Protein AF-0000000072589147 (afdb_homodimer)

Secondary structure (DSSP, 8-state):
-B-S---EEEEEEEEEESSSSTT--EEEEEE-TT---TTPPTT-EEEETTEEEEEEEE-SSEEEEEE-HHHHHH-SSSSSSEEEEEEE---GGG--SS--B-S---EEEEEEEEEEETTEEEEEEEE-HHHHTT--TT-EEEETTEEEEEEEEEEETTEEEEEEEEPHHHHHHSGGGG--TT-EEEEEE-HHHHHHHHHHHS--/-B-S---EEEEEEEEEESSSSTT--EEEEEE-TT---TTPPTT-EEEETTEEEEEEEE-SSEEEEEE-HHHHHH-SSSSSSEEEEEEE---GGGS-SS--B-S---EEEEEEEEEEETTEEEEEEEE-HHHHTT--TT-EEEETTEEEEEEEEEEETTEEEEEEEEPHHHHHHSGGGG--TT-EEEEEE-HHHHHHHHHHHS--

Organism: Burkholderia pseudomallei (strain K96243) (NCBI:txid272560)

Foldseek 3Di:
DFDPDFPDKKKFDDWAFPDPDPQTWIKTKIFQGRDFCVPPDQQWWKQWQNRTFGWHDDDRGMTMTTDGSVNPVVDPDRPDIDIIGIDGPDDVVPVCPAADDDPDFPFKWFWADWDDDVQWIKTKIFDAAVCLQLDDQQFWKAKQNDIFGWHDWDQDPRGIMTMGIGHPVPCVVDPVVVDDGGDMITIDGHPVSVVVVCVVPVDD/DFDPDFPDKKKFDDWAFPDPDPQTWIKTKIFQGRDFCPPPDQQWWKQWQNRIFGWHDDDRGMTMTTDGSVNPVVDPDRPDIDIIGIDGPDDVVPVCPAADDDPDFPFKWFWADWDDDVQWIKTKIFDAAVCLQLDDQQFWKAKQNRIFGWHDWDQDPRGIMTMGIGHPVPCVVDPVVVDDGGDMITIDGHPVSVVVVCVVPVDD

Solvent-accessible surface area (backbone atoms only — not comparable to full-atom values): 20943 Å² total; per-residue (Å²): 83,40,26,26,55,61,63,17,49,22,28,39,73,45,78,40,70,71,49,97,45,90,73,34,27,32,33,39,35,27,38,34,63,71,41,80,41,86,84,60,52,77,68,37,48,34,25,52,31,24,34,59,34,42,29,74,42,69,57,82,58,34,38,25,32,65,41,47,41,68,55,55,72,53,46,60,77,80,88,55,70,43,73,31,24,27,28,67,38,51,55,56,101,51,48,63,86,32,43,72,30,72,28,63,57,72,37,60,26,33,26,69,36,61,45,76,49,89,81,28,32,39,39,28,31,38,28,48,55,87,56,37,81,48,60,45,67,71,28,54,37,25,53,36,25,34,43,41,53,26,66,39,70,45,86,51,97,87,15,19,34,35,29,31,75,39,50,52,67,59,35,70,60,34,57,64,62,72,60,42,62,69,38,72,38,23,27,28,71,27,56,53,40,53,51,34,51,49,64,69,65,49,81,129,82,38,28,26,55,60,63,15,49,21,30,38,72,42,78,40,71,70,49,98,45,92,76,34,27,32,33,39,36,27,38,33,64,71,42,79,41,85,84,58,53,79,69,37,47,34,25,51,31,24,34,58,35,43,28,74,42,69,55,81,56,34,38,25,32,65,42,48,41,68,55,56,71,54,45,61,77,79,88,55,70,43,72,32,23,28,29,68,37,53,54,59,101,52,50,62,84,32,44,73,30,74,30,62,58,71,37,58,26,32,26,71,36,60,44,77,48,89,81,29,31,38,38,28,33,39,27,47,56,88,56,35,85,48,59,44,68,72,30,55,36,26,52,35,26,34,43,40,54,27,64,39,68,44,84,49,97,87,14,19,35,35,29,31,76,39,51,52,67,59,34,71,59,34,59,64,62,72,62,42,63,70,39,71,40,25,28,27,69,29,56,54,40,54,49,34,50,49,63,69,65,47,81,129

Nearest PDB structures (foldseek):
  4g6i-assembly1_B  TM=5.304E-01  e=8.090E-16  Brucella abortus
  4fxu-assembly1_C  TM=5.079E-01  e=4.765E-15  Brucella abortus
  4fxu-assembly1_A  TM=5.269E-01  e=4.056E-15  Brucella abortus
  1i8d-assembly1_A  TM=5.242E-01  e=2.408E-13  Escherichia coli
  3a3g-assembly1_A  TM=4.646E-01  e=3.855E-08  Photobacterium kishitanii

pLDDT: mean 89.77, std 12.98, range [31.27, 98.75]

Structure (mmCIF, N/CA/C/O backbone):
data_AF-0000000072589147-model_v1
#
loop_
_entity.id
_entity.type
_entity.pdbx_description
1 polymer 'Riboflavin synthase'
#
loop_
_atom_site.group_PDB
_atom_site.id
_atom_site.type_symbol
_atom_site.label_atom_id
_atom_site.label_alt_id
_atom_site.label_comp_id
_atom_site.label_asym_id
_atom_site.label_entity_id
_atom_site.label_seq_id
_atom_site.pdbx_PDB_ins_code
_atom_site.Cartn_x
_atom_site.Cartn_y
_atom_site.Cartn_z
_atom_site.occupancy
_atom_site.B_iso_or_equiv
_atom_site.auth_seq_id
_atom_site.auth_comp_id
_atom_site.auth_asym_id
_atom_site.auth_atom_id
_atom_site.pdbx_PDB_model_num
ATOM 1 N N . MET A 1 1 ? -6.543 4.465 0.257 1 80.44 1 MET A N 1
ATOM 2 C CA . MET A 1 1 ? -5.148 4.355 0.679 1 80.44 1 MET A CA 1
ATOM 3 C C . MET A 1 1 ? -4.312 5.484 0.082 1 80.44 1 MET A C 1
ATOM 5 O O . MET A 1 1 ? -4.633 6 -0.99 1 80.44 1 MET A O 1
ATOM 9 N N . PHE A 1 2 ? -3.324 5.895 0.884 1 84.38 2 PHE A N 1
ATOM 10 C CA . PHE A 1 2 ? -2.426 6.98 0.519 1 84.38 2 PHE A CA 1
ATOM 11 C C . PHE A 1 2 ? -0.975 6.602 0.793 1 84.38 2 PHE A C 1
ATOM 13 O O . PHE A 1 2 ? -0.691 5.473 1.205 1 84.38 2 PHE A O 1
ATOM 20 N N . THR A 1 3 ? -0.079 7.527 0.521 1 82.38 3 THR A N 1
ATOM 21 C CA . THR A 1 3 ? 1.343 7.273 0.724 1 82.38 3 THR A CA 1
ATOM 22 C C . THR A 1 3 ? 1.935 8.273 1.716 1 82.38 3 THR A C 1
ATOM 24 O O . THR A 1 3 ? 3.045 8.07 2.213 1 82.38 3 THR A O 1
ATOM 27 N N . GLY A 1 4 ? 1.181 9.305 1.909 1 89.75 4 GLY A N 1
ATOM 28 C CA . GLY A 1 4 ? 1.709 10.383 2.729 1 89.75 4 GLY A CA 1
ATOM 29 C C . GLY A 1 4 ? 2.625 11.32 1.966 1 89.75 4 GLY A C 1
ATOM 30 O O . GLY A 1 4 ? 3.336 12.133 2.566 1 89.75 4 GLY A O 1
ATOM 31 N N . ILE A 1 5 ? 2.672 11.141 0.718 1 88.56 5 ILE A N 1
ATOM 32 C CA . ILE A 1 5 ? 3.387 12.094 -0.118 1 88.56 5 ILE A CA 1
ATOM 33 C C . ILE A 1 5 ? 2.422 13.18 -0.602 1 88.56 5 ILE A C 1
ATOM 35 O O . ILE A 1 5 ? 1.607 12.938 -1.495 1 88.56 5 ILE A O 1
ATOM 39 N N . VAL A 1 6 ? 2.635 14.32 -0.077 1 92.62 6 VAL A N 1
ATOM 40 C CA . VAL A 1 6 ? 1.759 15.438 -0.391 1 92.62 6 VAL A CA 1
ATOM 41 C C . VAL A 1 6 ? 1.918 15.828 -1.86 1 92.62 6 VAL A C 1
ATOM 43 O O . VAL A 1 6 ? 3.035 16.047 -2.332 1 92.62 6 VAL A O 1
ATOM 46 N N . ALA A 1 7 ? 0.848 15.883 -2.584 1 92.06 7 ALA A N 1
ATOM 47 C CA . ALA A 1 7 ? 0.868 16.172 -4.016 1 92.06 7 ALA A CA 1
ATOM 48 C C . ALA A 1 7 ? 0.755 17.672 -4.281 1 92.06 7 ALA A C 1
ATOM 50 O O . ALA A 1 7 ? 1.243 18.172 -5.297 1 92.06 7 ALA A O 1
ATOM 51 N N . ALA A 1 8 ? 0.086 18.391 -3.398 1 96.44 8 ALA A N 1
ATOM 52 C CA . ALA A 1 8 ? -0.089 19.828 -3.525 1 96.44 8 ALA A CA 1
ATOM 53 C C . ALA A 1 8 ? -0.521 20.453 -2.197 1 96.44 8 ALA A C 1
ATOM 55 O O . ALA A 1 8 ? -1.071 19.766 -1.335 1 96.44 8 ALA A O 1
ATOM 56 N N . VAL A 1 9 ? -0.169 21.703 -2.086 1 97.81 9 VAL A N 1
ATOM 57 C CA . VAL A 1 9 ? -0.812 22.516 -1.064 1 97.81 9 VAL A CA 1
ATOM 58 C C . VAL A 1 9 ? -2.012 23.25 -1.666 1 97.81 9 VAL A C 1
ATOM 60 O O . VAL A 1 9 ? -1.864 24 -2.625 1 97.81 9 VAL A O 1
ATOM 63 N N . GLY A 1 10 ? -3.189 22.859 -1.179 1 98.38 10 GLY A N 1
ATOM 64 C CA . GLY A 1 10 ? -4.406 23.578 -1.527 1 98.38 10 GLY A CA 1
ATOM 65 C C . GLY A 1 10 ? -4.852 24.562 -0.457 1 98.38 10 GLY A C 1
ATOM 66 O O . GLY A 1 10 ? -4.062 24.938 0.417 1 98.38 10 GLY A O 1
ATOM 67 N N . ARG A 1 11 ? -6.148 25 -0.641 1 98.56 11 ARG A N 1
ATOM 68 C CA . ARG A 1 11 ? -6.656 25.969 0.325 1 98.56 11 ARG A CA 1
ATOM 69 C C . ARG A 1 11 ? -8.156 25.797 0.536 1 98.56 11 ARG A C 1
ATOM 71 O O . ARG A 1 11 ? -8.914 25.688 -0.429 1 98.56 11 ARG A O 1
ATOM 78 N N . ILE A 1 12 ? -8.508 25.703 1.809 1 98.38 12 ILE A N 1
ATOM 79 C CA . ILE A 1 12 ? -9.93 25.812 2.117 1 98.38 12 ILE A CA 1
ATOM 80 C C . ILE A 1 12 ? -10.406 27.25 1.898 1 98.38 12 ILE A C 1
ATOM 82 O O . ILE A 1 12 ? -9.922 28.172 2.551 1 98.38 12 ILE A O 1
ATOM 86 N N . GLU A 1 13 ? -11.367 27.391 1.021 1 98.19 13 GLU A N 1
ATOM 87 C CA . GLU A 1 13 ? -11.836 28.734 0.685 1 98.19 13 GLU A CA 1
ATOM 88 C C . GLU A 1 13 ? -13.148 29.062 1.4 1 98.19 13 GLU A C 1
ATOM 90 O O . GLU A 1 13 ? -13.422 30.219 1.716 1 98.19 13 GLU A O 1
ATOM 95 N N . ALA A 1 14 ? -13.914 28.047 1.611 1 97.38 14 ALA A N 1
ATOM 96 C CA . ALA A 1 14 ? -15.211 28.281 2.256 1 97.38 14 ALA A CA 1
ATOM 97 C C . ALA A 1 14 ? -15.609 27.078 3.105 1 97.38 14 ALA A C 1
ATOM 99 O O . ALA A 1 14 ? -15.273 25.938 2.783 1 97.38 14 ALA A O 1
ATOM 100 N N . ILE A 1 15 ? -16.312 27.359 4.109 1 96.25 15 ILE A N 1
ATOM 101 C CA . ILE A 1 15 ? -16.891 26.375 5.008 1 96.25 15 ILE A CA 1
ATOM 102 C C . ILE A 1 15 ? -18.375 26.672 5.219 1 96.25 15 ILE A C 1
ATOM 104 O O . ILE A 1 15 ? -18.734 27.766 5.688 1 96.25 15 ILE A O 1
ATOM 108 N N . THR A 1 16 ? -19.156 25.734 4.859 1 94.56 16 THR A N 1
ATOM 109 C CA . THR A 1 16 ? -20.609 25.953 4.965 1 94.56 16 THR A CA 1
ATOM 110 C C . THR A 1 16 ? -21.266 24.828 5.75 1 94.56 16 THR A C 1
ATOM 112 O O . THR A 1 16 ? -21.016 23.641 5.473 1 94.56 16 THR A O 1
ATOM 115 N N . PRO A 1 17 ? -22.141 25.109 6.621 1 91.69 17 PRO A N 1
ATOM 116 C CA . PRO A 1 17 ? -22.859 24.047 7.316 1 91.69 17 PRO A CA 1
ATOM 117 C C . PRO A 1 17 ? -23.766 23.234 6.387 1 91.69 17 PRO A C 1
ATOM 119 O O . PRO A 1 17 ? -24.359 23.781 5.465 1 91.69 17 PRO A O 1
ATOM 122 N N . ILE A 1 18 ? -23.703 21.891 6.578 1 88.12 18 ILE A N 1
ATOM 123 C CA . ILE A 1 18 ? -24.516 21.031 5.727 1 88.12 18 ILE A CA 1
ATOM 124 C C . ILE A 1 18 ? -25.969 21.094 6.18 1 88.12 18 ILE A C 1
ATOM 126 O O . ILE A 1 18 ? -26.891 20.906 5.375 1 88.12 18 ILE A O 1
ATOM 130 N N . ALA A 1 19 ? -26.25 21.234 7.441 1 84 19 ALA A N 1
ATOM 131 C CA . ALA A 1 19 ? -27.594 21.344 8 1 84 19 ALA A CA 1
ATOM 132 C C . ALA A 1 19 ? -27.625 22.344 9.148 1 84 19 ALA A C 1
ATOM 134 O O . ALA A 1 19 ? -26.578 22.844 9.578 1 84 19 ALA A O 1
ATOM 135 N N . ALA A 1 20 ? -28.844 22.703 9.539 1 79.88 20 ALA A N 1
ATOM 136 C CA . ALA A 1 20 ? -29.047 23.734 10.547 1 79.88 20 ALA A CA 1
ATOM 137 C C . ALA A 1 20 ? -28.812 23.188 11.953 1 79.88 20 ALA A C 1
ATOM 139 O O . ALA A 1 20 ? -28.906 23.922 12.938 1 79.88 20 ALA A O 1
ATOM 140 N N . SER A 1 21 ? -28.234 22.062 12.023 1 81.06 21 SER A N 1
ATOM 141 C CA . SER A 1 21 ? -28 21.469 13.336 1 81.06 21 SER A CA 1
ATOM 142 C C . SER A 1 21 ? -26.547 21.641 13.758 1 81.06 21 SER A C 1
ATOM 144 O O . SER A 1 21 ? -25.641 21.562 12.93 1 81.06 21 SER A O 1
ATOM 146 N N . PRO A 1 22 ? -26.344 22.062 15.047 1 76.62 22 PRO A N 1
ATOM 147 C CA . PRO A 1 22 ? -24.969 22.234 15.547 1 76.62 22 PRO A CA 1
ATOM 148 C C . PRO A 1 22 ? -24.125 20.969 15.398 1 76.62 22 PRO A C 1
ATOM 150 O O . PRO A 1 22 ? -22.906 21.047 15.359 1 76.62 22 PRO A O 1
ATOM 153 N N . ASP A 1 23 ? -24.75 19.891 15.32 1 80.94 23 ASP A N 1
ATOM 154 C CA . ASP A 1 23 ? -24.031 18.625 15.227 1 80.94 23 ASP A CA 1
ATOM 155 C C . ASP A 1 23 ? -23.812 18.219 13.773 1 80.94 23 ASP A C 1
ATOM 157 O O . ASP A 1 23 ? -23.234 17.156 13.492 1 80.94 23 ASP A O 1
ATOM 161 N N . ALA A 1 24 ? -24.219 19.297 13.062 1 84.5 24 ALA A N 1
ATOM 162 C CA . ALA A 1 24 ? -24.141 18.969 11.648 1 84.5 24 ALA A CA 1
ATOM 163 C C . ALA A 1 24 ? -22.703 19.109 11.133 1 84.5 24 ALA A C 1
ATOM 165 O O . ALA A 1 24 ? -21.938 19.938 11.633 1 84.5 24 ALA A O 1
ATOM 166 N N . GLY A 1 25 ? -22.297 18.281 10.195 1 91.69 25 GLY A N 1
ATOM 167 C CA . GLY A 1 25 ? -21.031 18.438 9.492 1 91.69 25 GLY A CA 1
ATOM 168 C C . GLY A 1 25 ? -20.984 19.672 8.617 1 91.69 25 GLY A C 1
ATOM 169 O O . GLY A 1 25 ? -21.844 20.547 8.711 1 91.69 25 GLY A O 1
ATOM 170 N N . VAL A 1 26 ? -19.922 19.906 7.969 1 95.69 26 VAL A N 1
ATOM 171 C CA . VAL A 1 26 ? -19.734 21.062 7.102 1 95.69 26 VAL A CA 1
ATOM 172 C C . VAL A 1 26 ? -19.312 20.609 5.703 1 95.69 26 VAL A C 1
ATOM 174 O O . VAL A 1 26 ? -18.844 19.484 5.527 1 95.69 26 VAL A O 1
ATOM 177 N N . ARG A 1 27 ? -19.609 21.453 4.797 1 96.5 27 ARG A N 1
ATOM 178 C CA . ARG A 1 27 ? -19.062 21.328 3.453 1 96.5 27 ARG A CA 1
ATOM 179 C C . ARG A 1 27 ? -17.875 22.266 3.258 1 96.5 27 ARG A C 1
ATOM 181 O O . ARG A 1 27 ? -17.969 23.469 3.557 1 96.5 27 ARG A O 1
ATOM 188 N N . LEU A 1 28 ? -16.797 21.734 2.867 1 98 28 LEU A N 1
ATOM 189 C CA . LEU A 1 28 ? -15.602 22.516 2.545 1 98 28 LEU A CA 1
ATOM 190 C C . LEU A 1 28 ? -15.461 22.703 1.038 1 98 28 LEU A C 1
ATOM 192 O O . LEU A 1 28 ? -15.609 21.734 0.277 1 98 28 LEU A O 1
ATOM 196 N N . THR A 1 29 ? -15.211 23.859 0.609 1 98.5 29 THR A N 1
ATOM 197 C CA . THR A 1 29 ? -14.773 24.156 -0.752 1 98.5 29 THR A CA 1
ATOM 198 C C . THR A 1 29 ? -13.281 24.453 -0.792 1 98.5 29 THR A C 1
ATOM 200 O O . THR A 1 29 ? -12.805 25.359 -0.109 1 98.5 29 THR A O 1
ATOM 203 N N . LEU A 1 30 ? -12.609 23.656 -1.548 1 98.69 30 LEU A N 1
ATOM 204 C CA . LEU A 1 30 ? -11.156 23.766 -1.561 1 98.69 30 LEU A CA 1
ATOM 205 C C . LEU A 1 30 ? -10.656 24.156 -2.945 1 98.69 30 LEU A C 1
ATOM 207 O O . LEU A 1 30 ? -11.156 23.656 -3.957 1 98.69 30 LEU A O 1
ATOM 211 N N . ARG A 1 31 ? -9.727 25.094 -2.99 1 98.56 31 ARG A N 1
ATOM 212 C CA . ARG A 1 31 ? -8.875 25.266 -4.16 1 98.56 31 ARG A CA 1
ATOM 213 C C . ARG A 1 31 ? -7.789 24.188 -4.211 1 98.56 31 ARG A C 1
ATOM 215 O O . ARG A 1 31 ? -7.055 24 -3.238 1 98.56 31 ARG A O 1
ATOM 222 N N . ALA A 1 32 ? -7.684 23.547 -5.281 1 97.5 32 ALA A N 1
ATOM 223 C CA . ALA A 1 32 ? -6.836 22.375 -5.387 1 97.5 32 ALA A CA 1
ATOM 224 C C . ALA A 1 32 ? -5.363 22.75 -5.469 1 97.5 32 ALA A C 1
ATOM 226 O O . ALA A 1 32 ? -4.484 21.906 -5.258 1 97.5 32 ALA A O 1
ATOM 227 N N . GLY A 1 33 ? -5.141 24.016 -5.82 1 94.88 33 GLY A N 1
ATOM 228 C CA . GLY A 1 33 ? -3.75 24.375 -6.027 1 94.88 33 GLY A CA 1
ATOM 229 C C . GLY A 1 33 ? -3.104 23.641 -7.18 1 94.88 33 GLY A C 1
ATOM 230 O O . GLY A 1 33 ? -3.629 23.641 -8.297 1 94.88 33 GLY A O 1
ATOM 231 N N . GLY A 1 34 ? -2 22.953 -6.941 1 93.81 34 GLY A N 1
ATOM 232 C CA . GLY A 1 34 ? -1.284 22.203 -7.973 1 93.81 34 GLY A CA 1
ATOM 233 C C . GLY A 1 34 ? -1.809 20.797 -8.172 1 93.81 34 GLY A C 1
ATOM 234 O O . GLY A 1 34 ? -1.293 20.047 -9 1 93.81 34 GLY A O 1
ATOM 235 N N . LEU A 1 35 ? -2.766 20.438 -7.461 1 94.69 35 LEU A N 1
ATOM 236 C CA . LEU A 1 35 ? -3.324 19.094 -7.594 1 94.69 35 LEU A CA 1
ATOM 237 C C . LEU A 1 35 ? -4.172 18.969 -8.859 1 94.69 35 LEU A C 1
ATOM 239 O O . LEU A 1 35 ? -5.18 19.672 -9 1 94.69 35 LEU A O 1
ATOM 243 N N . ASP A 1 36 ? -3.854 18.141 -9.734 1 93.19 36 ASP A N 1
ATOM 244 C CA . ASP A 1 36 ? -4.625 17.922 -10.953 1 93.19 36 ASP A CA 1
ATOM 245 C C . ASP A 1 36 ? -5.934 17.188 -10.656 1 93.19 36 ASP A C 1
ATOM 247 O O . ASP A 1 36 ? -5.926 16.078 -10.133 1 93.19 36 ASP A O 1
ATOM 251 N N . LEU A 1 37 ? -6.992 17.828 -11.047 1 94.88 37 LEU A N 1
ATOM 252 C CA . LEU A 1 37 ? -8.297 17.25 -10.734 1 94.88 37 LEU A CA 1
ATOM 253 C C . LEU A 1 37 ? -8.891 16.547 -11.953 1 94.88 37 LEU A C 1
ATOM 255 O O . LEU A 1 37 ? -10 16.016 -11.891 1 94.88 37 LEU A O 1
ATOM 259 N N . ALA A 1 38 ? -8.188 16.469 -13.055 1 91.12 38 ALA A N 1
ATOM 260 C CA . ALA A 1 38 ? -8.719 15.945 -14.312 1 91.12 38 ALA A CA 1
ATOM 261 C C . ALA A 1 38 ? -9.086 14.469 -14.172 1 91.12 38 ALA A C 1
ATOM 263 O O . ALA A 1 38 ? -10.047 14.008 -14.797 1 91.12 38 ALA A O 1
ATOM 264 N N . ASP A 1 39 ? -8.414 13.82 -13.375 1 83.38 39 ASP A N 1
ATOM 265 C CA . ASP A 1 39 ? -8.656 12.391 -13.25 1 83.38 39 ASP A CA 1
ATOM 266 C C . ASP A 1 39 ? -9.398 12.062 -11.961 1 83.38 39 ASP A C 1
ATOM 268 O O . ASP A 1 39 ? -9.461 10.898 -11.547 1 83.38 39 ASP A O 1
ATOM 272 N N . VAL A 1 40 ? -9.891 13.062 -11.336 1 88.31 40 VAL A N 1
ATOM 273 C CA . VAL A 1 40 ? -10.656 12.875 -10.109 1 88.31 40 VAL A CA 1
ATOM 274 C C . VAL A 1 40 ? -12.148 12.844 -10.438 1 88.31 40 VAL A C 1
ATOM 276 O O . VAL A 1 40 ? -12.656 13.719 -11.141 1 88.31 40 VAL A O 1
ATOM 279 N N . ALA A 1 41 ? -12.828 11.766 -10.008 1 87.44 41 ALA A N 1
ATOM 280 C CA . ALA A 1 41 ? -14.273 11.656 -10.18 1 87.44 41 ALA A CA 1
ATOM 281 C C . ALA A 1 41 ? -15.008 11.938 -8.875 1 87.44 41 ALA A C 1
ATOM 283 O O . ALA A 1 41 ? -14.414 11.867 -7.793 1 87.44 41 ALA A O 1
ATOM 284 N N . LEU A 1 42 ? -16.25 12.352 -9.008 1 90.81 42 LEU A N 1
ATOM 285 C CA . LEU A 1 42 ? -17.078 12.422 -7.809 1 90.81 42 LEU A CA 1
ATOM 286 C C . LEU A 1 42 ? -17.109 11.07 -7.098 1 90.81 42 LEU A C 1
ATOM 288 O O . LEU A 1 42 ? -17.219 10.023 -7.742 1 90.81 42 LEU A O 1
ATOM 292 N N . GLY A 1 43 ? -16.969 11.078 -5.77 1 90.38 43 GLY A N 1
ATOM 293 C CA . GLY A 1 43 ? -16.906 9.844 -5.008 1 90.38 43 GLY A CA 1
ATOM 294 C C . GLY A 1 43 ? -15.484 9.398 -4.703 1 90.38 43 GLY A C 1
ATOM 295 O O . GLY A 1 43 ? -15.266 8.547 -3.838 1 90.38 43 GLY A O 1
ATOM 296 N N . ASP A 1 44 ? -14.539 10.031 -5.379 1 85.06 44 ASP A N 1
ATOM 297 C CA . ASP A 1 44 ? -13.141 9.703 -5.109 1 85.06 44 ASP A CA 1
ATOM 298 C C . ASP A 1 44 ? -12.688 10.297 -3.777 1 85.06 44 ASP A C 1
ATOM 300 O O . ASP A 1 44 ? -13.312 11.227 -3.26 1 85.06 44 ASP A O 1
ATOM 304 N N . SER A 1 45 ? -11.617 9.688 -3.287 1 89.81 45 SER A N 1
ATOM 305 C CA . SER A 1 45 ? -11.078 10.148 -2.012 1 89.81 45 SER A CA 1
ATOM 306 C C . SER A 1 45 ? -9.859 11.039 -2.217 1 89.81 45 SER A C 1
ATOM 308 O O . SER A 1 45 ? -9.023 10.766 -3.074 1 89.81 45 SER A O 1
ATOM 310 N N . ILE A 1 46 ? -9.773 12.109 -1.491 1 93.38 46 ILE A N 1
ATOM 311 C CA . ILE A 1 46 ? -8.602 12.969 -1.367 1 93.38 46 ILE A CA 1
ATOM 312 C C . ILE A 1 46 ? -8.25 13.156 0.108 1 93.38 46 ILE A C 1
ATOM 314 O O . ILE A 1 46 ? -9.133 13.414 0.931 1 93.38 46 ILE A O 1
ATOM 318 N N . ALA A 1 47 ? -7.004 12.875 0.402 1 95.56 47 ALA A N 1
ATOM 319 C CA . ALA A 1 47 ? -6.551 13.195 1.753 1 95.56 47 ALA A CA 1
ATOM 320 C C . ALA A 1 47 ? -6.348 14.695 1.921 1 95.56 47 ALA A C 1
ATOM 322 O O . ALA A 1 47 ? -5.68 15.336 1.104 1 95.56 47 ALA A O 1
ATOM 323 N N . ILE A 1 48 ? -6.922 15.297 2.951 1 98.12 48 ILE A N 1
ATOM 324 C CA . ILE A 1 48 ? -6.766 16.703 3.338 1 98.12 48 ILE A CA 1
ATOM 325 C C . ILE A 1 48 ? -6.145 16.781 4.73 1 98.12 48 ILE A C 1
ATOM 327 O O . ILE A 1 48 ? -6.793 16.438 5.727 1 98.12 48 ILE A O 1
ATOM 331 N N . GLN A 1 49 ? -4.93 17.219 4.805 1 97.88 49 GLN A N 1
ATOM 332 C CA . GLN A 1 49 ? -4.18 17.219 6.055 1 97.88 49 GLN A CA 1
ATOM 333 C C . GLN A 1 49 ? -4.109 15.828 6.656 1 97.88 49 GLN A C 1
ATOM 335 O O . GLN A 1 49 ? -4.113 15.664 7.879 1 97.88 49 GLN A O 1
ATOM 340 N N . GLY A 1 50 ? -4.137 14.82 5.789 1 96.69 50 GLY A N 1
ATOM 341 C CA . GLY A 1 50 ? -4.004 13.445 6.227 1 96.69 50 GLY A CA 1
ATOM 342 C C . GLY A 1 50 ? -5.34 12.758 6.457 1 96.69 50 GLY A C 1
ATOM 343 O O . GLY A 1 50 ? -5.395 11.555 6.688 1 96.69 50 GLY A O 1
ATOM 344 N N . ALA A 1 51 ? -6.41 13.516 6.441 1 96.62 51 ALA A N 1
ATOM 345 C CA . ALA A 1 51 ? -7.73 12.93 6.645 1 96.62 51 ALA A CA 1
ATOM 346 C C . ALA A 1 51 ? -8.391 12.594 5.309 1 96.62 51 ALA A C 1
ATOM 348 O O . ALA A 1 51 ? -8.484 13.453 4.422 1 96.62 51 ALA A O 1
ATOM 349 N N . CYS A 1 52 ? -8.82 11.414 5.16 1 94.5 52 CYS A N 1
ATOM 350 C CA . CYS A 1 52 ? -9.453 10.961 3.926 1 94.5 52 CYS A CA 1
ATOM 351 C C . CYS A 1 52 ? -10.852 11.555 3.785 1 94.5 52 CYS A C 1
ATOM 353 O O . CYS A 1 52 ? -11.688 11.406 4.68 1 94.5 52 CYS A O 1
ATOM 355 N N . MET A 1 53 ? -11.133 12.195 2.635 1 95.44 53 MET A N 1
ATOM 356 C CA . MET A 1 53 ? -12.422 12.82 2.357 1 95.44 53 MET A CA 1
ATOM 357 C C . MET A 1 53 ? -12.938 12.406 0.981 1 95.44 53 MET A C 1
ATOM 359 O O . MET A 1 53 ? -12.148 12.156 0.069 1 95.44 53 MET A O 1
ATOM 363 N N . THR A 1 54 ? -14.273 12.422 0.844 1 92.56 54 THR A N 1
ATOM 364 C CA . THR A 1 54 ? -14.906 12.062 -0.421 1 92.56 54 THR A CA 1
ATOM 365 C C . THR A 1 54 ? -15.281 13.312 -1.208 1 92.56 54 THR A C 1
ATOM 367 O O . THR A 1 54 ? -15.922 14.227 -0.671 1 92.56 54 THR A O 1
ATOM 370 N N . VAL A 1 55 ? -14.93 13.305 -2.449 1 95.81 55 VAL A N 1
ATOM 371 C CA . VAL A 1 55 ? -15.258 14.438 -3.312 1 95.81 55 VAL A CA 1
ATOM 372 C C . VAL A 1 55 ? -16.734 14.398 -3.688 1 95.81 55 VAL A C 1
ATOM 374 O O . VAL A 1 55 ? -17.219 13.391 -4.215 1 95.81 55 VAL A O 1
ATOM 377 N N . VAL A 1 56 ? -17.469 15.508 -3.453 1 96.69 56 VAL A N 1
ATOM 378 C CA . VAL A 1 56 ? -18.906 15.5 -3.707 1 96.69 56 VAL A CA 1
ATOM 379 C C . VAL A 1 56 ? -19.234 16.484 -4.832 1 96.69 56 VAL A C 1
ATOM 381 O O . VAL A 1 56 ? -20.328 16.438 -5.402 1 96.69 56 VAL A O 1
ATOM 384 N N . ALA A 1 57 ? -18.312 17.359 -5.191 1 97.31 57 ALA A N 1
ATOM 385 C CA . ALA A 1 57 ? -18.406 18.297 -6.305 1 97.31 57 ALA A CA 1
ATOM 386 C C . ALA A 1 57 ? -17.031 18.766 -6.742 1 97.31 57 ALA A C 1
ATOM 388 O O . ALA A 1 57 ? -16.078 18.734 -5.957 1 97.31 57 ALA A O 1
ATOM 389 N N . LYS A 1 58 ? -16.953 19.078 -7.965 1 97.5 58 LYS A N 1
ATOM 390 C CA . LYS A 1 58 ? -15.656 19.578 -8.398 1 97.5 58 LYS A CA 1
ATOM 391 C C . LYS A 1 58 ? -15.781 20.438 -9.648 1 97.5 58 LYS A C 1
ATOM 393 O O . LYS A 1 58 ? -16.766 20.328 -10.383 1 97.5 58 LYS A O 1
ATOM 398 N N . THR A 1 59 ? -14.914 21.328 -9.82 1 97.44 59 THR A N 1
ATOM 399 C CA . THR A 1 59 ? -14.602 22.031 -11.062 1 97.44 59 THR A CA 1
ATOM 400 C C . THR A 1 59 ? -13.211 21.672 -11.555 1 97.44 59 THR A C 1
ATOM 402 O O . THR A 1 59 ? -12.648 20.641 -11.156 1 97.44 59 THR A O 1
ATOM 405 N N . ALA A 1 60 ? -12.711 22.5 -12.383 1 96.31 60 ALA A N 1
ATOM 406 C CA . ALA A 1 60 ? -11.359 22.25 -12.891 1 96.31 60 ALA A CA 1
ATOM 407 C C . ALA A 1 60 ? -10.312 22.547 -11.82 1 96.31 60 ALA A C 1
ATOM 409 O O . ALA A 1 60 ? -9.25 21.906 -11.789 1 96.31 60 ALA A O 1
ATOM 410 N N . ASP A 1 61 ? -10.711 23.484 -10.906 1 97.62 61 ASP A N 1
ATOM 411 C CA . ASP A 1 61 ? -9.664 23.922 -9.992 1 97.62 61 ASP A CA 1
ATOM 412 C C . ASP A 1 61 ? -10.133 23.844 -8.539 1 97.62 61 ASP A C 1
ATOM 414 O O . ASP A 1 61 ? -9.383 24.188 -7.621 1 97.62 61 ASP A O 1
ATOM 418 N N . THR A 1 62 ? -11.352 23.422 -8.406 1 98.38 62 THR A N 1
ATOM 419 C CA . THR A 1 62 ? -11.867 23.344 -7.043 1 98.38 62 THR A CA 1
ATOM 420 C C . THR A 1 62 ? -12.578 22 -6.82 1 98.38 62 THR A C 1
ATOM 422 O O . THR A 1 62 ? -12.961 21.328 -7.777 1 98.38 62 THR A O 1
ATOM 425 N N . PHE A 1 63 ? -12.656 21.625 -5.57 1 98.19 63 PHE A N 1
ATOM 426 C CA . PHE A 1 63 ? -13.484 20.484 -5.207 1 98.19 63 PHE A CA 1
ATOM 427 C C . PHE A 1 63 ? -14.102 20.688 -3.824 1 98.19 63 PHE A C 1
ATOM 429 O O . PHE A 1 63 ? -13.609 21.484 -3.029 1 98.19 63 PHE A O 1
ATOM 436 N N . ASP A 1 64 ? -15.203 19.953 -3.637 1 98.31 64 ASP A N 1
ATOM 437 C CA . ASP A 1 64 ? -15.906 20.031 -2.357 1 98.31 64 ASP A CA 1
ATOM 438 C C . ASP A 1 64 ? -15.898 18.672 -1.655 1 98.31 64 ASP A C 1
ATOM 440 O O . ASP A 1 64 ? -15.953 17.625 -2.307 1 98.31 64 ASP A O 1
ATOM 444 N N . VAL A 1 65 ? -15.867 18.781 -0.369 1 97.5 65 VAL A N 1
ATOM 445 C CA . VAL A 1 65 ? -16.016 17.594 0.469 1 97.5 65 VAL A CA 1
ATOM 446 C C . VAL A 1 65 ? -16.969 17.891 1.622 1 97.5 65 VAL A C 1
ATOM 448 O O . VAL A 1 65 ? -17.203 19.062 1.951 1 97.5 65 VAL A O 1
ATOM 451 N N . GLU A 1 66 ? -17.5 16.859 2.18 1 93.88 66 GLU A N 1
ATOM 452 C CA . GLU A 1 66 ? -18.312 16.984 3.391 1 93.88 66 GLU A CA 1
ATOM 453 C C . GLU A 1 66 ? -17.625 16.312 4.582 1 93.88 66 GLU A C 1
ATOM 455 O O . GLU A 1 66 ? -17.188 15.164 4.492 1 93.88 66 GLU A O 1
ATOM 460 N N . VAL A 1 67 ? -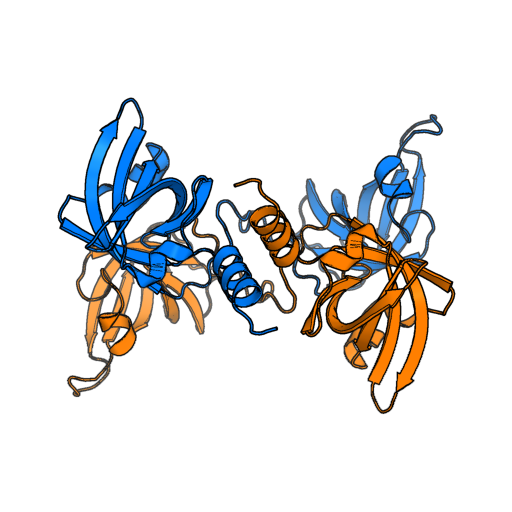17.5 17.109 5.594 1 94.94 67 VAL A N 1
ATOM 461 C CA . VAL A 1 67 ? -16.812 16.656 6.797 1 94.94 67 VAL A CA 1
ATOM 462 C C . VAL A 1 67 ? -17.812 16.516 7.945 1 94.94 67 VAL A C 1
ATOM 464 O O . VAL A 1 67 ? -18.531 17.453 8.273 1 94.94 67 VAL A O 1
ATOM 467 N N . SER A 1 68 ? -17.797 15.375 8.531 1 91.25 68 SER A N 1
ATOM 468 C CA . SER A 1 68 ? -18.672 15.156 9.672 1 91.25 68 SER A CA 1
ATOM 469 C C . SER A 1 68 ? -18.188 15.93 10.898 1 91.25 68 SER A C 1
ATOM 471 O O . SER A 1 68 ? -17.031 16.312 10.977 1 91.25 68 SER A O 1
ATOM 473 N N . ARG A 1 69 ? -19.062 16.125 11.805 1 92.12 69 ARG A N 1
ATOM 474 C CA . ARG A 1 69 ? -18.719 16.766 13.062 1 92.12 69 ARG A CA 1
ATOM 475 C C . ARG A 1 69 ? -17.672 15.945 13.82 1 92.12 69 ARG A C 1
ATOM 477 O O . ARG A 1 69 ? -16.734 16.5 14.398 1 92.12 69 ARG A O 1
ATOM 484 N N . GLU A 1 70 ? -17.812 14.68 13.797 1 89.88 70 GLU A N 1
ATOM 485 C CA . GLU A 1 70 ? -16.844 13.789 14.438 1 89.88 70 GLU A CA 1
ATOM 486 C C . GLU A 1 70 ? -15.438 14 13.883 1 89.88 70 GLU A C 1
ATOM 488 O O . GLU A 1 70 ? -14.477 14.133 14.648 1 89.88 70 GLU A O 1
ATOM 493 N N . SER A 1 71 ? -15.305 14.062 12.555 1 91.56 71 SER A N 1
ATOM 494 C CA . SER A 1 71 ? -14.016 14.273 11.906 1 91.56 71 SER A CA 1
ATOM 495 C C . SER A 1 71 ? -13.438 15.633 12.266 1 91.56 71 SER A C 1
ATOM 497 O O . SER A 1 71 ? -12.227 15.758 12.492 1 91.56 71 SER A O 1
ATOM 499 N N . LEU A 1 72 ? -14.336 16.609 12.359 1 93.94 72 LEU A N 1
ATOM 500 C CA . LEU A 1 72 ? -13.883 17.938 12.727 1 93.94 72 LEU A CA 1
ATOM 501 C C . LEU A 1 72 ? -13.312 17.953 14.141 1 93.94 72 LEU A C 1
ATOM 503 O O . LEU A 1 72 ? -12.32 18.641 14.406 1 93.94 72 LEU A O 1
ATOM 507 N N . ASN A 1 73 ? -13.906 17.156 14.953 1 92.62 73 ASN A N 1
ATOM 508 C CA . ASN A 1 73 ? -13.484 17.109 16.344 1 92.62 73 ASN A CA 1
ATOM 509 C C . ASN A 1 73 ? -12.18 16.344 16.516 1 92.62 73 ASN A C 1
ATOM 511 O O . ASN A 1 73 ? -11.445 16.547 17.484 1 92.62 73 ASN A O 1
ATOM 515 N N . ARG A 1 74 ? -11.883 15.508 15.586 1 94.5 74 ARG A N 1
ATOM 516 C CA . ARG A 1 74 ? -10.75 14.602 15.742 1 94.5 74 ARG A CA 1
ATOM 517 C C . ARG A 1 74 ? -9.57 15.055 14.891 1 94.5 74 ARG A C 1
ATOM 519 O O . ARG A 1 74 ? -8.516 14.406 14.875 1 94.5 74 ARG A O 1
ATOM 526 N N . THR A 1 75 ? -9.75 16.125 14.18 1 96.75 75 THR A N 1
ATOM 527 C CA . THR A 1 75 ? -8.695 16.625 13.297 1 96.75 75 THR A CA 1
ATOM 528 C C . THR A 1 75 ? -8.469 18.125 13.516 1 96.75 75 THR A C 1
ATOM 530 O O . THR A 1 75 ? -9.273 18.781 14.172 1 96.75 75 THR A O 1
ATOM 533 N N . VAL A 1 76 ? -7.391 18.625 13.07 1 97.12 76 VAL A N 1
ATOM 534 C CA . VAL A 1 76 ? -7.129 20.062 13.008 1 97.12 76 VAL A CA 1
ATOM 535 C C . VAL A 1 76 ? -6.871 20.469 11.562 1 97.12 76 VAL A C 1
ATOM 537 O O . VAL A 1 76 ? -6.496 19.641 10.734 1 97.12 76 VAL A O 1
ATOM 540 N N . GLY A 1 77 ? -7.215 21.719 11.266 1 96.06 77 GLY A N 1
ATOM 541 C CA . GLY A 1 77 ? -6.91 22.266 9.953 1 96.06 77 GLY A CA 1
ATOM 542 C C . GLY A 1 77 ? -8.078 22.188 8.984 1 96.06 77 GLY A C 1
ATOM 543 O O . GLY A 1 77 ? -7.938 22.531 7.809 1 96.06 77 GLY A O 1
ATOM 544 N N . LEU A 1 78 ? -9.25 21.719 9.477 1 96.25 78 LEU A N 1
ATOM 545 C CA . LEU A 1 78 ? -10.391 21.547 8.578 1 96.25 78 LEU A CA 1
ATOM 546 C C . LEU A 1 78 ? -11.539 22.484 8.969 1 96.25 78 LEU A C 1
ATOM 548 O O . LEU A 1 78 ? -12.57 22.516 8.289 1 96.25 78 LEU A O 1
ATOM 552 N N . ALA A 1 79 ? -11.367 23.266 10.078 1 94 79 ALA A N 1
ATOM 553 C CA . ALA A 1 79 ? -12.492 24 10.641 1 94 79 ALA A CA 1
ATOM 554 C C . ALA A 1 79 ? -12.406 25.484 10.273 1 94 79 ALA A C 1
ATOM 556 O O . ALA A 1 79 ? -13.297 26.266 10.617 1 94 79 ALA A O 1
ATOM 557 N N . GLU A 1 80 ? -11.328 25.891 9.641 1 95.06 80 GLU A N 1
ATOM 558 C CA . GLU A 1 80 ? -11.133 27.281 9.219 1 95.06 80 GLU A CA 1
ATOM 559 C C . GLU A 1 80 ? -10.438 27.344 7.859 1 95.06 80 GLU A C 1
ATOM 561 O O . GLU A 1 80 ? -9.727 26.406 7.477 1 95.06 80 GLU A O 1
ATOM 566 N N . PRO A 1 81 ? -10.688 28.453 7.156 1 97.12 81 PRO A N 1
ATOM 567 C CA . PRO A 1 81 ? -9.953 28.641 5.902 1 97.12 81 PRO A CA 1
ATOM 568 C C . PRO A 1 81 ? -8.438 28.625 6.098 1 97.12 81 PRO A C 1
ATOM 570 O O . PRO A 1 81 ? -7.941 29.109 7.125 1 97.12 81 PRO A O 1
ATOM 573 N N . GLY A 1 82 ? -7.766 28.125 5.18 1 97.12 82 GLY A N 1
ATOM 574 C CA . GLY A 1 82 ? -6.316 28.062 5.27 1 97.12 82 GLY A CA 1
ATOM 575 C C . GLY A 1 82 ? -5.707 27.016 4.355 1 97.12 82 GLY A C 1
ATOM 576 O O . GLY A 1 82 ? -6.43 26.281 3.674 1 97.12 82 GLY A O 1
ATOM 577 N N . ASP A 1 83 ? -4.371 27 4.289 1 98.38 83 ASP A N 1
ATOM 578 C CA . ASP A 1 83 ? -3.627 26.062 3.461 1 98.38 83 ASP A CA 1
ATOM 579 C C . ASP A 1 83 ? -3.746 24.641 4.008 1 98.38 83 ASP A C 1
ATOM 581 O O . ASP A 1 83 ? -3.721 24.438 5.223 1 98.38 83 ASP A O 1
ATOM 585 N N . VAL A 1 84 ? -3.895 23.688 3.105 1 98.62 84 VAL A N 1
ATOM 586 C CA . VAL A 1 84 ? -3.99 22.297 3.508 1 98.62 84 VAL A CA 1
ATOM 587 C C . VAL A 1 84 ? -3.141 21.422 2.58 1 98.62 84 VAL A C 1
ATOM 589 O O . VAL A 1 84 ? -3.027 21.703 1.386 1 98.62 84 VAL A O 1
ATOM 592 N N . ASN A 1 85 ? -2.496 20.328 3.135 1 98.5 85 ASN A N 1
ATOM 593 C CA . ASN A 1 85 ? -1.845 19.297 2.332 1 98.5 85 ASN A CA 1
ATOM 594 C C . ASN A 1 85 ? -2.863 18.438 1.606 1 98.5 85 ASN A C 1
ATOM 596 O O . ASN A 1 85 ? -3.85 18 2.203 1 98.5 85 ASN A O 1
ATOM 600 N N . LEU A 1 86 ? -2.617 18.203 0.312 1 97.62 86 LEU A N 1
ATOM 601 C CA . LEU A 1 86 ? -3.539 17.406 -0.481 1 97.62 86 LEU A CA 1
ATOM 602 C C . LEU A 1 86 ? -2.822 16.203 -1.11 1 97.62 86 LEU A C 1
ATOM 604 O O . LEU A 1 86 ? -1.686 16.344 -1.573 1 97.62 86 LEU A O 1
ATOM 608 N N . GLU A 1 87 ? -3.453 15.055 -1.067 1 93.5 87 GLU A N 1
ATOM 609 C CA . GLU A 1 87 ? -3.006 13.859 -1.774 1 93.5 87 GLU A CA 1
ATOM 610 C C . GLU A 1 87 ? -4.191 13.062 -2.311 1 93.5 87 GLU A C 1
ATOM 612 O O . GLU A 1 87 ? -5.152 12.805 -1.582 1 93.5 87 GLU A O 1
ATOM 617 N N . LYS A 1 88 ? -4.16 12.727 -3.572 1 90.38 88 LYS A N 1
ATOM 618 C CA . LYS A 1 88 ? -5.191 11.859 -4.133 1 90.38 88 LYS A CA 1
ATOM 619 C C . LYS A 1 88 ? -5.02 10.422 -3.646 1 90.38 88 LYS A C 1
ATOM 621 O O . LYS A 1 88 ? -3.893 9.953 -3.453 1 90.38 88 LYS A O 1
ATOM 626 N N . ALA A 1 89 ? -6.223 9.836 -3.463 1 82.81 89 ALA A N 1
ATOM 627 C CA . ALA A 1 89 ? -6.164 8.414 -3.123 1 82.81 89 ALA A CA 1
ATOM 628 C C . ALA A 1 89 ? -5.535 7.605 -4.254 1 82.81 89 ALA A C 1
ATOM 630 O O . ALA A 1 89 ? -5.676 7.957 -5.43 1 82.81 89 ALA A O 1
ATOM 631 N N . LEU A 1 90 ? -4.902 6.699 -3.734 1 69.94 90 LEU A N 1
ATOM 632 C CA . LEU A 1 90 ? -4.395 5.758 -4.73 1 69.94 90 LEU A CA 1
ATOM 633 C C . LEU A 1 90 ? -5.535 5.156 -5.539 1 69.94 90 LEU A C 1
ATOM 635 O O . LEU A 1 90 ? -6.609 4.887 -5 1 69.94 90 LEU A O 1
ATOM 639 N N . ARG A 1 91 ? -5.867 5.543 -6.773 1 53.03 91 ARG A N 1
ATOM 640 C CA . ARG A 1 91 ? -6.941 5.078 -7.645 1 53.03 91 ARG A CA 1
ATOM 641 C C . ARG A 1 91 ? -7.227 3.598 -7.418 1 53.03 91 ARG A C 1
ATOM 643 O O . ARG A 1 91 ? -6.328 2.836 -7.055 1 53.03 91 ARG A O 1
ATOM 650 N N . ALA A 1 92 ? -8.75 3.508 -6.984 1 45.84 92 ALA A N 1
ATOM 651 C CA . ALA A 1 92 ? -9.391 2.203 -6.836 1 45.84 92 ALA A CA 1
ATOM 652 C C . ALA A 1 92 ? -8.758 1.174 -7.766 1 45.84 92 ALA A C 1
ATOM 654 O O . ALA A 1 92 ? -8.656 -0.006 -7.418 1 45.84 92 ALA A O 1
ATOM 655 N N . HIS A 1 93 ? -8.852 1.621 -9.148 1 42.41 93 HIS A N 1
ATOM 656 C CA . HIS A 1 93 ? -8.25 0.408 -9.695 1 42.41 93 HIS A CA 1
ATOM 657 C C . HIS A 1 93 ? -7.172 -0.134 -8.766 1 42.41 93 HIS A C 1
ATOM 659 O O . HIS A 1 93 ? -6.684 -1.25 -8.961 1 42.41 93 HIS A O 1
ATOM 665 N N . ASP A 1 94 ? -6.773 0.826 -7.848 1 43.91 94 ASP A N 1
ATOM 666 C CA . ASP A 1 94 ? -5.719 0.454 -6.91 1 43.91 94 ASP A CA 1
ATOM 667 C C . ASP A 1 94 ? -6.309 -0.049 -5.594 1 43.91 94 ASP A C 1
ATOM 669 O O . ASP A 1 94 ? -5.926 0.416 -4.52 1 43.91 94 ASP A O 1
ATOM 673 N N . ARG A 1 95 ? -7.637 -0.056 -5.301 1 42.66 95 ARG A N 1
ATOM 674 C CA . ARG A 1 95 ? -8.211 -0.615 -4.082 1 42.66 95 ARG A CA 1
ATOM 675 C C . ARG A 1 95 ? -7.398 -1.804 -3.586 1 42.66 95 ARG A C 1
ATOM 677 O O . ARG A 1 95 ? -6.98 -2.65 -4.379 1 42.66 95 ARG A O 1
ATOM 684 N N . LEU A 1 96 ? -6.871 -1.623 -2.611 1 51.91 96 LEU A N 1
ATOM 685 C CA . LEU A 1 96 ? -6 -2.717 -2.199 1 51.91 96 LEU A CA 1
ATOM 686 C C . LEU A 1 96 ? -6.785 -4.016 -2.059 1 51.91 96 LEU A C 1
ATOM 688 O O . LEU A 1 96 ? -7.402 -4.266 -1.02 1 51.91 96 LEU A O 1
ATOM 692 N N . GLY A 1 97 ? -7.828 -4.363 -3.014 1 58.94 97 GLY A N 1
ATOM 693 C CA . GLY A 1 97 ? -8.523 -5.641 -3.043 1 58.94 97 GLY A CA 1
ATOM 694 C C . GLY A 1 97 ? -7.656 -6.801 -2.594 1 58.94 97 GLY A C 1
ATOM 695 O O . GLY A 1 97 ? -8.164 -7.895 -2.334 1 58.94 97 GLY A O 1
ATOM 696 N N . GLY A 1 98 ? -6.562 -6.488 -2.363 1 77.19 98 GLY A N 1
ATOM 697 C CA . GLY A 1 98 ? -5.605 -7.473 -1.882 1 77.19 98 GLY A CA 1
ATOM 698 C C . GLY A 1 98 ? -4.801 -6.984 -0.691 1 77.19 98 GLY A C 1
ATOM 699 O O . GLY A 1 98 ? -5.371 -6.566 0.319 1 77.19 98 GLY A O 1
ATOM 700 N N . HIS A 1 99 ? -3.748 -7.176 -0.572 1 78.56 99 HIS A N 1
ATOM 701 C CA . HIS A 1 99 ? -2.818 -6.656 0.423 1 78.56 99 HIS A CA 1
ATOM 702 C C . HIS A 1 99 ? -1.549 -6.125 -0.234 1 78.56 99 HIS A C 1
ATOM 704 O O . HIS A 1 99 ? -1.43 -6.133 -1.462 1 78.56 99 HIS A O 1
ATOM 710 N N . ILE A 1 100 ? -0.709 -5.547 0.576 1 78.06 100 ILE A N 1
ATOM 711 C CA . ILE A 1 100 ? 0.52 -4.984 0.028 1 78.06 100 ILE A CA 1
ATOM 712 C C . ILE A 1 100 ? 1.438 -6.109 -0.441 1 78.06 100 ILE A C 1
ATOM 714 O O . ILE A 1 100 ? 1.78 -7.004 0.335 1 78.06 100 ILE A O 1
ATOM 718 N N . VAL A 1 101 ? 1.739 -6.043 -1.734 1 85.75 101 VAL A N 1
ATOM 719 C CA . VAL A 1 101 ? 2.576 -7.062 -2.359 1 85.75 101 VAL A CA 1
ATOM 720 C C . VAL A 1 101 ? 3.76 -6.402 -3.062 1 85.75 101 VAL A C 1
ATOM 722 O O . VAL A 1 101 ? 3.59 -5.414 -3.783 1 85.75 101 VAL A O 1
ATOM 725 N N . SER A 1 102 ? 4.891 -6.859 -2.814 1 83.75 102 SER A N 1
ATOM 726 C CA . SER A 1 102 ? 6.09 -6.258 -3.387 1 83.75 102 SER A CA 1
ATOM 727 C C . SER A 1 102 ? 6.402 -6.848 -4.758 1 83.75 102 SER A C 1
ATOM 729 O O . SER A 1 102 ? 7.066 -6.211 -5.578 1 83.75 102 SER A O 1
ATOM 731 N N . GLY A 1 103 ? 5.973 -8.086 -4.957 1 91.75 103 GLY A N 1
ATOM 732 C CA . GLY A 1 103 ? 6.336 -8.805 -6.168 1 91.75 103 GLY A CA 1
ATOM 733 C C . GLY A 1 103 ? 7.648 -9.562 -6.039 1 91.75 103 GLY A C 1
ATOM 734 O O . GLY A 1 103 ? 8.211 -10.008 -7.043 1 91.75 103 GLY A O 1
ATOM 735 N N . HIS A 1 104 ? 8.148 -9.68 -4.82 1 91.69 104 HIS A N 1
ATOM 736 C CA . HIS A 1 104 ? 9.336 -10.484 -4.535 1 91.69 104 HIS A CA 1
ATOM 737 C C . HIS A 1 104 ? 8.945 -11.836 -3.945 1 91.69 104 HIS A C 1
ATOM 739 O O . HIS A 1 104 ? 8.531 -11.922 -2.787 1 91.69 104 HIS A O 1
ATOM 745 N N . VAL A 1 105 ? 9.148 -12.828 -4.75 1 95.56 105 VAL A N 1
ATOM 746 C CA . VAL A 1 105 ? 8.789 -14.172 -4.32 1 95.56 105 VAL A CA 1
ATOM 747 C C . VAL A 1 105 ? 9.742 -14.633 -3.213 1 95.56 105 VAL A C 1
ATOM 749 O O . VAL A 1 105 ? 10.961 -14.648 -3.398 1 95.56 105 VAL A O 1
ATOM 752 N N . ASP A 1 106 ? 9.172 -15.039 -2.082 1 94.5 106 ASP A N 1
ATOM 753 C CA . ASP A 1 106 ? 9.953 -15.406 -0.905 1 94.5 106 ASP A CA 1
ATOM 754 C C . ASP A 1 106 ? 10.375 -16.875 -0.964 1 94.5 106 ASP A C 1
ATOM 756 O O . ASP A 1 106 ? 11.359 -17.266 -0.336 1 94.5 106 ASP A O 1
ATOM 760 N N . GLY A 1 107 ? 9.594 -17.688 -1.644 1 96.25 107 GLY A N 1
ATOM 761 C CA . GLY A 1 107 ? 9.867 -19.109 -1.732 1 96.25 107 GLY A CA 1
ATOM 762 C C . GLY A 1 107 ? 8.805 -19.875 -2.502 1 96.25 107 GLY A C 1
ATOM 763 O O . GLY A 1 107 ? 7.852 -19.281 -3.01 1 96.25 107 GLY A O 1
ATOM 764 N N . LEU A 1 108 ? 9.062 -21.203 -2.621 1 98.19 108 LEU A N 1
ATOM 765 C CA . LEU A 1 108 ? 8.141 -22.062 -3.354 1 98.19 108 LEU A CA 1
ATOM 766 C C . LEU A 1 108 ? 7.332 -22.938 -2.396 1 98.19 108 LEU A C 1
ATOM 768 O O . LEU A 1 108 ? 7.867 -23.438 -1.402 1 98.19 108 LEU A O 1
ATOM 772 N N . GLY A 1 109 ? 6.078 -23 -2.67 1 98.44 109 GLY A N 1
ATOM 773 C CA . GLY A 1 109 ? 5.219 -23.969 -2.002 1 98.44 109 GLY A CA 1
ATOM 774 C C . GLY A 1 109 ? 4.848 -25.141 -2.881 1 98.44 109 GLY A C 1
ATOM 775 O O . GLY A 1 109 ? 5.062 -25.109 -4.094 1 98.44 109 GLY A O 1
ATOM 776 N N . THR A 1 110 ? 4.406 -26.141 -2.24 1 98.69 110 THR A N 1
ATOM 777 C CA . THR A 1 110 ? 3.877 -27.312 -2.941 1 98.69 110 THR A CA 1
ATOM 778 C C . THR A 1 110 ? 2.406 -27.516 -2.6 1 98.69 110 THR A C 1
ATOM 780 O O . THR A 1 110 ? 2.045 -27.625 -1.425 1 98.69 110 THR A O 1
ATOM 783 N N . VAL A 1 111 ? 1.63 -27.625 -3.637 1 98.75 111 VAL A N 1
ATOM 784 C CA . VAL A 1 111 ? 0.207 -27.875 -3.43 1 98.75 111 VAL A CA 1
ATOM 785 C C . VAL A 1 111 ? 0.002 -29.297 -2.895 1 98.75 111 VAL A C 1
ATOM 787 O O . VAL A 1 111 ? 0.45 -30.266 -3.504 1 98.75 111 VAL A O 1
ATOM 790 N N . THR A 1 112 ? -0.607 -29.359 -1.746 1 98.56 112 THR A N 1
ATOM 791 C CA . THR A 1 112 ? -0.859 -30.672 -1.17 1 98.56 112 THR A CA 1
ATOM 792 C C . THR A 1 112 ? -2.295 -31.109 -1.437 1 98.56 112 THR A C 1
ATOM 794 O O . THR A 1 112 ? -2.594 -32.312 -1.441 1 98.56 112 THR A O 1
ATOM 797 N N . ARG A 1 113 ? -3.145 -30.109 -1.647 1 98.19 113 ARG A N 1
ATOM 798 C CA . ARG A 1 113 ? -4.547 -30.391 -1.926 1 98.19 113 ARG A CA 1
ATOM 799 C C . ARG A 1 113 ? -5.199 -29.25 -2.701 1 98.19 113 ARG A C 1
ATOM 8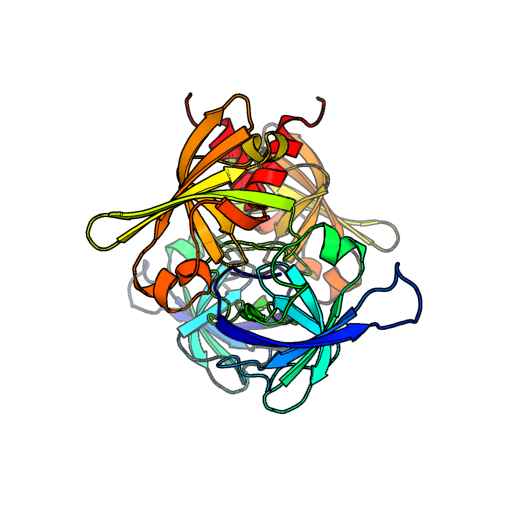01 O O . ARG A 1 113 ? -4.922 -28.078 -2.439 1 98.19 113 ARG A O 1
ATOM 808 N N . PHE A 1 114 ? -5.98 -29.609 -3.66 1 98.31 114 PHE A N 1
ATOM 809 C CA . PHE A 1 114 ? -6.871 -28.703 -4.367 1 98.31 114 PHE A CA 1
ATOM 810 C C . PHE A 1 114 ? -8.164 -29.406 -4.758 1 98.31 114 PHE A C 1
ATOM 812 O O . PHE A 1 114 ? -8.172 -30.234 -5.672 1 98.31 114 PHE A O 1
ATOM 819 N N . ALA A 1 115 ? -9.188 -29.047 -4.078 1 97.19 115 ALA A N 1
ATOM 820 C CA . ALA A 1 115 ? -10.43 -29.797 -4.281 1 97.19 115 ALA A CA 1
ATOM 821 C C . ALA A 1 115 ? -11.648 -28.922 -3.967 1 97.19 115 ALA A C 1
ATOM 823 O O . ALA A 1 115 ? -11.578 -28.031 -3.123 1 97.19 115 ALA A O 1
ATOM 824 N N . PRO A 1 116 ? -12.766 -29.25 -4.586 1 95.06 116 PRO A N 1
ATOM 825 C CA . PRO A 1 116 ? -14 -28.5 -4.281 1 95.06 116 PRO A CA 1
ATOM 826 C C . PRO A 1 116 ? -14.523 -28.797 -2.879 1 95.06 116 PRO A C 1
ATOM 828 O O . PRO A 1 116 ? -14.43 -29.938 -2.402 1 95.06 116 PRO A O 1
ATOM 831 N N . VAL A 1 117 ? -14.883 -27.797 -2.252 1 93.88 117 VAL A N 1
ATOM 832 C CA . VAL A 1 117 ? -15.578 -27.891 -0.97 1 93.88 117 VAL A CA 1
ATOM 833 C C . VAL A 1 117 ? -16.797 -26.984 -0.973 1 93.88 117 VAL A C 1
ATOM 835 O O . VAL A 1 117 ? -16.672 -25.75 -0.875 1 93.88 117 VAL A O 1
ATOM 838 N N . GLY A 1 118 ? -17.969 -27.578 -1.09 1 93.12 118 GLY A N 1
ATOM 839 C CA . GLY A 1 118 ? -19.156 -26.75 -1.276 1 93.12 118 GLY A CA 1
ATOM 840 C C . GLY A 1 118 ? -19.125 -25.953 -2.561 1 93.12 118 GLY A C 1
ATOM 841 O O . GLY A 1 118 ? -18.953 -26.5 -3.646 1 93.12 118 GLY A O 1
ATOM 842 N N . GLU A 1 119 ? -19.266 -24.688 -2.439 1 91.94 119 GLU A N 1
ATOM 843 C CA . GLU A 1 119 ? -19.281 -23.812 -3.604 1 91.94 119 GLU A CA 1
ATOM 844 C C . GLU A 1 119 ? -17.891 -23.25 -3.883 1 91.94 119 GLU A C 1
ATOM 846 O O . GLU A 1 119 ? -17.672 -22.547 -4.871 1 91.94 119 GLU A O 1
ATOM 851 N N . SER A 1 120 ? -17.047 -23.609 -2.936 1 93.38 120 SER A N 1
ATOM 852 C CA . SER A 1 120 ? -15.688 -23.078 -3.049 1 93.38 120 SER A CA 1
ATOM 853 C C . SER A 1 120 ? -14.68 -24.188 -3.326 1 93.38 120 SER A C 1
ATOM 855 O O . SER A 1 120 ? -15.055 -25.312 -3.668 1 93.38 120 SER A O 1
ATOM 857 N N . HIS A 1 121 ? -13.375 -23.844 -3.387 1 96.81 121 HIS A N 1
ATOM 858 C CA . HIS A 1 121 ? -12.258 -2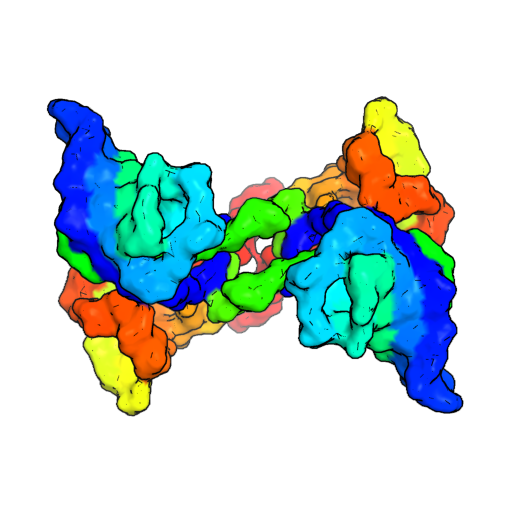4.766 -3.457 1 96.81 121 HIS A CA 1
ATOM 859 C C . HIS A 1 121 ? -11.336 -24.609 -2.252 1 96.81 121 HIS A C 1
ATOM 861 O O . HIS A 1 121 ? -11.078 -23.5 -1.803 1 96.81 121 HIS A O 1
ATOM 867 N N . GLU A 1 122 ? -10.906 -25.719 -1.803 1 97.81 122 GLU A N 1
ATOM 868 C CA . GLU A 1 122 ? -9.852 -25.688 -0.794 1 97.81 122 GLU A CA 1
ATOM 869 C C . GLU A 1 122 ? -8.477 -25.875 -1.427 1 97.81 122 GLU A C 1
ATOM 871 O O . GLU A 1 122 ? -8.25 -26.844 -2.156 1 97.81 122 GLU A O 1
ATOM 876 N N . LEU A 1 123 ? -7.621 -24.984 -1.166 1 98.62 123 LEU A N 1
ATOM 877 C CA . LEU A 1 123 ? -6.223 -25.078 -1.56 1 98.62 123 LEU A CA 1
ATOM 878 C C . LEU A 1 123 ? -5.324 -25.25 -0.338 1 98.62 123 LEU A C 1
ATOM 880 O O . LEU A 1 123 ? -5.391 -24.453 0.604 1 98.62 123 LEU A O 1
ATOM 884 N N . ARG A 1 124 ? -4.594 -26.281 -0.287 1 98.62 124 ARG A N 1
ATOM 885 C CA . ARG A 1 124 ? -3.551 -26.453 0.719 1 98.62 124 ARG A CA 1
ATOM 886 C C . ARG A 1 124 ? -2.164 -26.422 0.084 1 98.62 124 ARG A C 1
ATOM 888 O O . ARG A 1 124 ? -1.948 -27 -0.98 1 98.62 124 ARG A O 1
ATOM 895 N N . VAL A 1 125 ? -1.292 -25.719 0.728 1 98.75 125 VAL A N 1
ATOM 896 C CA . VAL A 1 125 ? 0.067 -25.562 0.224 1 98.75 125 VAL A CA 1
ATOM 897 C C . VAL A 1 125 ? 1.069 -25.812 1.349 1 98.75 125 VAL A C 1
ATOM 899 O O . VAL A 1 125 ? 0.896 -25.312 2.465 1 98.75 125 VAL A O 1
ATOM 902 N N . LEU A 1 126 ? 2.021 -26.609 1.087 1 98.62 126 LEU A N 1
ATOM 903 C CA . LEU A 1 126 ? 3.15 -26.797 1.993 1 98.62 126 LEU A CA 1
ATOM 904 C C . LEU A 1 126 ? 4.25 -25.781 1.7 1 98.62 126 LEU A C 1
ATOM 906 O O . LEU A 1 126 ? 4.875 -25.828 0.637 1 98.62 126 LEU A O 1
ATOM 910 N N . ALA A 1 127 ? 4.434 -24.891 2.629 1 97.81 127 ALA A N 1
ATOM 911 C CA . ALA A 1 127 ? 5.488 -23.891 2.525 1 97.81 127 ALA A CA 1
ATOM 912 C C . ALA A 1 127 ? 6.758 -24.344 3.234 1 97.81 127 ALA A C 1
ATOM 914 O O . ALA A 1 127 ? 6.703 -25.172 4.141 1 97.81 127 ALA A O 1
ATOM 915 N N . PRO A 1 128 ? 7.922 -23.828 2.795 1 96.06 128 PRO A N 1
ATOM 916 C CA . PRO A 1 128 ? 9.141 -24.078 3.574 1 96.06 128 PRO A CA 1
ATOM 917 C C . PRO A 1 128 ? 9.023 -23.594 5.02 1 96.06 128 PRO A C 1
ATOM 919 O O . PRO A 1 128 ? 8.336 -22.609 5.289 1 96.06 128 PRO A O 1
ATOM 922 N N . ARG A 1 129 ? 9.719 -24.219 5.898 1 93.25 129 ARG A N 1
ATOM 923 C CA . ARG A 1 129 ? 9.656 -23.953 7.332 1 93.25 129 ARG A CA 1
ATOM 924 C C . ARG A 1 129 ? 9.977 -22.484 7.629 1 93.25 129 ARG A C 1
ATOM 926 O O . ARG A 1 129 ? 9.367 -21.875 8.516 1 93.25 129 ARG A O 1
ATOM 933 N N . GLU A 1 130 ? 10.898 -21.969 6.883 1 90.62 130 GLU A N 1
ATOM 934 C CA . GLU A 1 130 ? 11.375 -20.609 7.129 1 90.62 130 GLU A CA 1
ATOM 935 C C . GLU A 1 130 ? 10.273 -19.594 6.871 1 90.62 130 GLU A C 1
ATOM 937 O O . GLU A 1 130 ? 10.328 -18.469 7.391 1 90.62 130 GLU A O 1
ATOM 942 N N . LEU A 1 131 ? 9.281 -19.938 6.086 1 92.81 131 LEU A N 1
ATOM 943 C CA . LEU A 1 131 ? 8.195 -19.016 5.781 1 92.81 131 LEU A CA 1
ATOM 944 C C . LEU A 1 131 ? 7.055 -19.172 6.777 1 92.81 131 LEU A C 1
ATOM 946 O O . LEU A 1 131 ? 6.172 -18.312 6.855 1 92.81 131 LEU A O 1
ATOM 950 N N . GLY A 1 132 ? 7.055 -20.219 7.547 1 91.81 132 GLY A N 1
ATOM 951 C CA . GLY A 1 132 ? 5.965 -20.547 8.453 1 91.81 132 GLY A CA 1
ATOM 952 C C . GLY A 1 132 ? 5.691 -19.453 9.477 1 91.81 132 GLY A C 1
ATOM 953 O O . GLY A 1 132 ? 4.535 -19.172 9.789 1 91.81 132 GLY A O 1
ATOM 954 N N . ARG A 1 133 ? 6.727 -18.844 9.945 1 85.75 133 ARG A N 1
ATOM 955 C CA . ARG A 1 133 ? 6.609 -17.859 11.023 1 85.75 133 ARG A CA 1
ATOM 956 C C . ARG A 1 133 ? 5.836 -16.641 10.562 1 85.75 133 ARG A C 1
ATOM 958 O O . ARG A 1 133 ? 5.355 -15.852 11.383 1 85.75 133 ARG A O 1
ATOM 965 N N . TYR A 1 134 ? 5.691 -16.5 9.281 1 86.94 134 TYR A N 1
ATOM 966 C CA . TYR A 1 134 ? 5.02 -15.32 8.75 1 86.94 134 TYR A CA 1
ATOM 967 C C . TYR A 1 134 ? 3.557 -15.625 8.438 1 86.94 134 TYR A C 1
ATOM 969 O O . TYR A 1 134 ? 2.809 -14.734 8.023 1 86.94 134 TYR A O 1
ATOM 977 N N . LEU A 1 135 ? 3.174 -16.891 8.594 1 90.5 135 LEU A N 1
ATOM 978 C CA . LEU A 1 135 ? 1.814 -17.328 8.281 1 90.5 135 LEU A CA 1
ATOM 979 C C . LEU A 1 135 ? 0.952 -17.359 9.539 1 90.5 135 LEU A C 1
ATOM 981 O O . LEU A 1 135 ? 1.4 -17.812 10.594 1 90.5 135 LEU A O 1
ATOM 985 N N . ALA A 1 136 ? -0.21 -16.844 9.438 1 83.81 136 ALA A N 1
ATOM 986 C CA . ALA A 1 136 ? -1.147 -16.844 10.562 1 83.81 136 ALA A CA 1
ATOM 987 C C . ALA A 1 136 ? -2.586 -17 10.07 1 83.81 136 ALA A C 1
ATOM 989 O O . ALA A 1 136 ? -2.918 -16.578 8.961 1 83.81 136 ALA A O 1
ATOM 990 N N . TYR A 1 137 ? -3.418 -17.578 10.875 1 85.56 137 TYR A N 1
ATOM 991 C CA . TYR A 1 137 ? -4.852 -17.609 10.617 1 85.56 137 TYR A CA 1
ATOM 992 C C . TYR A 1 137 ? -5.391 -16.219 10.336 1 85.56 137 TYR A C 1
ATOM 994 O O . TYR A 1 137 ? -5.066 -15.266 11.047 1 85.56 137 TYR A O 1
ATOM 1002 N N . LYS A 1 138 ? -6.105 -16.047 9.172 1 83 138 LYS A N 1
ATOM 1003 C CA . LYS A 1 138 ? -6.73 -14.82 8.703 1 83 138 LYS A CA 1
ATOM 1004 C C . LYS A 1 138 ? -5.684 -13.812 8.227 1 83 138 LYS A C 1
ATOM 1006 O O . LYS A 1 138 ? -6 -12.648 7.98 1 83 138 LYS A O 1
ATOM 1011 N N . GLY A 1 139 ? -4.449 -14.219 8.195 1 82.44 139 GLY A N 1
ATOM 1012 C CA . GLY A 1 139 ? -3.41 -13.414 7.57 1 82.44 139 GLY A CA 1
ATOM 1013 C C . GLY A 1 139 ? -3.436 -13.477 6.055 1 82.44 139 GLY A C 1
ATOM 1014 O O . GLY A 1 139 ? -4.219 -14.234 5.473 1 82.44 139 GLY A O 1
ATOM 1015 N N . SER A 1 140 ? -2.584 -12.648 5.469 1 89.44 140 SER A N 1
ATOM 1016 C CA . SER A 1 140 ? -2.514 -12.617 4.012 1 89.44 140 SER A CA 1
ATOM 1017 C C . SER A 1 140 ? -1.292 -13.375 3.502 1 89.44 140 SER A C 1
ATOM 1019 O O . SER A 1 140 ? -0.27 -13.445 4.188 1 89.44 140 SER A O 1
ATOM 1021 N N . ILE A 1 141 ? -1.395 -14.008 2.354 1 94.06 141 ILE A N 1
ATOM 1022 C CA . ILE A 1 141 ? -0.311 -14.617 1.594 1 94.06 141 ILE A CA 1
ATOM 1023 C C . ILE A 1 141 ? -0.581 -14.469 0.098 1 94.06 141 ILE A C 1
ATOM 1025 O O . ILE A 1 141 ? -1.737 -14.438 -0.33 1 94.06 141 ILE A O 1
ATOM 1029 N N . THR A 1 142 ? 0.444 -14.297 -0.594 1 96.81 142 THR A N 1
ATOM 1030 C CA . THR A 1 142 ? 0.32 -14.266 -2.047 1 96.81 142 THR A CA 1
ATOM 1031 C C . THR A 1 142 ? 0.744 -15.602 -2.652 1 96.81 142 THR A C 1
ATOM 1033 O O . THR A 1 142 ? 1.813 -16.125 -2.332 1 96.81 142 THR A O 1
ATOM 1036 N N . VAL A 1 143 ? -0.13 -16.234 -3.426 1 98.5 143 VAL A N 1
ATOM 1037 C CA . VAL A 1 143 ? 0.158 -17.469 -4.156 1 98.5 143 VAL A CA 1
ATOM 1038 C C . VAL A 1 143 ? 0.081 -17.203 -5.66 1 98.5 143 VAL A C 1
ATOM 1040 O O . VAL A 1 143 ? -0.995 -16.922 -6.191 1 98.5 143 VAL A O 1
ATOM 1043 N N . ASN A 1 144 ? 1.156 -17.328 -6.363 1 98.44 144 ASN A N 1
ATOM 1044 C CA . ASN A 1 144 ? 1.249 -17.016 -7.785 1 98.44 144 ASN A CA 1
ATOM 1045 C C . ASN A 1 144 ? 0.696 -15.633 -8.094 1 98.44 144 ASN A C 1
ATOM 1047 O O . ASN A 1 144 ? -0.017 -15.445 -9.086 1 98.44 144 ASN A O 1
ATOM 1051 N N . GLY A 1 145 ? 0.95 -14.727 -7.168 1 97.12 145 GLY A N 1
ATOM 1052 C CA . GLY A 1 145 ? 0.545 -13.344 -7.387 1 97.12 145 GLY A CA 1
ATOM 1053 C C . GLY A 1 145 ? -0.864 -13.055 -6.906 1 97.12 145 GLY A C 1
ATOM 1054 O O . GLY A 1 145 ? -1.329 -11.914 -6.988 1 97.12 145 GLY A O 1
ATOM 1055 N N . VAL A 1 146 ? -1.576 -14.055 -6.387 1 96.5 146 VAL A N 1
ATOM 1056 C CA . VAL A 1 146 ? -2.951 -13.867 -5.934 1 96.5 146 VAL A CA 1
ATOM 1057 C C . VAL A 1 146 ? -2.971 -13.625 -4.426 1 96.5 146 VAL A C 1
ATOM 1059 O O . VAL A 1 146 ? -2.48 -14.453 -3.654 1 96.5 146 VAL A O 1
ATOM 1062 N N . SER A 1 147 ? -3.408 -12.5 -4 1 94.69 147 SER A N 1
ATOM 1063 C CA . SER A 1 147 ? -3.586 -12.195 -2.584 1 94.69 147 SER A CA 1
ATOM 1064 C C . SER A 1 147 ? -4.707 -13.031 -1.974 1 94.69 147 SER A C 1
ATOM 1066 O O . SER A 1 147 ? -5.844 -13 -2.455 1 94.69 147 SER A O 1
ATOM 1068 N N . LEU A 1 148 ? -4.406 -13.734 -0.898 1 94.75 148 LEU A N 1
ATOM 1069 C CA . LEU A 1 148 ? -5.371 -14.664 -0.318 1 94.75 148 LEU A CA 1
ATOM 1070 C C . LEU A 1 148 ? -5.34 -14.602 1.205 1 94.75 148 LEU A C 1
ATOM 1072 O O . LEU A 1 148 ? -4.348 -14.164 1.791 1 94.75 148 LEU A O 1
ATOM 1076 N N . THR A 1 149 ? -6.414 -15.031 1.772 1 89.69 149 THR A N 1
ATOM 1077 C CA . THR A 1 149 ? -6.527 -15.086 3.227 1 89.69 149 THR A CA 1
ATOM 1078 C C . THR A 1 149 ? -6.301 -16.5 3.74 1 89.69 149 THR A C 1
ATOM 1080 O O . THR A 1 149 ? -6.934 -17.453 3.266 1 89.69 149 THR A O 1
ATOM 1083 N N . VAL A 1 150 ? -5.438 -16.641 4.68 1 92.81 150 VAL A N 1
ATOM 1084 C CA . VAL A 1 150 ? -5.086 -17.938 5.246 1 92.81 150 VAL A CA 1
ATOM 1085 C C . VAL A 1 150 ? -6.215 -18.422 6.148 1 92.81 150 VAL A C 1
ATOM 1087 O O . VAL A 1 150 ? -6.684 -17.688 7.023 1 92.81 150 VAL A O 1
ATOM 1090 N N . ASN A 1 151 ? -6.637 -19.641 5.934 1 92.94 151 ASN A N 1
ATOM 1091 C CA . ASN A 1 151 ? -7.734 -20.219 6.699 1 92.94 151 ASN A CA 1
ATOM 1092 C C . ASN A 1 151 ? -7.219 -21.078 7.855 1 92.94 151 ASN A C 1
ATOM 1094 O O . ASN A 1 151 ? -7.902 -21.234 8.867 1 92.94 151 ASN A O 1
ATOM 1098 N N . SER A 1 152 ? -6.062 -21.688 7.691 1 93.75 152 SER A N 1
ATOM 1099 C CA . SER A 1 152 ? -5.422 -22.469 8.742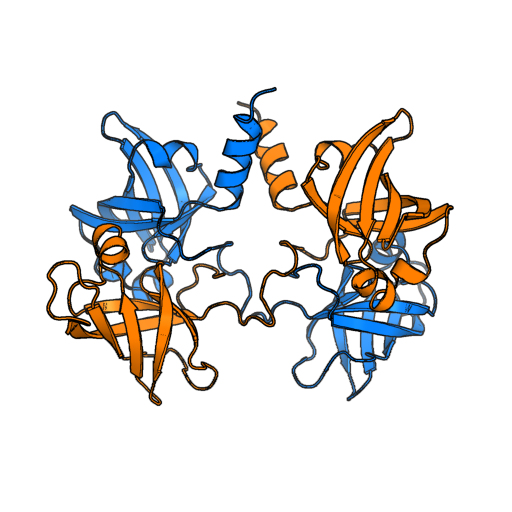 1 93.75 152 SER A CA 1
ATOM 1100 C C . SER A 1 152 ? -3.924 -22.609 8.5 1 93.75 152 SER A C 1
ATOM 1102 O O . SER A 1 152 ? -3.455 -22.438 7.367 1 93.75 152 SER A O 1
ATOM 1104 N N . VAL A 1 153 ? -3.23 -22.797 9.523 1 95.19 153 VAL A N 1
ATOM 1105 C CA . VAL A 1 153 ? -1.793 -23.047 9.484 1 95.19 153 VAL A CA 1
ATOM 1106 C C . VAL A 1 153 ? -1.452 -24.266 10.336 1 95.19 153 VAL A C 1
ATOM 1108 O O . VAL A 1 153 ? -1.947 -24.406 11.453 1 95.19 153 VAL A O 1
ATOM 1111 N N . ASP A 1 154 ? -0.678 -25.156 9.797 1 95.62 154 ASP A N 1
ATOM 1112 C CA . ASP A 1 154 ? -0.24 -26.375 10.477 1 95.62 154 ASP A CA 1
ATOM 1113 C C . ASP A 1 154 ? 1.266 -26.578 10.32 1 95.62 154 ASP A C 1
ATOM 1115 O O . ASP A 1 154 ? 1.748 -26.875 9.227 1 95.62 154 ASP A O 1
ATOM 1119 N N . ASP A 1 155 ? 1.968 -26.422 11.422 1 94 155 ASP A N 1
ATOM 1120 C CA . ASP A 1 155 ? 3.404 -26.672 11.398 1 94 155 ASP A CA 1
ATOM 1121 C C . ASP A 1 155 ? 3.693 -28.172 11.336 1 94 155 ASP A C 1
ATOM 1123 O O . ASP A 1 155 ? 3.189 -28.938 12.156 1 94 155 ASP A O 1
ATOM 1127 N N . ARG A 1 156 ? 4.484 -28.547 10.375 1 94.19 156 ARG A N 1
ATOM 1128 C CA . ARG A 1 156 ? 4.867 -29.938 10.164 1 94.19 156 ARG A CA 1
ATOM 1129 C C . ARG A 1 156 ? 6.387 -30.094 10.156 1 94.19 156 ARG A C 1
ATOM 1131 O O . ARG A 1 156 ? 7.117 -29.109 10.094 1 94.19 156 ARG A O 1
ATOM 1138 N N . ASP A 1 157 ? 6.844 -31.328 10.148 1 93.69 157 ASP A N 1
ATOM 1139 C CA . ASP A 1 157 ? 8.273 -31.609 10.102 1 93.69 157 ASP A CA 1
ATOM 1140 C C . ASP A 1 157 ? 8.883 -31.203 8.766 1 93.69 157 ASP A C 1
ATOM 1142 O O . ASP A 1 157 ? 10.047 -30.797 8.711 1 93.69 157 ASP A O 1
ATOM 1146 N N . ASP A 1 158 ? 8.023 -31.234 7.766 1 95.12 158 ASP A N 1
ATOM 1147 C CA . ASP A 1 158 ? 8.547 -30.984 6.426 1 95.12 158 ASP A CA 1
ATOM 1148 C C . ASP A 1 158 ? 8.242 -29.562 5.977 1 95.12 158 ASP A C 1
ATOM 1150 O O . ASP A 1 158 ? 8.484 -29.203 4.82 1 95.12 158 ASP A O 1
ATOM 1154 N N . GLY A 1 159 ? 7.656 -28.844 6.859 1 96.25 159 GLY A N 1
ATOM 1155 C CA . GLY A 1 159 ? 7.336 -27.469 6.516 1 96.25 159 GLY A CA 1
ATOM 1156 C C . GLY A 1 159 ? 6.133 -26.938 7.266 1 96.25 159 GLY A C 1
ATOM 1157 O O . GLY A 1 159 ? 5.863 -27.344 8.398 1 96.25 159 GLY A O 1
ATOM 1158 N N . CYS A 1 160 ? 5.473 -25.953 6.719 1 96.5 160 CYS A N 1
ATOM 1159 C CA . CYS A 1 160 ? 4.262 -25.344 7.262 1 96.5 160 CYS A CA 1
ATOM 1160 C C . CYS A 1 160 ? 3.135 -25.359 6.234 1 96.5 160 CYS A C 1
ATOM 1162 O O . CYS A 1 160 ? 3.234 -24.719 5.184 1 96.5 160 CYS A O 1
ATOM 1164 N N . GLU A 1 161 ? 2.174 -26.125 6.578 1 97.81 161 GLU A N 1
ATOM 1165 C CA . GLU A 1 161 ? 1.052 -26.172 5.645 1 97.81 161 GLU A CA 1
ATOM 1166 C C . GLU A 1 161 ? -0.003 -25.125 5.988 1 97.81 161 GLU A C 1
ATOM 1168 O O . GLU A 1 161 ? -0.34 -24.938 7.16 1 97.81 161 GLU A O 1
ATOM 1173 N N . PHE A 1 162 ? -0.469 -24.422 4.957 1 97.19 162 PHE A N 1
ATOM 1174 C CA . PHE A 1 162 ? -1.575 -23.484 5.145 1 97.19 162 PHE A CA 1
ATOM 1175 C C . PHE A 1 162 ? -2.701 -23.781 4.156 1 97.19 162 PHE A C 1
ATOM 1177 O O . PHE A 1 162 ? -2.475 -24.391 3.115 1 97.19 162 PHE A O 1
ATOM 1184 N N . SER A 1 163 ? -3.871 -23.406 4.551 1 97.75 163 SER A N 1
ATOM 1185 C CA . SER A 1 163 ? -5.027 -23.609 3.684 1 97.75 163 SER A CA 1
ATOM 1186 C C . SER A 1 163 ? -5.699 -22.297 3.324 1 97.75 163 SER A C 1
ATOM 1188 O O . SER A 1 163 ? -5.586 -21.312 4.059 1 97.75 163 SER A O 1
ATOM 1190 N N . ILE A 1 164 ? -6.305 -22.281 2.197 1 97.25 164 ILE A N 1
ATOM 1191 C CA . ILE A 1 164 ? -7.047 -21.156 1.646 1 97.25 164 ILE A CA 1
ATOM 1192 C C . ILE A 1 164 ? -8.398 -21.625 1.118 1 97.25 164 ILE A C 1
ATOM 1194 O O . ILE A 1 164 ? -8.477 -22.672 0.474 1 97.25 164 ILE A O 1
ATOM 1198 N N . ASN A 1 165 ? -9.398 -20.922 1.448 1 94.94 165 ASN A N 1
ATOM 1199 C CA . ASN A 1 165 ? -10.695 -21.125 0.807 1 94.94 165 ASN A CA 1
ATOM 1200 C C . ASN A 1 165 ? -10.883 -20.188 -0.38 1 94.94 165 ASN A C 1
ATOM 1202 O O . ASN A 1 165 ? -11 -18.984 -0.203 1 94.94 165 ASN A O 1
ATOM 1206 N N . LEU A 1 166 ? -11.008 -20.75 -1.513 1 95.94 166 LEU A N 1
ATOM 1207 C CA . LEU A 1 166 ? -11.078 -19.953 -2.734 1 95.94 166 LEU A CA 1
ATOM 1208 C C . LEU A 1 166 ? -12.516 -19.859 -3.236 1 95.94 166 LEU A C 1
ATOM 1210 O O . LEU A 1 166 ? -13.18 -20.875 -3.416 1 95.94 166 LEU A O 1
ATOM 1214 N N . ILE A 1 167 ? -12.914 -18.703 -3.494 1 90.38 167 ILE A N 1
ATOM 1215 C CA . ILE A 1 167 ? -14.219 -18.531 -4.113 1 90.38 167 ILE A CA 1
ATOM 1216 C C . ILE A 1 167 ? -14.133 -18.859 -5.602 1 90.38 167 ILE A C 1
ATOM 1218 O O . ILE A 1 167 ? -13.078 -18.703 -6.219 1 90.38 167 ILE A O 1
ATOM 1222 N N . PRO A 1 168 ? -15.195 -19.234 -6.188 1 92.31 168 PRO A N 1
ATOM 1223 C CA . PRO A 1 168 ? -15.203 -19.672 -7.582 1 92.31 168 PRO A CA 1
ATOM 1224 C C . PRO A 1 168 ? -14.664 -18.609 -8.539 1 92.31 168 PRO A C 1
ATOM 1226 O O . PRO A 1 168 ? -13.93 -18.922 -9.477 1 92.31 168 PRO A O 1
ATOM 1229 N N . HIS A 1 169 ? -15.008 -17.375 -8.344 1 91.69 169 HIS A N 1
ATOM 1230 C CA . HIS A 1 169 ? -14.562 -16.297 -9.227 1 91.69 169 HIS A CA 1
ATOM 1231 C C . HIS A 1 169 ? -13.047 -16.234 -9.297 1 91.69 169 HIS A C 1
ATOM 1233 O O . HIS A 1 169 ? -12.477 -16.141 -10.383 1 91.69 169 HIS A O 1
ATOM 1239 N N . THR A 1 170 ? -12.375 -16.312 -8.133 1 92.25 170 THR A N 1
ATOM 1240 C CA . THR A 1 170 ? -10.914 -16.266 -8.078 1 92.25 170 THR A CA 1
ATOM 1241 C C . THR A 1 170 ? -10.305 -17.422 -8.867 1 92.25 170 THR A C 1
ATOM 1243 O O . THR A 1 170 ? -9.352 -17.234 -9.625 1 92.25 170 THR A O 1
ATOM 1246 N N . VAL A 1 171 ? -10.875 -18.594 -8.68 1 95.38 171 VAL A N 1
ATOM 1247 C CA . VAL A 1 171 ? -10.383 -19.781 -9.383 1 95.38 171 VAL A CA 1
ATOM 1248 C C . VAL A 1 171 ? -10.539 -19.578 -10.891 1 95.38 171 VAL A C 1
ATOM 1250 O O . VAL A 1 171 ? -9.617 -19.859 -11.656 1 95.38 171 VAL A O 1
ATOM 1253 N N . GLU A 1 172 ? -11.625 -19.016 -11.289 1 93.5 172 GLU A N 1
ATOM 1254 C CA . GLU A 1 172 ? -11.969 -18.875 -12.703 1 93.5 172 GLU A CA 1
ATOM 1255 C C . GLU A 1 172 ? -11.062 -17.859 -13.391 1 93.5 172 GLU A C 1
ATOM 1257 O O . GLU A 1 172 ? -10.688 -18.031 -14.555 1 93.5 172 GLU A O 1
ATOM 1262 N N . VAL A 1 173 ? -10.711 -16.828 -12.703 1 94.25 173 VAL A N 1
ATOM 1263 C CA . VAL A 1 173 ? -10.094 -15.695 -13.383 1 94.25 173 VAL A CA 1
ATOM 1264 C C . VAL A 1 173 ? -8.586 -15.695 -13.117 1 94.25 173 VAL A C 1
ATOM 1266 O O . VAL A 1 173 ? -7.895 -14.727 -13.422 1 94.25 173 VAL A O 1
ATOM 1269 N N . THR A 1 174 ? -8.062 -16.703 -12.477 1 97.19 174 THR A N 1
ATOM 1270 C CA . THR A 1 174 ? -6.629 -16.812 -12.234 1 97.19 174 THR A CA 1
ATOM 1271 C C . THR A 1 174 ? -6.105 -18.172 -12.688 1 97.19 174 THR A C 1
ATOM 1273 O O . THR A 1 174 ? -6.891 -19.047 -13.047 1 97.19 174 THR A O 1
ATOM 1276 N N . THR A 1 175 ? -4.801 -18.328 -12.609 1 97.62 175 THR A N 1
ATOM 1277 C CA . THR A 1 175 ? -4.18 -19.578 -13.008 1 97.62 175 THR A CA 1
ATOM 1278 C C . THR A 1 175 ? -4.332 -20.641 -11.914 1 97.62 175 THR A C 1
ATOM 1280 O O . THR A 1 175 ? -3.934 -21.781 -12.086 1 97.62 175 THR A O 1
ATOM 1283 N N . LEU A 1 176 ? -4.93 -20.25 -10.812 1 97.44 176 LEU A N 1
ATOM 1284 C CA . LEU A 1 176 ? -5.109 -21.219 -9.727 1 97.44 176 LEU A CA 1
ATOM 1285 C C . LEU A 1 176 ? -5.992 -22.375 -10.18 1 97.44 176 LEU A C 1
ATOM 1287 O O . LEU A 1 176 ? -5.934 -23.469 -9.602 1 97.44 176 LEU A O 1
ATOM 1291 N N . ARG A 1 177 ? -6.809 -22.172 -11.188 1 96.06 177 ARG A N 1
ATOM 1292 C CA . ARG A 1 177 ? -7.715 -23.188 -11.711 1 96.06 177 ARG A CA 1
ATOM 1293 C C . ARG A 1 177 ? -6.941 -24.391 -12.234 1 96.06 177 ARG A C 1
ATOM 1295 O O . ARG A 1 177 ? -7.5 -25.484 -12.359 1 96.06 177 ARG A O 1
ATOM 1302 N N . HIS A 1 178 ? -5.652 -24.219 -12.516 1 96.75 178 HIS A N 1
ATOM 1303 C CA . HIS A 1 178 ? -4.844 -25.266 -13.102 1 96.75 178 HIS A CA 1
ATOM 1304 C C . HIS A 1 178 ? -4.121 -26.078 -12.031 1 96.75 178 HIS A C 1
ATOM 1306 O O . HIS A 1 178 ? -3.441 -27.062 -12.336 1 96.75 178 HIS A O 1
ATOM 1312 N N . LEU A 1 179 ? -4.27 -25.672 -10.805 1 97.38 179 LEU A N 1
ATOM 1313 C CA . LEU A 1 179 ? -3.469 -26.297 -9.758 1 97.38 179 LEU A CA 1
ATOM 1314 C C . LEU A 1 179 ? -3.924 -27.734 -9.5 1 97.38 179 LEU A C 1
ATOM 1316 O O . LEU A 1 179 ? -5.113 -28.031 -9.609 1 97.38 179 LEU A O 1
ATOM 1320 N N . THR A 1 180 ? -2.941 -28.594 -9.266 1 97.25 180 THR A N 1
ATOM 1321 C CA . THR A 1 180 ? -3.113 -29.984 -8.82 1 97.25 180 THR A CA 1
ATOM 1322 C C . THR A 1 180 ? -2.135 -30.312 -7.699 1 97.25 180 THR A C 1
ATOM 1324 O O . THR A 1 180 ? -1.123 -29.625 -7.527 1 97.25 180 THR A O 1
ATOM 1327 N N . ALA A 1 181 ? -2.516 -31.344 -6.977 1 97.88 181 ALA A N 1
ATOM 1328 C CA . ALA A 1 181 ? -1.577 -31.797 -5.949 1 97.88 181 ALA A CA 1
ATOM 1329 C C . ALA A 1 181 ? -0.199 -32.062 -6.551 1 97.88 181 ALA A C 1
ATOM 1331 O O . ALA A 1 181 ? -0.087 -32.656 -7.621 1 97.88 181 ALA A O 1
ATOM 1332 N N . GLY A 1 182 ? 0.802 -31.547 -5.93 1 98.12 182 GLY A N 1
ATOM 1333 C CA . GLY A 1 182 ? 2.168 -31.719 -6.398 1 98.12 182 GLY A CA 1
ATOM 1334 C C . GLY A 1 182 ? 2.707 -30.516 -7.125 1 98.12 182 GLY A C 1
ATOM 1335 O O . GLY A 1 182 ? 3.922 -30.359 -7.27 1 98.12 182 GLY A O 1
ATOM 1336 N N . ALA A 1 183 ? 1.821 -29.703 -7.602 1 97.88 183 ALA A N 1
ATOM 1337 C CA . ALA A 1 183 ? 2.236 -28.5 -8.336 1 97.88 183 ALA A CA 1
ATOM 1338 C C . ALA A 1 183 ? 3.01 -27.547 -7.434 1 97.88 183 ALA A C 1
ATOM 1340 O O . ALA A 1 183 ? 2.703 -27.422 -6.246 1 97.88 183 ALA A O 1
ATOM 1341 N N . LYS A 1 184 ? 3.967 -26.844 -8.016 1 98.5 184 LYS A N 1
ATOM 1342 C CA . LYS A 1 184 ? 4.695 -25.797 -7.309 1 98.5 184 LYS A CA 1
ATOM 1343 C C . 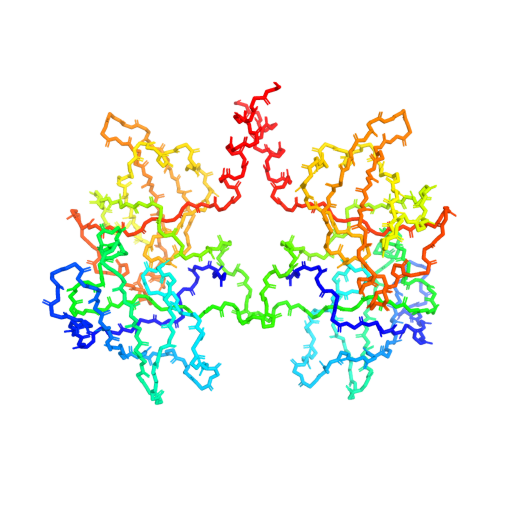LYS A 1 184 ? 4.035 -24.438 -7.504 1 98.5 184 LYS A C 1
ATOM 1345 O O . LYS A 1 184 ? 3.461 -24.172 -8.562 1 98.5 184 LYS A O 1
ATOM 1350 N N . VAL A 1 185 ? 4.105 -23.609 -6.445 1 98.75 185 VAL A N 1
ATOM 1351 C CA . VAL A 1 185 ? 3.527 -22.266 -6.516 1 98.75 185 VAL A CA 1
ATOM 1352 C C . VAL A 1 185 ? 4.508 -21.25 -5.934 1 98.75 185 VAL A C 1
ATOM 1354 O O . VAL A 1 185 ? 5.289 -21.578 -5.039 1 98.75 185 VAL A O 1
ATOM 1357 N N . ASN A 1 186 ? 4.527 -20.031 -6.477 1 98.69 186 ASN A N 1
ATOM 1358 C CA . ASN A 1 186 ? 5.281 -18.906 -5.926 1 98.69 186 ASN A CA 1
ATOM 1359 C C . ASN A 1 186 ? 4.605 -18.328 -4.68 1 98.69 186 ASN A C 1
ATOM 1361 O O . ASN A 1 186 ? 3.404 -18.062 -4.691 1 98.69 186 ASN A O 1
ATOM 1365 N N . LEU A 1 187 ? 5.379 -18.125 -3.6 1 98.38 187 LEU A N 1
ATOM 1366 C CA . LEU A 1 187 ? 4.832 -17.578 -2.357 1 98.38 187 LEU A CA 1
ATOM 1367 C C . LEU A 1 187 ? 5.488 -16.25 -2 1 98.38 187 LEU A C 1
ATOM 1369 O O . LEU A 1 187 ? 6.711 -16.125 -2.088 1 98.38 187 LEU A O 1
ATOM 1373 N N . GLU A 1 188 ? 4.723 -15.281 -1.678 1 96.88 188 GLU A N 1
ATOM 1374 C CA . GLU A 1 188 ? 5.18 -14.047 -1.039 1 96.88 188 GLU A CA 1
ATOM 1375 C C . GLU A 1 188 ? 4.453 -13.805 0.28 1 96.88 188 GLU A C 1
ATOM 1377 O O . GLU A 1 188 ? 3.221 -13.789 0.322 1 96.88 188 GLU A O 1
ATOM 1382 N N . ILE A 1 189 ? 5.223 -13.641 1.29 1 92.56 189 ILE A N 1
ATOM 1383 C CA . ILE A 1 189 ? 4.641 -13.43 2.611 1 92.56 189 ILE A CA 1
ATOM 1384 C C . ILE A 1 189 ? 4.141 -11.992 2.734 1 92.56 189 ILE A C 1
ATOM 1386 O O . ILE A 1 189 ? 4.551 -11.125 1.966 1 92.56 189 ILE A O 1
ATOM 1390 N N . ASP A 1 190 ? 3.289 -11.773 3.682 1 87.94 190 ASP A N 1
ATOM 1391 C CA . ASP A 1 190 ? 2.73 -10.453 3.955 1 87.94 190 ASP A CA 1
ATOM 1392 C C . ASP A 1 190 ? 3.807 -9.5 4.469 1 87.94 190 ASP A C 1
ATOM 1394 O O . ASP A 1 190 ? 4.523 -9.812 5.418 1 87.94 190 ASP A O 1
ATOM 1398 N N . MET A 1 191 ? 3.822 -8.414 3.867 1 78.69 191 MET A N 1
ATOM 1399 C CA . MET A 1 191 ? 4.82 -7.422 4.25 1 78.69 191 MET A CA 1
ATOM 1400 C C . MET A 1 191 ? 4.672 -7.043 5.719 1 78.69 191 MET A C 1
ATOM 1402 O O . MET A 1 191 ? 5.672 -6.84 6.418 1 78.69 191 MET A O 1
ATOM 1406 N N . ILE A 1 192 ? 3.502 -6.977 6.141 1 73.94 192 ILE A N 1
ATOM 1407 C CA . ILE A 1 192 ? 3.25 -6.609 7.527 1 73.94 192 ILE A CA 1
ATOM 1408 C C . ILE A 1 192 ? 3.812 -7.688 8.453 1 73.94 192 ILE A C 1
ATOM 1410 O O . ILE A 1 192 ? 4.426 -7.375 9.477 1 73.94 192 ILE A O 1
ATOM 1414 N N . ALA A 1 193 ? 3.617 -8.938 8.102 1 76.62 193 ALA A N 1
ATOM 1415 C CA . ALA A 1 193 ? 4.164 -10.039 8.883 1 76.62 193 ALA A CA 1
ATOM 1416 C C . ALA A 1 193 ? 5.688 -9.961 8.953 1 76.62 193 ALA A C 1
ATOM 1418 O O . ALA A 1 193 ? 6.285 -10.242 9.992 1 76.62 193 ALA A O 1
ATOM 1419 N N . ARG A 1 194 ? 6.316 -9.602 7.859 1 75.69 194 ARG A N 1
ATOM 1420 C CA . ARG A 1 194 ? 7.766 -9.461 7.797 1 75.69 194 ARG A CA 1
ATOM 1421 C C . ARG A 1 194 ? 8.258 -8.422 8.805 1 75.69 194 ARG A C 1
ATOM 1423 O O . ARG A 1 194 ? 9.234 -8.664 9.523 1 75.69 194 ARG A O 1
ATOM 1430 N N . TYR A 1 195 ? 7.617 -7.441 8.844 1 66.38 195 TYR A N 1
ATOM 1431 C CA . TYR A 1 195 ? 8.023 -6.352 9.727 1 66.38 195 TYR A CA 1
ATOM 1432 C C . TYR A 1 195 ? 7.805 -6.73 11.188 1 66.38 195 TYR A C 1
ATOM 1434 O O . TYR A 1 195 ? 8.648 -6.438 12.039 1 66.38 195 TYR A O 1
ATOM 1442 N N . VAL A 1 196 ? 6.75 -7.367 11.414 1 68 196 VAL A N 1
ATOM 1443 C CA . VAL A 1 196 ? 6.438 -7.789 12.781 1 68 196 VAL A CA 1
ATOM 1444 C C . VAL A 1 196 ? 7.516 -8.742 13.289 1 68 196 VAL A C 1
ATOM 1446 O O . VAL A 1 196 ? 7.98 -8.617 14.422 1 68 196 VAL A O 1
ATOM 1449 N N . GLU A 1 197 ? 7.859 -9.656 12.438 1 68.06 197 GLU A N 1
ATOM 1450 C CA . GLU A 1 197 ? 8.898 -10.617 12.812 1 68.06 197 GLU A CA 1
ATOM 1451 C C . GLU A 1 197 ? 10.203 -9.906 13.156 1 68.06 197 GLU A C 1
ATOM 1453 O O . GLU A 1 197 ? 10.836 -10.219 14.172 1 68.06 197 GLU A O 1
ATOM 1458 N N . ARG A 1 198 ? 10.625 -9.039 12.336 1 60.41 198 ARG A N 1
ATOM 1459 C CA . ARG A 1 198 ? 11.859 -8.305 12.57 1 60.41 198 ARG A CA 1
ATOM 1460 C C . ARG A 1 198 ? 11.789 -7.512 13.875 1 60.41 198 ARG A C 1
ATOM 1462 O O . ARG A 1 198 ? 12.766 -7.461 14.625 1 60.41 198 ARG A O 1
ATOM 1469 N N . MET A 1 199 ? 10.703 -6.906 14.062 1 57 199 MET A N 1
ATOM 1470 C CA . MET A 1 199 ? 10.531 -6.074 15.242 1 57 199 MET A CA 1
ATOM 1471 C C . MET A 1 199 ? 10.555 -6.922 16.516 1 57 199 MET A C 1
ATOM 1473 O O . MET A 1 199 ? 11.039 -6.469 17.562 1 57 199 MET A O 1
ATOM 1477 N N . THR A 1 200 ? 10.008 -8.031 16.359 1 62.75 200 THR A N 1
ATOM 1478 C CA . THR A 1 200 ? 9.922 -8.875 17.547 1 62.75 200 THR A CA 1
ATOM 1479 C C . THR A 1 200 ? 11.25 -9.594 17.797 1 62.75 200 THR A C 1
ATOM 1481 O O . THR A 1 200 ? 11.547 -9.992 18.922 1 62.75 200 THR A O 1
ATOM 1484 N N . ASN A 1 201 ? 11.961 -9.859 16.719 1 56 201 ASN A N 1
ATOM 1485 C CA . ASN A 1 201 ? 13.234 -10.555 16.891 1 56 201 ASN A CA 1
ATOM 1486 C C . ASN A 1 201 ? 14.406 -9.578 16.906 1 56 201 ASN A C 1
ATOM 1488 O O . ASN A 1 201 ? 15.562 -9.992 16.906 1 56 201 ASN A O 1
ATOM 1492 N N . ALA A 1 202 ? 14.164 -8.305 16.625 1 45.47 202 ALA A N 1
ATOM 1493 C CA . ALA A 1 202 ? 15.266 -7.363 16.812 1 45.47 202 ALA A CA 1
ATOM 1494 C C . ALA A 1 202 ? 15.781 -7.406 18.25 1 45.47 202 ALA A C 1
ATOM 1496 O O . ALA A 1 202 ? 15 -7.426 19.203 1 45.47 202 ALA A O 1
ATOM 1497 N N . PRO A 1 203 ? 17.125 -7.703 18.359 1 36.47 203 PRO A N 1
ATOM 1498 C CA . PRO A 1 203 ? 17.688 -7.715 19.703 1 36.47 203 PRO A CA 1
ATOM 1499 C C . PRO A 1 203 ? 17.375 -6.434 20.484 1 36.47 203 PRO A C 1
ATOM 1501 O O . PRO A 1 203 ? 17.297 -5.355 19.891 1 36.47 203 PRO A O 1
ATOM 1504 N N . LYS A 1 204 ? 16.953 -6.664 21.719 1 31.48 204 LYS A N 1
ATOM 1505 C CA . LYS A 1 204 ? 16.891 -5.602 22.719 1 31.48 204 LYS A CA 1
ATOM 1506 C C . LYS A 1 204 ? 18.234 -4.859 22.812 1 31.48 204 LYS A C 1
ATOM 1508 O O . LYS A 1 204 ? 19.297 -5.484 22.828 1 31.48 204 LYS A O 1
ATOM 1513 N N . MET B 1 1 ? 5.129 -1.934 -6.363 1 80.56 1 MET B N 1
ATOM 1514 C CA . MET B 1 1 ? 4.148 -2.451 -5.414 1 80.56 1 MET B CA 1
ATOM 1515 C C . MET B 1 1 ? 2.9 -2.945 -6.137 1 80.56 1 MET B C 1
ATOM 1517 O O . MET B 1 1 ? 2.57 -2.455 -7.219 1 80.56 1 MET B O 1
ATOM 1521 N N . PHE B 1 2 ? 2.324 -3.998 -5.547 1 84.56 2 PHE B N 1
ATOM 1522 C CA . PHE B 1 2 ? 1.135 -4.645 -6.09 1 84.56 2 PHE B CA 1
ATOM 1523 C C . PHE B 1 2 ? 0.104 -4.887 -4.992 1 84.56 2 PHE B C 1
ATOM 1525 O O . PHE B 1 2 ? 0.31 -4.496 -3.842 1 84.56 2 PHE B O 1
ATOM 1532 N N . THR B 1 3 ? -1.004 -5.488 -5.371 1 82.44 3 THR B N 1
ATOM 1533 C CA . THR B 1 3 ? -2.072 -5.754 -4.414 1 82.44 3 THR B CA 1
ATOM 1534 C C . THR B 1 3 ? -2.355 -7.254 -4.324 1 82.44 3 THR B C 1
ATOM 1536 O O . THR B 1 3 ? -3.035 -7.707 -3.4 1 82.44 3 THR B O 1
ATOM 1539 N N . GLY B 1 4 ? -1.86 -7.93 -5.316 1 89.75 4 GLY B N 1
ATOM 1540 C CA . GLY B 1 4 ? -2.188 -9.344 -5.402 1 89.75 4 GLY B CA 1
ATOM 1541 C C . GLY B 1 4 ? -3.539 -9.609 -6.039 1 89.75 4 GLY B C 1
ATOM 1542 O O . GLY B 1 4 ? -4.055 -10.727 -5.973 1 89.75 4 GLY B O 1
ATOM 1543 N N . ILE B 1 5 ? -4.105 -8.602 -6.547 1 88.56 5 ILE B N 1
ATOM 1544 C CA . ILE B 1 5 ? -5.32 -8.789 -7.332 1 88.56 5 ILE B CA 1
ATOM 1545 C C . ILE B 1 5 ? -4.961 -8.953 -8.805 1 88.56 5 ILE B C 1
ATOM 1547 O O . ILE B 1 5 ? -4.617 -7.984 -9.484 1 88.56 5 ILE B O 1
ATOM 1551 N N . VAL B 1 6 ? -5.164 -10.133 -9.242 1 92.62 6 VAL B N 1
ATOM 1552 C CA . VAL B 1 6 ? -4.816 -10.469 -10.617 1 92.62 6 VAL B CA 1
ATOM 1553 C C . VAL B 1 6 ? -5.715 -9.703 -11.586 1 92.62 6 VAL B C 1
ATOM 1555 O O . VAL B 1 6 ? -6.941 -9.742 -11.461 1 92.62 6 VAL B O 1
ATOM 1558 N N . ALA B 1 7 ? -5.133 -9 -12.516 1 92.19 7 ALA B N 1
ATOM 1559 C CA . ALA B 1 7 ? -5.875 -8.164 -13.461 1 92.19 7 ALA B CA 1
ATOM 1560 C C . ALA B 1 7 ? -6.238 -8.953 -14.711 1 92.19 7 ALA B C 1
ATOM 1562 O O . ALA B 1 7 ? -7.234 -8.656 -15.375 1 92.19 7 ALA B O 1
ATOM 1563 N N . ALA B 1 8 ? -5.43 -9.922 -15.07 1 96.44 8 ALA B N 1
ATOM 1564 C CA . ALA B 1 8 ? -5.664 -10.758 -16.25 1 96.44 8 ALA B CA 1
ATOM 1565 C C . ALA B 1 8 ? -4.828 -12.031 -16.188 1 96.44 8 ALA B C 1
ATOM 1567 O O . ALA B 1 8 ? -3.801 -12.078 -15.508 1 96.44 8 ALA B O 1
ATOM 1568 N N . VAL B 1 9 ? -5.375 -13.023 -16.844 1 97.88 9 VAL B N 1
ATOM 1569 C CA . VAL B 1 9 ? -4.539 -14.172 -17.203 1 97.88 9 VAL B CA 1
ATOM 1570 C C . VAL B 1 9 ? -3.955 -13.977 -18.594 1 97.88 9 VAL B C 1
ATOM 1572 O O . VAL B 1 9 ? -4.695 -13.828 -19.562 1 97.88 9 VAL B O 1
ATOM 1575 N N . GLY B 1 10 ? -2.627 -13.82 -18.625 1 98.38 10 GLY B N 1
ATOM 1576 C CA . GLY B 1 10 ? -1.908 -13.797 -19.891 1 98.38 10 GLY B CA 1
ATOM 1577 C C . GLY B 1 10 ? -1.26 -15.125 -20.234 1 98.38 10 GLY B C 1
ATOM 1578 O O . GLY B 1 10 ? -1.614 -16.156 -19.656 1 98.38 10 GLY B O 1
ATOM 1579 N N . ARG B 1 11 ? -0.344 -15.031 -21.25 1 98.56 11 ARG B N 1
ATOM 1580 C CA . ARG B 1 11 ? 0.314 -16.266 -21.672 1 98.56 11 ARG B CA 1
ATOM 1581 C C . ARG B 1 11 ? 1.737 -15.984 -22.156 1 98.56 11 ARG B C 1
ATOM 1583 O O . ARG B 1 11 ? 1.971 -15.07 -22.938 1 98.56 11 ARG B O 1
ATOM 1590 N N . ILE B 1 12 ? 2.654 -16.766 -21.594 1 98.38 12 ILE B N 1
ATOM 1591 C CA . ILE B 1 12 ? 3.992 -16.766 -22.172 1 98.38 12 ILE B CA 1
ATOM 1592 C C . ILE B 1 12 ? 3.969 -17.453 -23.531 1 98.38 12 ILE B C 1
ATOM 1594 O O . ILE B 1 12 ? 3.648 -18.641 -23.609 1 98.38 12 ILE B O 1
ATOM 1598 N N . GLU B 1 13 ? 4.355 -16.734 -24.547 1 98.19 13 GLU B N 1
ATOM 1599 C CA . GLU B 1 13 ? 4.297 -17.297 -25.891 1 98.19 13 GLU B CA 1
ATOM 1600 C C . GLU B 1 13 ? 5.676 -17.75 -26.359 1 98.19 13 GLU B C 1
ATOM 1602 O O . GLU B 1 13 ? 5.793 -18.688 -27.141 1 98.19 13 GLU B O 1
ATOM 1607 N N . ALA B 1 14 ? 6.668 -17.062 -25.891 1 97.38 14 ALA B N 1
ATOM 1608 C CA . ALA B 1 14 ? 8.023 -17.422 -26.312 1 97.38 14 ALA B CA 1
ATOM 1609 C C . ALA B 1 14 ? 9.031 -17.141 -25.203 1 97.38 14 ALA B C 1
ATOM 1611 O O . ALA B 1 14 ? 8.859 -16.219 -24.406 1 97.38 14 ALA B O 1
ATOM 1612 N N . ILE B 1 15 ? 10.016 -17.922 -25.219 1 96.19 15 ILE B N 1
ATOM 1613 C CA . ILE B 1 15 ? 11.156 -17.781 -24.328 1 96.19 15 ILE B CA 1
ATOM 1614 C C . ILE B 1 15 ? 12.453 -17.828 -25.125 1 96.19 15 ILE B C 1
ATOM 1616 O O . ILE B 1 15 ? 12.734 -18.812 -25.812 1 96.19 15 ILE B O 1
ATOM 1620 N N . THR B 1 16 ? 13.18 -16.781 -25.031 1 94.44 16 THR B N 1
ATOM 1621 C CA . THR B 1 16 ? 14.414 -16.703 -25.797 1 94.44 16 THR B CA 1
ATOM 1622 C C . THR B 1 16 ? 15.602 -16.375 -24.906 1 94.44 16 THR B C 1
ATOM 1624 O O . THR B 1 16 ? 15.539 -15.445 -24.094 1 94.44 16 THR B O 1
ATOM 1627 N N . PRO B 1 17 ? 16.688 -17.016 -25.047 1 91.62 17 PRO B N 1
ATOM 1628 C CA . PRO B 1 17 ? 17.875 -16.672 -24.266 1 91.62 17 PRO B CA 1
ATOM 1629 C C . PRO B 1 17 ? 18.406 -15.266 -24.594 1 91.62 17 PRO B C 1
ATOM 1631 O O . PRO B 1 17 ? 18.375 -14.844 -25.75 1 91.62 17 PRO B O 1
ATOM 1634 N N . ILE B 1 18 ? 18.734 -14.516 -23.516 1 87.62 18 ILE B N 1
ATOM 1635 C CA . ILE B 1 18 ? 19.234 -13.164 -23.719 1 87.62 18 ILE B CA 1
ATOM 1636 C C . ILE B 1 18 ? 20.688 -13.219 -24.219 1 87.62 18 ILE B C 1
ATOM 1638 O O . ILE B 1 18 ? 21.125 -12.328 -24.938 1 87.62 18 ILE B O 1
ATOM 1642 N N . ALA B 1 19 ? 21.484 -14.156 -23.781 1 83.38 19 ALA B N 1
ATOM 1643 C CA . ALA B 1 19 ? 22.875 -14.352 -24.219 1 83.38 19 ALA B CA 1
ATOM 1644 C C . ALA B 1 19 ? 23.203 -15.836 -24.344 1 83.38 19 ALA B C 1
ATOM 1646 O O . ALA B 1 19 ? 22.391 -16.688 -23.969 1 83.38 19 ALA B O 1
ATOM 1647 N N . ALA B 1 20 ? 24.328 -16.062 -24.969 1 78.75 20 ALA B N 1
ATOM 1648 C CA . ALA B 1 20 ? 24.75 -17.422 -25.281 1 78.75 20 ALA B CA 1
ATOM 1649 C C . ALA B 1 20 ? 25.344 -18.109 -24.047 1 78.75 20 ALA B C 1
ATOM 1651 O O . ALA B 1 20 ? 25.906 -19.203 -24.156 1 78.75 20 ALA B O 1
ATOM 1652 N N . SER B 1 21 ? 25.078 -17.578 -22.906 1 79.5 21 SER B N 1
ATOM 1653 C CA . SER B 1 21 ? 25.609 -18.188 -21.703 1 79.5 21 SER B CA 1
ATOM 1654 C C . SER B 1 21 ? 24.516 -18.906 -20.906 1 79.5 21 SER B C 1
ATOM 1656 O O . SER B 1 21 ? 23.375 -18.453 -20.859 1 79.5 21 SER B O 1
ATOM 1658 N N . PRO B 1 22 ? 24.844 -20.156 -20.469 1 75.69 22 PRO B N 1
ATOM 1659 C CA . PRO B 1 22 ? 23.875 -20.922 -19.688 1 75.69 22 PRO B CA 1
ATOM 1660 C C . PRO B 1 22 ? 23.375 -20.156 -18.453 1 75.69 22 PRO B C 1
ATOM 1662 O O . PRO B 1 22 ? 22.281 -20.422 -17.953 1 75.69 22 PRO B O 1
ATOM 1665 N N . ASP B 1 23 ? 24.109 -19.25 -18.031 1 80.06 23 ASP B N 1
ATOM 1666 C CA . ASP B 1 23 ? 23.75 -18.484 -16.828 1 80.06 23 ASP B CA 1
ATOM 1667 C C . ASP B 1 23 ? 22.984 -17.219 -17.203 1 80.06 23 ASP B C 1
ATOM 1669 O O . ASP B 1 23 ? 22.609 -16.438 -16.328 1 80.06 23 ASP B O 1
ATOM 1673 N N . ALA B 1 24 ? 22.75 -17.359 -18.531 1 84.12 24 ALA B N 1
ATOM 1674 C CA . ALA B 1 24 ? 22.109 -16.125 -19 1 84.12 24 ALA B CA 1
ATOM 1675 C C . ALA B 1 24 ? 20.609 -16.141 -18.688 1 84.12 24 ALA B C 1
ATOM 1677 O O . ALA B 1 24 ? 20 -17.203 -18.656 1 84.12 24 ALA B O 1
ATOM 1678 N N . GLY B 1 25 ? 20.031 -15.023 -18.391 1 91.62 25 GLY B N 1
ATOM 1679 C CA . GLY B 1 25 ? 18.594 -14.875 -18.281 1 91.62 25 GLY B CA 1
ATOM 1680 C C . GLY B 1 25 ? 17.859 -15.078 -19.594 1 91.62 25 GLY B C 1
ATOM 1681 O O . GLY B 1 25 ? 18.438 -15.547 -20.562 1 91.62 25 GLY B O 1
ATOM 1682 N N . VAL B 1 26 ? 16.594 -14.984 -19.594 1 95.62 26 VAL B N 1
ATOM 1683 C CA . VAL B 1 26 ? 15.773 -15.172 -20.781 1 95.62 26 VAL B CA 1
ATOM 1684 C C . VAL B 1 26 ? 14.883 -13.945 -21 1 95.62 26 VAL B C 1
ATOM 1686 O O . VAL B 1 26 ? 14.656 -13.172 -20.062 1 95.62 26 VAL B O 1
ATOM 1689 N N . ARG B 1 27 ? 14.531 -13.805 -22.203 1 96.38 27 ARG B N 1
ATOM 1690 C CA . ARG B 1 27 ? 13.469 -12.867 -22.562 1 96.38 27 ARG B CA 1
ATOM 1691 C C . ARG B 1 27 ? 12.148 -13.594 -22.781 1 96.38 27 ARG B C 1
ATOM 1693 O O . ARG B 1 27 ? 12.094 -14.578 -23.516 1 96.38 27 ARG B O 1
ATOM 1700 N N . LEU B 1 28 ? 11.156 -13.18 -22.109 1 98 28 LEU B N 1
ATOM 1701 C CA . LEU B 1 28 ? 9.805 -13.719 -22.266 1 98 28 LEU B CA 1
ATOM 1702 C C . LEU B 1 28 ? 8.953 -12.781 -23.125 1 98 28 LEU B C 1
ATOM 1704 O O . LEU B 1 28 ? 8.945 -11.57 -22.906 1 98 28 LEU B O 1
ATOM 1708 N N . THR B 1 29 ? 8.281 -13.297 -24.062 1 98.5 29 THR B N 1
ATOM 1709 C CA . THR B 1 29 ? 7.215 -12.602 -24.781 1 98.5 29 THR B CA 1
ATOM 1710 C C . THR B 1 29 ? 5.848 -13.078 -24.297 1 98.5 29 THR B C 1
ATOM 1712 O O . THR B 1 29 ? 5.539 -14.273 -24.375 1 98.5 29 THR B O 1
ATOM 1715 N N . LEU B 1 30 ? 5.109 -12.148 -23.812 1 98.69 30 LEU B N 1
ATOM 1716 C CA . LEU B 1 30 ? 3.828 -12.516 -23.219 1 98.69 30 LEU B CA 1
ATOM 1717 C C . LEU B 1 30 ? 2.67 -11.883 -23.984 1 98.69 30 LEU B C 1
ATOM 1719 O O . LEU B 1 30 ? 2.752 -10.727 -24.391 1 98.69 30 LEU B O 1
ATOM 1723 N N . ARG B 1 31 ? 1.644 -12.656 -24.234 1 98.56 31 ARG B N 1
ATOM 1724 C CA . ARG B 1 31 ? 0.334 -12.109 -24.578 1 98.56 31 ARG B CA 1
ATOM 1725 C C . ARG B 1 31 ? -0.375 -11.586 -23.328 1 98.56 31 ARG B C 1
ATOM 1727 O O . ARG B 1 31 ? -0.513 -12.305 -22.328 1 98.56 31 ARG B O 1
ATOM 1734 N N . ALA B 1 32 ? -0.81 -10.422 -23.375 1 97.56 32 ALA B N 1
ATOM 1735 C CA . ALA B 1 32 ? -1.31 -9.727 -22.203 1 97.56 32 ALA B CA 1
ATOM 1736 C C . ALA B 1 32 ? -2.701 -10.227 -21.812 1 97.56 32 ALA B C 1
ATOM 1738 O O . ALA B 1 32 ? -3.166 -10 -20.703 1 97.56 32 ALA B O 1
ATOM 1739 N N . GLY B 1 33 ? -3.355 -10.859 -22.781 1 94.94 33 GLY B N 1
ATOM 1740 C CA . GLY B 1 33 ? -4.73 -11.242 -22.5 1 94.94 33 GLY B CA 1
ATOM 1741 C C . GLY B 1 33 ? -5.645 -10.055 -22.281 1 94.94 33 GLY B C 1
ATOM 1742 O O . GLY B 1 33 ? -5.707 -9.148 -23.109 1 94.94 33 GLY B O 1
ATOM 1743 N N . GLY B 1 34 ? -6.312 -9.977 -21.141 1 93.81 34 GLY B N 1
ATOM 1744 C CA . GLY B 1 34 ? -7.23 -8.891 -20.828 1 93.81 34 GLY B CA 1
ATOM 1745 C C . GLY B 1 34 ? -6.547 -7.699 -20.188 1 93.81 34 GLY B C 1
ATOM 1746 O O . GLY B 1 34 ? -7.195 -6.711 -19.844 1 93.81 34 GLY B O 1
ATOM 1747 N N . LEU B 1 35 ? -5.312 -7.777 -20 1 94.75 35 LEU B N 1
ATOM 1748 C CA . LEU B 1 35 ? -4.582 -6.676 -19.375 1 94.75 35 LEU B CA 1
ATOM 1749 C C . LEU B 1 35 ? -4.41 -5.52 -20.344 1 94.75 35 LEU B C 1
ATOM 1751 O O . LEU B 1 35 ? -3.77 -5.672 -21.391 1 94.75 35 LEU B O 1
ATOM 1755 N N . ASP B 1 36 ? -4.891 -4.387 -20.062 1 93.25 36 ASP B N 1
ATOM 1756 C CA . ASP B 1 36 ? -4.742 -3.203 -20.906 1 93.25 36 ASP B CA 1
ATOM 1757 C C . ASP B 1 36 ? -3.312 -2.668 -20.859 1 93.25 36 ASP B C 1
ATOM 1759 O O . ASP B 1 36 ? -2.822 -2.295 -19.781 1 93.25 36 ASP B O 1
ATOM 1763 N N . LEU B 1 37 ? -2.725 -2.588 -22 1 94.94 37 LEU B N 1
ATOM 1764 C CA . LEU B 1 37 ? -1.331 -2.16 -22.047 1 94.94 37 LEU B CA 1
ATOM 1765 C C . LEU B 1 37 ? -1.222 -0.701 -22.469 1 94.94 37 LEU B C 1
ATOM 1767 O O . LEU B 1 37 ? -0.117 -0.163 -22.578 1 94.94 37 LEU B O 1
ATOM 1771 N N . ALA B 1 38 ? -2.314 -0.004 -22.656 1 91.38 38 ALA B N 1
ATOM 1772 C CA . ALA B 1 38 ? -2.311 1.355 -23.188 1 91.38 38 ALA B CA 1
ATOM 1773 C C . ALA B 1 38 ? -1.591 2.314 -22.234 1 91.38 38 ALA B C 1
ATOM 1775 O O . ALA B 1 38 ? -0.95 3.27 -22.688 1 91.38 38 ALA B O 1
ATOM 1776 N N . ASP B 1 39 ? -1.646 2.033 -21.031 1 83.94 39 ASP B N 1
ATOM 1777 C CA . ASP B 1 39 ? -1.053 2.951 -20.062 1 83.94 39 ASP B CA 1
ATOM 1778 C C . ASP B 1 39 ? 0.258 2.396 -19.516 1 83.94 39 ASP B C 1
ATOM 1780 O O . ASP B 1 39 ? 0.769 2.885 -18.5 1 83.94 39 ASP B O 1
ATOM 1784 N N . VAL B 1 40 ? 0.724 1.366 -20.125 1 88.62 40 VAL B N 1
ATOM 1785 C CA . VAL B 1 40 ? 1.99 0.773 -19.703 1 88.62 40 VAL B CA 1
ATOM 1786 C C . VAL B 1 40 ? 3.129 1.336 -20.547 1 88.62 40 VAL B C 1
ATOM 1788 O O . VAL B 1 40 ? 3.035 1.374 -21.781 1 88.62 40 VAL B O 1
ATOM 1791 N N . ALA B 1 41 ? 4.148 1.891 -19.891 1 87.75 41 ALA B N 1
ATOM 1792 C CA . ALA B 1 41 ? 5.34 2.389 -20.562 1 87.75 41 ALA B CA 1
ATOM 1793 C C . ALA B 1 41 ? 6.504 1.412 -20.422 1 87.75 41 ALA B C 1
ATOM 1795 O O . ALA B 1 41 ? 6.504 0.562 -19.531 1 87.75 41 ALA B O 1
ATOM 1796 N N . LEU B 1 42 ? 7.418 1.48 -21.391 1 90.75 42 LEU B N 1
ATOM 1797 C CA . LEU B 1 42 ? 8.664 0.743 -21.188 1 90.75 42 LEU B CA 1
ATOM 1798 C C . LEU B 1 42 ? 9.32 1.133 -19.875 1 90.75 42 LEU B C 1
ATOM 1800 O O . LEU B 1 42 ? 9.359 2.314 -19.516 1 90.75 42 LEU B O 1
ATOM 1804 N N . GLY B 1 43 ? 9.805 0.141 -19.109 1 90.62 43 GLY B N 1
ATOM 1805 C CA . GLY B 1 43 ? 10.383 0.401 -17.812 1 90.62 43 GLY B CA 1
ATOM 1806 C C . GLY B 1 43 ? 9.406 0.184 -16.672 1 90.62 43 GLY B C 1
ATOM 1807 O O . GLY B 1 43 ? 9.805 0.086 -15.508 1 90.62 43 GLY B O 1
ATOM 1808 N N . ASP B 1 44 ? 8.141 0.066 -17.031 1 85.31 44 ASP B N 1
ATOM 1809 C CA . ASP B 1 44 ? 7.137 -0.199 -16 1 85.31 44 ASP B CA 1
ATOM 1810 C C . ASP B 1 44 ? 7.219 -1.645 -15.516 1 85.31 44 ASP B C 1
ATOM 1812 O O . ASP B 1 44 ? 7.789 -2.502 -16.188 1 85.31 44 ASP B O 1
ATOM 1816 N N . SER B 1 45 ? 6.656 -1.81 -14.312 1 89.94 45 SER B N 1
ATOM 1817 C CA . SER B 1 45 ? 6.676 -3.146 -13.727 1 89.94 45 SER B CA 1
ATOM 1818 C C . SER B 1 45 ? 5.328 -3.842 -13.898 1 89.94 45 SER B C 1
ATOM 1820 O O . SER B 1 45 ? 4.277 -3.215 -13.758 1 89.94 45 SER B O 1
ATOM 1822 N N . ILE B 1 46 ? 5.348 -5.09 -14.234 1 93.44 46 ILE B N 1
ATOM 1823 C CA . ILE B 1 46 ? 4.199 -5.992 -14.227 1 93.44 46 ILE B CA 1
ATOM 1824 C C . ILE B 1 46 ? 4.535 -7.25 -13.43 1 93.44 46 ILE B C 1
ATOM 1826 O O . ILE B 1 46 ? 5.609 -7.832 -13.594 1 93.44 46 ILE B O 1
ATOM 1830 N N . ALA B 1 47 ? 3.652 -7.535 -12.492 1 95.69 47 ALA B N 1
ATOM 1831 C CA . ALA B 1 47 ? 3.809 -8.812 -11.797 1 95.69 47 ALA B CA 1
ATOM 1832 C C . ALA B 1 47 ? 3.365 -9.969 -12.68 1 95.69 47 ALA B C 1
ATOM 1834 O O . ALA B 1 47 ? 2.271 -9.945 -13.25 1 95.69 47 ALA B O 1
ATOM 1835 N N . ILE B 1 48 ? 4.199 -10.992 -12.836 1 98.12 48 ILE B N 1
ATOM 1836 C CA . ILE B 1 48 ? 3.92 -12.234 -13.555 1 98.12 48 ILE B CA 1
ATOM 1837 C C . ILE B 1 48 ? 4.012 -13.414 -12.594 1 98.12 48 ILE B C 1
ATOM 1839 O O . ILE B 1 48 ? 5.102 -13.773 -12.141 1 98.12 48 ILE B O 1
ATOM 1843 N N . GLN B 1 49 ? 2.902 -14.016 -12.297 1 97.88 49 GLN B N 1
ATOM 1844 C CA . GLN B 1 49 ? 2.834 -15.062 -11.289 1 97.88 49 GLN B CA 1
ATOM 1845 C C . GLN B 1 49 ? 3.369 -14.578 -9.945 1 97.88 49 GLN B C 1
ATOM 1847 O O . GLN B 1 49 ? 3.971 -15.344 -9.195 1 97.88 49 GLN B O 1
ATOM 1852 N N . GLY B 1 50 ? 3.215 -13.289 -9.711 1 96.75 50 GLY B N 1
ATOM 1853 C CA . GLY B 1 50 ? 3.621 -12.711 -8.438 1 96.75 50 GLY B CA 1
ATOM 1854 C C . GLY B 1 50 ? 5.027 -12.141 -8.461 1 96.75 50 GLY B C 1
ATOM 1855 O O . GLY B 1 50 ? 5.457 -11.492 -7.508 1 96.75 50 GLY B O 1
ATOM 1856 N N . ALA B 1 51 ? 5.777 -12.422 -9.508 1 96.69 51 ALA B N 1
ATOM 1857 C CA . ALA B 1 51 ? 7.137 -11.906 -9.609 1 96.69 51 ALA B CA 1
ATOM 1858 C C . ALA B 1 51 ? 7.168 -10.586 -10.375 1 96.69 51 ALA B C 1
ATOM 1860 O O . ALA B 1 51 ? 6.641 -10.5 -11.492 1 96.69 51 ALA B O 1
ATOM 1861 N N . CYS B 1 52 ? 7.734 -9.609 -9.82 1 94.62 52 CYS B N 1
ATOM 1862 C CA . CYS B 1 52 ? 7.816 -8.297 -10.445 1 94.62 52 CYS B CA 1
ATOM 1863 C C . CYS B 1 52 ? 8.812 -8.297 -11.594 1 94.62 52 CYS B C 1
ATOM 1865 O O . CYS B 1 52 ? 9.977 -8.664 -11.414 1 94.62 52 CYS B O 1
ATOM 1867 N N . MET B 1 53 ? 8.383 -7.832 -12.789 1 95.5 53 MET B N 1
ATOM 1868 C CA . MET B 1 53 ? 9.227 -7.773 -13.977 1 95.5 53 MET B CA 1
ATOM 1869 C C . MET B 1 53 ? 9.125 -6.41 -14.656 1 95.5 53 MET B C 1
ATOM 1871 O O . MET B 1 53 ? 8.078 -5.758 -14.594 1 95.5 53 MET B O 1
ATOM 1875 N N . THR B 1 54 ? 10.211 -6.051 -15.344 1 92.62 54 THR B N 1
ATOM 1876 C CA . THR B 1 54 ? 10.25 -4.773 -16.047 1 92.62 54 THR B CA 1
ATOM 1877 C C . THR B 1 54 ? 9.922 -4.965 -17.531 1 92.62 54 THR B C 1
ATOM 1879 O O . THR B 1 54 ? 10.508 -5.82 -18.203 1 92.62 54 THR B O 1
ATOM 1882 N N . VAL B 1 55 ? 9.047 -4.137 -18 1 95.88 55 VAL B N 1
ATOM 1883 C CA . VAL B 1 55 ? 8.672 -4.203 -19.406 1 95.88 55 VAL B CA 1
ATOM 1884 C C . VAL B 1 55 ? 9.781 -3.602 -20.266 1 95.88 55 VAL B C 1
ATOM 1886 O O . VAL B 1 55 ? 10.188 -2.455 -20.062 1 95.88 55 VAL B O 1
ATOM 1889 N N . VAL B 1 56 ? 10.266 -4.355 -21.297 1 96.69 56 VAL B N 1
ATOM 1890 C CA . VAL B 1 56 ? 11.391 -3.869 -22.094 1 96.69 56 VAL B CA 1
ATOM 1891 C C . VAL B 1 56 ? 10.93 -3.641 -23.531 1 96.69 56 VAL B C 1
ATOM 1893 O O . VAL B 1 56 ? 11.625 -2.975 -24.312 1 96.69 56 VAL B O 1
ATOM 1896 N N . ALA B 1 57 ? 9.773 -4.152 -23.906 1 97.25 57 ALA B N 1
ATOM 1897 C CA . ALA B 1 57 ? 9.133 -3.955 -25.203 1 97.25 57 ALA B CA 1
ATOM 1898 C C . ALA B 1 57 ? 7.637 -4.242 -25.125 1 97.25 57 ALA B C 1
ATOM 1900 O O . ALA B 1 57 ? 7.188 -4.984 -24.234 1 97.25 57 ALA B O 1
ATOM 1901 N N . LYS B 1 58 ? 6.949 -3.604 -25.953 1 97.56 58 LYS B N 1
ATOM 1902 C CA . LYS B 1 58 ? 5.52 -3.896 -25.922 1 97.56 58 LYS B CA 1
ATOM 1903 C C . LYS B 1 58 ? 4.855 -3.543 -27.25 1 97.56 58 LYS B C 1
ATOM 1905 O O . LYS B 1 58 ? 5.383 -2.738 -28.016 1 97.56 58 LYS B O 1
ATOM 1910 N N . THR B 1 59 ? 3.822 -4.176 -27.562 1 97.38 59 THR B N 1
ATOM 1911 C CA . THR B 1 59 ? 2.828 -3.812 -28.562 1 97.38 59 THR B CA 1
ATOM 1912 C C . THR B 1 59 ? 1.486 -3.502 -27.906 1 97.38 59 THR B C 1
ATOM 1914 O O . THR B 1 59 ? 1.425 -3.223 -26.719 1 97.38 59 THR B O 1
ATOM 1917 N N . ALA B 1 60 ? 0.493 -3.566 -28.703 1 96.31 60 ALA B N 1
ATOM 1918 C CA . ALA B 1 60 ? -0.834 -3.311 -28.141 1 96.31 60 ALA B CA 1
ATOM 1919 C C . ALA B 1 60 ? -1.317 -4.492 -27.312 1 96.31 60 ALA B C 1
ATOM 1921 O O . ALA B 1 60 ? -2.066 -4.312 -26.344 1 96.31 60 ALA B O 1
ATOM 1922 N N . ASP B 1 61 ? -0.767 -5.691 -27.688 1 97.62 61 ASP B N 1
ATOM 1923 C CA . ASP B 1 61 ? -1.352 -6.859 -27.031 1 97.62 61 ASP B CA 1
ATOM 1924 C C . ASP B 1 61 ? -0.268 -7.754 -26.438 1 97.62 61 ASP B C 1
ATOM 1926 O O . ASP B 1 61 ? -0.569 -8.789 -25.844 1 97.62 61 ASP B O 1
ATOM 1930 N N . THR B 1 62 ? 0.936 -7.328 -26.641 1 98.38 62 THR B N 1
ATOM 1931 C CA . THR B 1 62 ? 2.023 -8.141 -26.109 1 98.38 62 THR B CA 1
ATOM 1932 C C . THR B 1 62 ? 3.041 -7.266 -25.375 1 98.38 62 THR B C 1
ATOM 1934 O O . THR B 1 62 ? 3.084 -6.051 -25.594 1 98.38 62 THR B O 1
ATOM 1937 N N . PHE B 1 63 ? 3.766 -7.895 -24.5 1 98.12 63 PHE B N 1
ATOM 1938 C CA . PHE B 1 63 ? 4.91 -7.227 -23.875 1 98.12 63 PHE B CA 1
ATOM 1939 C C . PHE B 1 63 ? 6.023 -8.219 -23.578 1 98.12 63 PHE B C 1
ATOM 1941 O O . PHE B 1 63 ? 5.781 -9.43 -23.5 1 98.12 63 PHE B O 1
ATOM 1948 N N . ASP B 1 64 ? 7.223 -7.66 -23.5 1 98.31 64 ASP B N 1
ATOM 1949 C CA . ASP B 1 64 ? 8.398 -8.484 -23.203 1 98.31 64 ASP B CA 1
ATOM 1950 C C . ASP B 1 64 ? 9.023 -8.086 -21.859 1 98.31 64 ASP B C 1
ATOM 1952 O O . ASP B 1 64 ? 9.008 -6.914 -21.484 1 98.31 64 ASP B O 1
ATOM 1956 N N . VAL B 1 65 ? 9.555 -9.086 -21.25 1 97.5 65 VAL B N 1
ATOM 1957 C CA . VAL B 1 65 ? 10.352 -8.875 -20.047 1 97.5 65 VAL B CA 1
ATOM 1958 C C . VAL B 1 65 ? 11.625 -9.711 -20.109 1 97.5 65 VAL B C 1
ATOM 1960 O O . VAL B 1 65 ? 11.703 -10.672 -20.875 1 97.5 65 VAL B O 1
ATOM 1963 N N . GLU B 1 66 ? 12.562 -9.305 -19.312 1 93.88 66 GLU B N 1
ATOM 1964 C CA . GLU B 1 66 ? 13.781 -10.086 -19.156 1 93.88 66 GLU B CA 1
ATOM 1965 C C . GLU B 1 66 ? 13.891 -10.648 -17.734 1 93.88 66 GLU B C 1
ATOM 1967 O O . GLU B 1 66 ? 13.742 -9.906 -16.766 1 93.88 66 GLU B O 1
ATOM 1972 N N . VAL B 1 67 ? 14.078 -11.93 -17.719 1 94.94 67 VAL B N 1
ATOM 1973 C CA . VAL B 1 67 ? 14.133 -12.633 -16.438 1 94.94 67 VAL B CA 1
ATOM 1974 C C . VAL B 1 67 ? 15.547 -13.164 -16.203 1 94.94 67 VAL B C 1
ATOM 1976 O O . VAL B 1 67 ? 16.109 -13.867 -17.047 1 94.94 67 VAL B O 1
ATOM 1979 N N . SER B 1 68 ? 16.078 -12.82 -15.078 1 91.25 68 SER B N 1
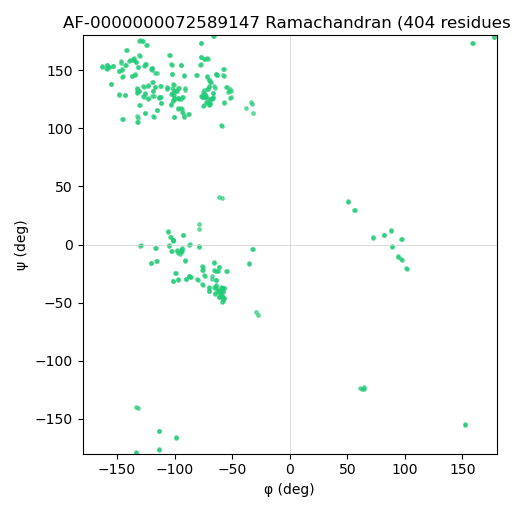ATOM 1980 C CA . SER B 1 68 ? 17.406 -13.312 -14.734 1 91.25 68 SER B CA 1
ATOM 1981 C C . SER B 1 68 ? 17.375 -14.805 -14.422 1 91.25 68 SER B C 1
ATOM 1983 O O . SER B 1 68 ? 16.312 -15.352 -14.094 1 91.25 68 SER B O 1
ATOM 1985 N N . ARG B 1 69 ? 18.484 -15.414 -14.508 1 92.19 69 ARG B N 1
ATOM 1986 C CA . ARG B 1 69 ? 18.609 -16.828 -14.133 1 92.19 69 ARG B CA 1
ATOM 1987 C C . ARG B 1 69 ? 18.25 -17.031 -12.672 1 92.19 69 ARG B C 1
ATOM 1989 O O . ARG B 1 69 ? 17.594 -18.016 -12.32 1 92.19 69 ARG B O 1
ATOM 1996 N N . GLU B 1 70 ? 18.656 -16.141 -11.836 1 89.81 70 GLU B N 1
ATOM 1997 C CA . GLU B 1 70 ? 18.328 -16.219 -10.414 1 89.81 70 GLU B CA 1
ATOM 1998 C C . GLU B 1 70 ? 16.812 -16.25 -10.195 1 89.81 70 GLU B C 1
ATOM 2000 O O . GLU B 1 70 ? 16.312 -17.078 -9.43 1 89.81 70 GLU B O 1
ATOM 2005 N N . SER B 1 71 ? 16.078 -15.352 -10.867 1 91.62 71 SER B N 1
ATOM 2006 C CA . SER B 1 71 ? 14.633 -15.289 -10.758 1 91.62 71 SER B CA 1
ATOM 2007 C C . SER B 1 71 ? 13.984 -16.578 -11.258 1 91.62 71 SER B C 1
ATOM 2009 O O . SER B 1 71 ? 13.023 -17.062 -10.664 1 91.62 71 SER B O 1
ATOM 2011 N N . LEU B 1 72 ? 14.57 -17.094 -12.328 1 94 72 LEU B N 1
ATOM 2012 C CA . LEU B 1 72 ? 14.039 -18.344 -12.875 1 94 72 LEU B CA 1
ATOM 2013 C C . LEU B 1 72 ? 14.195 -19.484 -11.875 1 94 72 LEU B C 1
ATOM 2015 O O . LEU B 1 72 ? 13.305 -20.328 -11.758 1 94 72 LEU B O 1
ATOM 2019 N N . ASN B 1 73 ? 15.273 -19.422 -11.164 1 92.75 73 ASN B N 1
ATOM 2020 C CA . ASN B 1 73 ? 15.555 -20.469 -10.195 1 92.75 73 ASN B CA 1
ATOM 2021 C C . ASN B 1 73 ? 14.688 -20.344 -8.945 1 92.75 73 ASN B C 1
ATOM 2023 O O . ASN B 1 73 ? 14.453 -21.328 -8.242 1 92.75 73 ASN B O 1
ATOM 2027 N N . ARG B 1 74 ? 14.203 -19.203 -8.703 1 94.5 74 ARG B N 1
ATOM 2028 C CA . ARG B 1 74 ? 13.5 -18.938 -7.449 1 94.5 74 ARG B CA 1
ATOM 2029 C C . ARG B 1 74 ? 11.992 -18.875 -7.664 1 94.5 74 ARG B C 1
ATOM 2031 O O . ARG B 1 74 ? 11.234 -18.641 -6.723 1 94.5 74 ARG B O 1
ATOM 2038 N N . THR B 1 75 ? 11.578 -19.031 -8.875 1 96.81 75 THR B N 1
ATOM 2039 C CA . THR B 1 75 ? 10.156 -18.953 -9.203 1 96.81 75 THR B CA 1
ATOM 2040 C C . THR B 1 75 ? 9.719 -20.141 -10.039 1 96.81 75 THR B C 1
ATOM 2042 O O . THR B 1 75 ? 10.555 -20.891 -10.547 1 96.81 75 THR B O 1
ATOM 2045 N N . VAL B 1 76 ? 8.477 -20.391 -10.117 1 97.19 76 VAL B N 1
ATOM 2046 C CA . VAL B 1 76 ? 7.895 -21.359 -11.047 1 97.19 76 VAL B CA 1
ATOM 2047 C C . VAL B 1 76 ? 6.918 -20.641 -11.977 1 97.19 76 VAL B C 1
ATOM 2049 O O . VAL B 1 76 ? 6.398 -19.578 -11.648 1 97.19 76 VAL B O 1
ATOM 2052 N N . GLY B 1 77 ? 6.797 -21.188 -13.188 1 96 77 GLY B N 1
ATOM 2053 C CA . GLY B 1 77 ? 5.805 -20.672 -14.125 1 96 77 GLY B CA 1
ATOM 2054 C C . GLY B 1 77 ? 6.379 -19.688 -15.117 1 96 77 GLY B C 1
ATOM 2055 O O . GLY B 1 77 ? 5.641 -19.094 -15.914 1 96 77 GLY B O 1
ATOM 2056 N N . LEU B 1 78 ? 7.719 -19.484 -15.094 1 96.25 78 LEU B N 1
ATOM 2057 C CA . LEU B 1 78 ? 8.32 -18.484 -15.977 1 96.25 78 LEU B CA 1
ATOM 2058 C C . LEU B 1 78 ? 9.273 -19.141 -16.969 1 96.25 78 LEU B C 1
ATOM 2060 O O . LEU B 1 78 ? 9.828 -18.469 -17.844 1 96.25 78 LEU B O 1
ATOM 2064 N N . ALA B 1 79 ? 9.46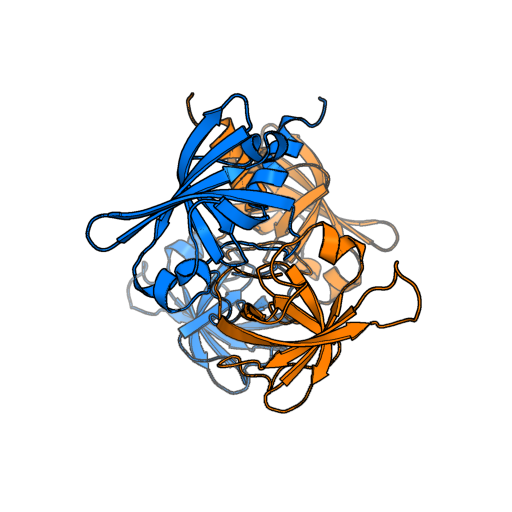1 -20.484 -16.844 1 93.88 79 ALA B N 1
ATOM 2065 C CA . ALA B 1 79 ? 10.508 -21.156 -17.625 1 93.88 79 ALA B CA 1
ATOM 2066 C C . ALA B 1 79 ? 9.93 -21.891 -18.828 1 93.88 79 ALA B C 1
ATOM 2068 O O . ALA B 1 79 ? 10.664 -22.469 -19.625 1 93.88 79 ALA B O 1
ATOM 2069 N N . GLU B 1 80 ? 8.625 -21.922 -18.938 1 95 80 GLU B N 1
ATOM 2070 C CA . GLU B 1 80 ? 7.941 -22.578 -20.062 1 95 80 GLU B CA 1
ATOM 2071 C C . GLU B 1 80 ? 6.707 -21.797 -20.484 1 95 80 GLU B C 1
ATOM 2073 O O . GLU B 1 80 ? 6.133 -21.047 -19.688 1 95 80 GLU B O 1
ATOM 2078 N N . PRO B 1 81 ? 6.344 -21.984 -21.766 1 97.19 81 PRO B N 1
ATOM 2079 C CA . PRO B 1 81 ? 5.098 -21.359 -22.188 1 97.19 81 PRO B CA 1
ATOM 2080 C C . PRO B 1 81 ? 3.889 -21.797 -21.375 1 97.19 81 PRO B C 1
ATOM 2082 O O . PRO B 1 81 ? 3.826 -22.953 -20.938 1 97.19 81 PRO B O 1
ATOM 2085 N N . GLY B 1 82 ? 3.006 -20.953 -21.188 1 97.12 82 GLY B N 1
ATOM 2086 C CA . GLY B 1 82 ? 1.815 -21.281 -20.422 1 97.12 82 GLY B CA 1
ATOM 2087 C C . GLY B 1 82 ? 1.117 -20.047 -19.859 1 97.12 82 GLY B C 1
ATOM 2088 O O . GLY B 1 82 ? 1.592 -18.922 -20.047 1 97.12 82 GLY B O 1
ATOM 2089 N N . ASP B 1 83 ? -0.063 -20.266 -19.266 1 98.38 83 ASP B N 1
ATOM 2090 C CA . ASP B 1 83 ? -0.864 -19.188 -18.672 1 98.38 83 ASP B CA 1
ATOM 2091 C C . ASP B 1 83 ? -0.186 -18.625 -17.438 1 98.38 83 ASP B C 1
ATOM 2093 O O . ASP B 1 83 ? 0.398 -19.359 -16.641 1 98.38 83 ASP B O 1
ATOM 2097 N N . VAL B 1 84 ? -0.251 -17.312 -17.297 1 98.62 84 VAL B N 1
ATOM 2098 C CA . VAL B 1 84 ? 0.336 -16.656 -16.141 1 98.62 84 VAL B CA 1
ATOM 2099 C C . VAL B 1 84 ? -0.621 -15.586 -15.609 1 98.62 84 VAL B C 1
ATOM 2101 O O . VAL B 1 84 ? -1.332 -14.945 -16.391 1 98.62 84 VAL B O 1
ATOM 2104 N N . ASN B 1 85 ? -0.667 -15.383 -14.25 1 98.5 85 ASN B N 1
ATOM 2105 C CA . ASN B 1 85 ? -1.359 -14.258 -13.633 1 98.5 85 ASN B CA 1
ATOM 2106 C C . ASN B 1 85 ? -0.619 -12.945 -13.867 1 98.5 85 ASN B C 1
ATOM 2108 O O . ASN B 1 85 ? 0.601 -12.875 -13.711 1 98.5 85 ASN B O 1
ATOM 2112 N N . LEU B 1 86 ? -1.361 -11.906 -14.266 1 97.62 86 LEU B N 1
ATOM 2113 C CA . LEU B 1 86 ? -0.75 -10.609 -14.539 1 97.62 86 LEU B CA 1
ATOM 2114 C C . LEU B 1 86 ? -1.385 -9.516 -13.688 1 97.62 86 LEU B C 1
ATOM 2116 O O . LEU B 1 86 ? -2.602 -9.508 -13.484 1 97.62 86 LEU B O 1
ATOM 2120 N N . GLU B 1 87 ? -0.56 -8.648 -13.141 1 93.5 87 GLU B N 1
ATOM 2121 C CA . GLU B 1 87 ? -0.995 -7.438 -12.453 1 93.5 87 GLU B CA 1
ATOM 2122 C C . GLU B 1 87 ? -0.04 -6.277 -12.719 1 93.5 87 GLU B C 1
ATOM 2124 O O . GLU B 1 87 ? 1.179 -6.43 -12.609 1 93.5 87 GLU B O 1
ATOM 2129 N N . LYS B 1 88 ? -0.549 -5.145 -13.133 1 90.44 88 LYS B N 1
ATOM 2130 C CA . LYS B 1 88 ? 0.28 -3.953 -13.289 1 90.44 88 LYS B CA 1
ATOM 2131 C C . LYS B 1 88 ? 0.68 -3.381 -11.93 1 90.44 88 LYS B C 1
ATOM 2133 O O . LYS B 1 88 ? -0.092 -3.445 -10.977 1 90.44 88 LYS B O 1
ATOM 2138 N N . ALA B 1 89 ? 1.922 -2.865 -11.984 1 83.12 89 ALA B N 1
ATOM 2139 C CA . ALA B 1 89 ? 2.354 -2.18 -10.766 1 83.12 89 ALA B CA 1
ATOM 2140 C C . ALA B 1 89 ? 1.482 -0.959 -10.484 1 83.12 89 ALA B C 1
ATOM 2142 O O . ALA B 1 89 ? 0.982 -0.319 -11.414 1 83.12 89 ALA B O 1
ATOM 2143 N N . LEU B 1 90 ? 1.388 -0.846 -9.266 1 70.12 90 LEU B N 1
ATOM 2144 C CA . LEU B 1 90 ? 0.712 0.387 -8.875 1 70.12 90 LEU B CA 1
ATOM 2145 C C . LEU B 1 90 ? 1.463 1.607 -9.398 1 70.12 90 LEU B C 1
ATOM 2147 O O . LEU B 1 90 ? 2.695 1.614 -9.43 1 70.12 90 LEU B O 1
ATOM 2151 N N . ARG B 1 91 ? 1.116 2.332 -10.445 1 53.25 91 ARG B N 1
ATOM 2152 C CA . ARG B 1 91 ? 1.747 3.492 -11.07 1 53.25 91 ARG B CA 1
ATOM 2153 C C . ARG B 1 91 ? 2.43 4.367 -10.023 1 53.25 91 ARG B C 1
ATOM 2155 O O . ARG B 1 91 ? 2.002 4.41 -8.867 1 53.25 91 ARG B O 1
ATOM 2162 N N . ALA B 1 92 ? 3.963 4.496 -10.438 1 46.06 92 ALA B N 1
ATOM 2163 C CA . ALA B 1 92 ? 4.863 5.387 -9.711 1 46.06 92 ALA B CA 1
ATOM 2164 C C . ALA B 1 92 ? 4.094 6.555 -9.094 1 46.06 92 ALA B C 1
ATOM 2166 O O . ALA B 1 92 ? 4.438 7.02 -8.008 1 46.06 92 ALA B O 1
ATOM 2167 N N . HIS B 1 93 ? 3.443 7.324 -10.125 1 42.88 93 HIS B N 1
ATOM 2168 C CA . HIS B 1 93 ? 2.883 8.336 -9.234 1 42.88 93 HIS B CA 1
ATOM 2169 C C . HIS B 1 93 ? 2.459 7.734 -7.902 1 42.88 93 HIS B C 1
ATOM 2171 O O . HIS B 1 93 ? 2.154 8.461 -6.953 1 42.88 93 HIS B O 1
ATOM 2177 N N . ASP B 1 94 ? 2.373 6.359 -7.969 1 44.5 94 ASP B N 1
ATOM 2178 C CA . ASP B 1 94 ? 1.949 5.633 -6.781 1 44.5 94 ASP B CA 1
ATOM 2179 C C . ASP B 1 94 ? 3.152 5.156 -5.969 1 44.5 94 ASP B C 1
ATOM 2181 O O . ASP B 1 94 ? 3.045 4.215 -5.184 1 44.5 94 ASP B O 1
ATOM 2185 N N . ARG B 1 95 ? 4.445 5.289 -6.406 1 43.03 95 ARG B N 1
ATOM 2186 C CA . ARG B 1 95 ? 5.617 4.887 -5.633 1 43.03 95 ARG B CA 1
ATOM 2187 C C . ARG B 1 95 ? 5.426 5.203 -4.152 1 43.03 95 ARG B C 1
ATOM 2189 O O . ARG B 1 95 ? 4.914 6.27 -3.799 1 43.03 95 ARG B O 1
ATOM 2196 N N . LEU B 1 96 ? 5.426 4.293 -3.5 1 52.84 96 LEU B N 1
ATOM 2197 C CA . LEU B 1 96 ? 5.105 4.551 -2.1 1 52.84 96 LEU B CA 1
ATOM 2198 C C . LEU B 1 96 ? 6.129 5.496 -1.476 1 52.84 96 LEU B C 1
ATOM 2200 O O . LEU B 1 96 ? 7.207 5.066 -1.062 1 52.84 96 LEU B O 1
ATOM 2204 N N . GLY B 1 97 ? 6.641 6.637 -2.215 1 59.5 97 GLY B N 1
ATOM 2205 C CA . GLY B 1 97 ? 7.496 7.664 -1.634 1 59.5 97 GLY B CA 1
ATOM 2206 C C . GLY B 1 97 ? 7.203 7.922 -0.168 1 59.5 97 GLY B C 1
ATOM 2207 O O . GLY B 1 97 ? 7.988 8.578 0.52 1 59.5 97 GLY B O 1
ATOM 2208 N N . GLY B 1 98 ? 6.301 7.32 0.242 1 77.44 98 GLY B N 1
ATOM 2209 C CA . GLY B 1 98 ? 5.91 7.414 1.64 1 77.44 98 GLY B CA 1
ATOM 2210 C C . GLY B 1 98 ? 5.684 6.062 2.289 1 77.44 98 GLY B C 1
ATOM 2211 O O . GLY B 1 98 ? 6.559 5.195 2.248 1 77.44 98 GLY B O 1
ATOM 2212 N N . HIS B 1 99 ? 4.895 5.863 2.984 1 78.94 99 HIS B N 1
ATOM 2213 C CA . HIS B 1 99 ? 4.457 4.594 3.557 1 78.94 99 HIS B CA 1
ATOM 2214 C C . HIS B 1 99 ? 2.949 4.418 3.414 1 78.94 99 HIS B C 1
ATOM 2216 O O . HIS B 1 99 ? 2.271 5.266 2.834 1 78.94 99 HIS B O 1
ATOM 2222 N N . ILE B 1 100 ? 2.484 3.262 3.828 1 78 100 ILE B N 1
ATOM 2223 C CA . ILE B 1 100 ? 1.055 2.996 3.703 1 78 100 ILE B CA 1
ATOM 2224 C C . ILE B 1 100 ? 0.278 3.869 4.684 1 78 100 ILE B C 1
ATOM 2226 O O . ILE B 1 100 ? 0.533 3.836 5.891 1 78 100 ILE B O 1
ATOM 2230 N N . VAL B 1 101 ? -0.599 4.68 4.086 1 85.69 101 VAL B N 1
ATOM 2231 C CA . VAL B 1 101 ? -1.402 5.609 4.871 1 85.69 101 VAL B CA 1
ATOM 2232 C C . VAL B 1 101 ? -2.885 5.398 4.57 1 85.69 101 VAL B C 1
ATOM 2234 O O . VAL B 1 101 ? -3.277 5.289 3.406 1 85.69 101 VAL B O 1
ATOM 2237 N N . SER B 1 102 ? -3.648 5.27 5.555 1 83.5 102 SER B N 1
ATOM 2238 C CA . SER B 1 102 ? -5.07 5.004 5.379 1 83.5 102 SER B CA 1
ATOM 2239 C C . SER B 1 102 ? -5.863 6.297 5.227 1 83.5 102 SER B C 1
ATOM 2241 O O . SER B 1 102 ? -6.949 6.305 4.648 1 83.5 102 SER B O 1
ATOM 2243 N N . GLY B 1 103 ? -5.34 7.367 5.809 1 91.62 103 GLY B N 1
ATOM 2244 C CA . GLY B 1 103 ? -6.078 8.625 5.859 1 91.62 103 GLY B CA 1
ATOM 2245 C C . GLY B 1 103 ? -6.984 8.734 7.07 1 91.62 103 GLY B C 1
ATOM 2246 O O . GLY B 1 103 ? -7.848 9.609 7.125 1 91.62 103 GLY B O 1
ATOM 2247 N N . HIS B 1 104 ? -6.82 7.828 8.016 1 91.56 104 HIS B N 1
ATOM 2248 C CA . HIS B 1 104 ? -7.535 7.895 9.289 1 91.56 104 HIS B CA 1
ATOM 2249 C C . HIS B 1 104 ? -6.645 8.461 10.391 1 91.56 104 HIS B C 1
ATOM 2251 O O . HIS B 1 104 ? -5.723 7.785 10.859 1 91.56 104 HIS B O 1
ATOM 2257 N N . VAL B 1 105 ? -6.992 9.633 10.781 1 95.5 105 VAL B N 1
ATOM 2258 C CA . VAL B 1 105 ? -6.207 10.297 11.812 1 95.5 105 VAL B CA 1
ATOM 2259 C C . VAL B 1 105 ? -6.406 9.602 13.148 1 95.5 105 VAL B C 1
ATOM 2261 O O . VAL B 1 105 ? -7.539 9.461 13.625 1 95.5 105 VAL B O 1
ATOM 2264 N N . ASP B 1 106 ? -5.309 9.195 13.766 1 94.44 106 ASP B N 1
ATOM 2265 C CA . ASP B 1 106 ? -5.348 8.422 15 1 94.44 106 ASP B CA 1
ATOM 2266 C C . ASP B 1 106 ? -5.438 9.344 16.219 1 94.44 106 ASP B C 1
ATOM 2268 O O . ASP B 1 106 ? -5.906 8.93 17.281 1 94.44 106 ASP B O 1
ATOM 2272 N N . GLY B 1 107 ? -4.922 10.547 16.094 1 96.25 107 GLY B N 1
ATOM 2273 C CA . GLY B 1 107 ? -4.898 11.5 17.203 1 96.25 107 GLY B CA 1
ATOM 2274 C C . GLY B 1 107 ? -4.195 12.797 16.859 1 96.25 107 GLY B C 1
ATOM 2275 O O . GLY B 1 107 ? -3.734 12.977 15.727 1 96.25 107 GLY B O 1
ATOM 2276 N N . LEU B 1 108 ? -4.188 13.695 17.875 1 98.19 108 LEU B N 1
ATOM 2277 C CA . LEU B 1 108 ? -3.566 15 17.688 1 98.19 108 LEU B CA 1
ATOM 2278 C C . LEU B 1 108 ? -2.244 15.086 18.438 1 98.19 108 LEU B C 1
ATOM 2280 O O . LEU B 1 108 ? -2.131 14.594 19.562 1 98.19 108 LEU B O 1
ATOM 2284 N N . GLY B 1 109 ? -1.285 15.609 17.75 1 98.44 109 GLY B N 1
ATOM 2285 C CA . GLY B 1 109 ? -0.034 15.977 18.406 1 98.44 109 GLY B CA 1
ATOM 2286 C C . GLY B 1 109 ? 0.107 17.469 18.625 1 98.44 109 GLY B C 1
ATOM 2287 O O . GLY B 1 109 ? -0.657 18.266 18.062 1 98.44 109 GLY B O 1
ATOM 2288 N N . THR B 1 110 ? 1.001 17.781 19.469 1 98.69 110 THR B N 1
ATOM 2289 C CA . THR B 1 110 ? 1.362 19.188 19.688 1 98.69 110 THR B CA 1
ATOM 2290 C C . THR B 1 110 ? 2.83 19.422 19.359 1 98.69 110 THR B C 1
ATOM 2292 O O . THR B 1 110 ? 3.715 18.734 19.875 1 98.69 110 THR B O 1
ATOM 2295 N N . VAL B 1 111 ? 3.029 20.406 18.531 1 98.75 111 VAL B N 1
ATOM 2296 C CA . VAL B 1 111 ? 4.398 20.75 18.156 1 98.75 111 VAL B CA 1
ATOM 2297 C C . VAL B 1 111 ? 5.117 21.359 19.359 1 98.75 111 VAL B C 1
ATOM 2299 O O . VAL B 1 111 ? 4.645 22.344 19.953 1 98.75 111 VAL B O 1
ATOM 2302 N N . THR B 1 112 ? 6.191 20.734 19.734 1 98.56 112 THR B N 1
ATOM 2303 C CA . THR B 1 112 ? 6.949 21.266 20.859 1 98.56 112 THR B CA 1
ATOM 2304 C C . THR B 1 112 ? 8.148 22.078 20.375 1 98.56 112 THR B C 1
ATOM 2306 O O . THR B 1 112 ? 8.641 22.938 21.094 1 98.56 112 THR B O 1
ATOM 2309 N N . ARG B 1 113 ? 8.57 21.75 19.156 1 98.19 113 ARG B N 1
ATOM 2310 C CA . ARG B 1 113 ? 9.703 22.469 18.562 1 98.19 113 ARG B CA 1
ATOM 2311 C C . ARG B 1 113 ? 9.664 22.406 17.047 1 98.19 113 ARG B C 1
ATOM 2313 O O . ARG B 1 113 ? 9.305 21.375 16.469 1 98.19 113 ARG B O 1
ATOM 2320 N N . PHE B 1 114 ? 9.961 23.5 16.453 1 98.31 114 PHE B N 1
ATOM 2321 C CA . PHE B 1 114 ? 10.211 23.609 15.016 1 98.31 114 PHE B CA 1
ATOM 2322 C C . PHE B 1 114 ? 11.281 24.656 14.719 1 98.31 114 PHE B C 1
ATOM 2324 O O . PHE B 1 114 ? 11.031 25.844 14.836 1 98.31 114 PHE B O 1
ATOM 2331 N N . ALA B 1 115 ? 12.391 24.156 14.352 1 97.19 115 ALA B N 1
ATOM 2332 C CA . ALA B 1 115 ? 13.516 25.078 14.211 1 97.19 115 ALA B CA 1
ATOM 2333 C C . ALA B 1 115 ? 14.531 24.562 13.195 1 97.19 115 ALA B C 1
ATOM 2335 O O . ALA B 1 115 ? 14.68 23.344 13.023 1 97.19 115 ALA B O 1
ATOM 2336 N N . PRO B 1 116 ? 15.266 25.469 12.586 1 95.06 116 PRO B N 1
ATOM 2337 C CA . PRO B 1 116 ? 16.312 25.031 11.656 1 95.06 116 PRO B CA 1
ATOM 2338 C C . PRO B 1 116 ? 17.484 24.359 12.359 1 95.06 116 PRO B C 1
ATOM 2340 O O . PRO B 1 116 ? 17.859 24.75 13.461 1 95.06 116 PRO B O 1
ATOM 2343 N N . VAL B 1 117 ? 17.875 23.344 11.805 1 93.94 117 VAL B N 1
ATOM 2344 C CA . VAL B 1 117 ? 19.094 22.641 12.227 1 93.94 117 VAL B CA 1
ATOM 2345 C C . VAL B 1 117 ? 19.953 22.328 11.016 1 93.94 117 VAL B C 1
ATOM 2347 O O . VAL B 1 117 ? 19.641 21.406 10.25 1 93.94 117 VAL B O 1
ATOM 2350 N N . GLY B 1 118 ? 21.031 23.062 10.844 1 93.25 118 GLY B N 1
ATOM 2351 C CA . GLY B 1 118 ? 21.797 22.938 9.617 1 93.25 118 GLY B CA 1
ATOM 2352 C C . GLY B 1 118 ? 21 23.297 8.375 1 93.25 118 GLY B C 1
ATOM 2353 O O . GLY B 1 118 ? 20.453 24.406 8.289 1 93.25 118 GLY B O 1
ATOM 2354 N N . GLU B 1 119 ? 20.922 22.406 7.477 1 91.94 119 GLU B N 1
ATOM 2355 C CA . GLU B 1 119 ? 20.203 22.641 6.23 1 91.94 119 GLU B CA 1
ATOM 2356 C C . GLU B 1 119 ? 18.766 22.156 6.32 1 91.94 119 GLU B C 1
ATOM 2358 O O . GLU B 1 119 ? 17.969 22.344 5.391 1 91.94 119 GLU B O 1
ATOM 2363 N N . SER B 1 120 ? 18.562 21.531 7.465 1 93.38 120 SER B N 1
ATOM 2364 C CA . SER B 1 120 ? 17.234 20.953 7.637 1 93.38 120 SER B CA 1
ATOM 2365 C C . SER B 1 120 ? 16.453 21.656 8.75 1 93.38 120 SER B C 1
ATOM 2367 O O . SER B 1 120 ? 16.844 22.734 9.195 1 93.38 120 SER B O 1
ATOM 2369 N N . HIS B 1 121 ? 15.25 21.156 9.055 1 96.81 121 HIS B N 1
ATOM 2370 C CA . HIS B 1 121 ? 14.438 21.578 10.195 1 96.81 121 HIS B CA 1
ATOM 2371 C C . HIS B 1 121 ? 14.18 20.406 11.133 1 96.81 121 HIS B C 1
ATOM 2373 O O . HIS B 1 121 ? 13.938 19.281 10.688 1 96.81 121 HIS B O 1
ATOM 2379 N N . GLU B 1 122 ? 14.258 20.734 12.352 1 97.88 122 GLU B N 1
ATOM 2380 C CA . GLU B 1 122 ? 13.82 19.75 13.344 1 97.88 122 GLU B CA 1
ATOM 2381 C C . GLU B 1 122 ? 12.383 20.016 13.781 1 97.88 122 GLU B C 1
ATOM 2383 O O . GLU B 1 122 ? 12.047 21.125 14.195 1 97.88 122 GLU B O 1
ATOM 2388 N N . LEU B 1 123 ? 11.586 19.031 13.68 1 98.56 123 LEU B N 1
ATOM 2389 C CA . LEU B 1 123 ? 10.219 19.047 14.18 1 98.56 123 LEU B CA 1
ATOM 2390 C C . LEU B 1 123 ? 10.062 18.094 15.352 1 98.56 123 LEU B C 1
ATOM 2392 O O . LEU B 1 123 ? 10.398 16.906 15.242 1 98.56 123 LEU B O 1
ATOM 2396 N N . ARG B 1 124 ? 9.664 18.578 16.453 1 98.69 124 ARG B N 1
ATOM 2397 C CA . ARG B 1 124 ? 9.281 17.734 17.594 1 98.69 124 ARG B CA 1
ATOM 2398 C C . ARG B 1 124 ? 7.789 17.844 17.875 1 98.69 124 ARG B C 1
ATOM 2400 O O . ARG B 1 124 ? 7.219 18.938 17.828 1 98.69 124 ARG B O 1
ATOM 2407 N N . VAL B 1 125 ? 7.199 16.719 18.109 1 98.75 125 VAL B N 1
ATOM 2408 C CA . VAL B 1 125 ? 5.762 16.656 18.344 1 98.75 125 VAL B CA 1
ATOM 2409 C C . VAL B 1 125 ? 5.484 15.789 19.578 1 98.75 125 VAL B C 1
ATOM 2411 O O . VAL B 1 125 ? 6.059 14.711 19.734 1 98.75 125 VAL B O 1
ATOM 2414 N N . LEU B 1 126 ? 4.711 16.297 20.453 1 98.62 126 LEU B N 1
ATOM 2415 C CA . LEU B 1 126 ? 4.207 15.508 21.578 1 98.62 126 LEU B CA 1
ATOM 2416 C C . LEU B 1 126 ? 2.914 14.789 21.203 1 98.62 126 LEU B C 1
ATOM 2418 O O . LEU B 1 126 ? 1.89 15.43 20.953 1 98.62 126 LEU B O 1
ATOM 2422 N N . ALA B 1 127 ? 3.012 13.492 21.141 1 97.88 127 ALA B N 1
ATOM 2423 C CA . ALA B 1 127 ? 1.851 12.656 20.844 1 97.88 127 ALA B CA 1
ATOM 2424 C C . ALA B 1 127 ? 1.19 12.164 22.125 1 97.88 127 ALA B C 1
ATOM 2426 O O . ALA B 1 127 ? 1.836 12.086 23.172 1 97.88 127 ALA B O 1
ATOM 2427 N N . PRO B 1 128 ? -0.127 11.852 22.062 1 96.12 128 PRO B N 1
ATOM 2428 C CA . PRO B 1 128 ? -0.749 11.188 23.203 1 96.12 128 PRO B CA 1
ATOM 2429 C C . PRO B 1 128 ? -0.066 9.867 23.562 1 96.12 128 PRO B C 1
ATOM 2431 O O . PRO B 1 128 ? 0.445 9.172 22.688 1 96.12 128 PRO B O 1
ATOM 2434 N N . ARG B 1 129 ? -0.12 9.5 24.797 1 93.38 129 ARG B N 1
ATOM 2435 C CA . ARG B 1 129 ? 0.552 8.32 25.328 1 93.38 129 ARG B CA 1
ATOM 2436 C C . ARG B 1 129 ? 0.116 7.062 24.578 1 93.38 129 ARG B C 1
ATOM 2438 O O . ARG B 1 129 ? 0.926 6.168 24.344 1 93.38 129 ARG B O 1
ATOM 2445 N N . GLU B 1 130 ? -1.126 7.035 24.25 1 90.81 130 GLU B N 1
ATOM 2446 C CA . GLU B 1 130 ? -1.699 5.848 23.625 1 90.81 130 GLU B CA 1
ATOM 2447 C C . GLU B 1 130 ? -1.091 5.598 22.25 1 90.81 130 GLU B C 1
ATOM 2449 O O . GLU B 1 130 ? -1.13 4.477 21.734 1 90.81 130 GLU B O 1
ATOM 2454 N N . LEU B 1 131 ? -0.54 6.617 21.625 1 93 131 LEU B N 1
ATOM 2455 C CA . LEU B 1 131 ? 0.056 6.473 20.312 1 93 131 LEU B CA 1
ATOM 2456 C C . LEU B 1 131 ? 1.539 6.129 20.422 1 93 131 LEU B C 1
ATOM 2458 O O . LEU B 1 131 ? 2.156 5.707 19.438 1 93 131 LEU B O 1
ATOM 2462 N N . GLY B 1 132 ? 2.117 6.289 21.578 1 92.12 132 GLY B N 1
ATOM 2463 C CA . GLY B 1 132 ? 3.545 6.113 21.781 1 92.12 132 GLY B CA 1
ATOM 2464 C C . GLY B 1 132 ? 4.035 4.727 21.406 1 92.12 132 GLY B C 1
ATOM 2465 O O . GLY B 1 132 ? 5.117 4.578 20.828 1 92.12 132 GLY B O 1
ATOM 2466 N N . ARG B 1 133 ? 3.252 3.738 21.688 1 86.12 133 ARG B N 1
ATOM 2467 C CA . ARG B 1 133 ? 3.66 2.352 21.484 1 86.12 133 ARG B CA 1
ATOM 2468 C C . ARG B 1 133 ? 3.854 2.041 20 1 86.12 133 ARG B C 1
ATOM 2470 O O . ARG B 1 133 ? 4.488 1.046 19.656 1 86.12 133 ARG B O 1
ATOM 2477 N N . TYR B 1 134 ? 3.354 2.902 19.188 1 87.12 134 TYR B N 1
ATOM 2478 C CA . TYR B 1 134 ? 3.439 2.652 17.75 1 87.12 134 TYR B CA 1
ATOM 2479 C C . TYR B 1 134 ? 4.609 3.412 17.125 1 87.12 134 TYR B C 1
ATOM 2481 O O . TYR B 1 134 ? 4.875 3.287 15.93 1 87.12 134 TYR B O 1
ATOM 2489 N N . LEU B 1 135 ? 5.258 4.23 17.938 1 91 135 LEU B N 1
ATOM 2490 C CA . LEU B 1 135 ? 6.363 5.055 17.453 1 91 135 LEU B CA 1
ATOM 2491 C C . LEU B 1 135 ? 7.703 4.387 17.75 1 91 135 LEU B C 1
ATOM 2493 O O . LEU B 1 135 ? 7.91 3.846 18.844 1 91 135 LEU B O 1
ATOM 2497 N N . ALA B 1 136 ? 8.555 4.379 16.797 1 84.56 136 ALA B N 1
ATOM 2498 C CA . ALA B 1 136 ? 9.891 3.797 16.953 1 84.56 136 ALA B CA 1
ATOM 2499 C C . ALA B 1 136 ? 10.922 4.574 16.141 1 84.56 136 ALA B C 1
ATOM 2501 O O . ALA B 1 136 ? 10.594 5.164 15.109 1 84.56 136 ALA B O 1
ATOM 2502 N N . TYR B 1 137 ? 12.141 4.586 16.609 1 86.12 137 TYR B N 1
ATOM 2503 C CA . TYR B 1 137 ? 13.258 5.121 15.828 1 86.12 137 TYR B CA 1
ATOM 2504 C C . TYR B 1 137 ? 13.289 4.516 14.43 1 86.12 137 TYR B C 1
ATOM 2506 O O . TYR B 1 137 ? 13.156 3.303 14.273 1 86.12 137 TYR B O 1
ATOM 2514 N N . LYS B 1 138 ? 13.32 5.391 13.383 1 84.19 138 LYS B N 1
ATOM 2515 C CA . LYS B 1 138 ? 13.383 5.051 11.961 1 84.19 138 LYS B CA 1
ATOM 2516 C C . LYS B 1 138 ? 12.055 4.48 11.477 1 84.19 138 LYS B C 1
ATOM 2518 O O . LYS B 1 138 ? 11.969 3.957 10.359 1 84.19 138 LYS B O 1
ATOM 2523 N N . GLY B 1 139 ? 11.062 4.496 12.312 1 82.88 139 GLY B N 1
ATOM 2524 C CA . GLY B 1 139 ? 9.711 4.164 11.883 1 82.88 139 GLY B CA 1
ATOM 2525 C C . GLY B 1 139 ? 9.031 5.289 11.125 1 82.88 139 GLY B C 1
ATOM 2526 O O . GLY B 1 139 ? 9.586 6.387 11.008 1 82.88 139 GLY B O 1
ATOM 2527 N N . SER B 1 140 ? 7.852 4.953 10.609 1 89.62 140 SER B N 1
ATOM 2528 C CA . SER B 1 140 ? 7.098 5.953 9.852 1 89.62 140 SER B CA 1
ATOM 2529 C C . SER B 1 140 ? 5.969 6.539 10.688 1 89.62 140 SER B C 1
ATOM 2531 O O . SER B 1 140 ? 5.426 5.867 11.57 1 89.62 140 SER B O 1
ATOM 2533 N N . ILE B 1 141 ? 5.652 7.789 10.492 1 94.25 141 ILE B N 1
ATOM 2534 C CA . ILE B 1 141 ? 4.492 8.492 11.039 1 94.25 141 ILE B CA 1
ATOM 2535 C C . ILE B 1 141 ? 3.99 9.516 10.031 1 94.25 141 ILE B C 1
ATOM 2537 O O . ILE B 1 141 ? 4.773 10.07 9.258 1 94.25 141 ILE B O 1
ATOM 2541 N N . THR B 1 142 ? 2.748 9.664 10.008 1 96.81 142 THR B N 1
ATOM 2542 C CA . THR B 1 142 ? 2.162 10.703 9.164 1 96.81 142 THR B CA 1
ATOM 2543 C C . THR B 1 142 ? 1.783 11.922 10 1 96.81 142 THR B C 1
ATOM 2545 O O . THR B 1 142 ? 1.122 11.789 11.031 1 96.81 142 THR B O 1
ATOM 2548 N N . VAL B 1 143 ? 2.295 13.094 9.656 1 98.56 143 VAL B N 1
ATOM 2549 C CA . VAL B 1 143 ? 1.953 14.359 10.281 1 98.56 143 VAL B CA 1
ATOM 2550 C C . VAL B 1 143 ? 1.26 15.273 9.273 1 98.56 143 VAL B C 1
ATOM 2552 O O . VAL B 1 143 ? 1.877 15.711 8.305 1 98.56 143 VAL B O 1
ATOM 2555 N N . ASN B 1 144 ? 0.033 15.609 9.492 1 98.44 144 ASN B N 1
ATOM 2556 C CA . ASN B 1 144 ? -0.778 16.391 8.57 1 98.44 144 ASN B CA 1
ATOM 2557 C C . ASN B 1 144 ? -0.733 15.82 7.16 1 98.44 144 ASN B C 1
ATOM 2559 O O . ASN B 1 144 ? -0.617 16.562 6.184 1 98.44 144 ASN B O 1
ATOM 2563 N N . GLY B 1 145 ? -0.704 14.5 7.102 1 97.06 145 GLY B N 1
ATOM 2564 C CA . GLY B 1 145 ? -0.741 13.836 5.809 1 97.06 145 GLY B CA 1
ATOM 2565 C C . GLY B 1 145 ? 0.636 13.625 5.207 1 97.06 145 GLY B C 1
ATOM 2566 O O . GLY B 1 145 ? 0.766 13.023 4.137 1 97.06 145 GLY B O 1
ATOM 2567 N N . VAL B 1 146 ? 1.699 14.078 5.875 1 96.56 146 VAL B N 1
ATOM 2568 C CA . VAL B 1 146 ? 3.053 13.953 5.348 1 96.56 146 VAL B CA 1
ATOM 2569 C C . VAL B 1 146 ? 3.73 12.727 5.957 1 96.56 146 VAL B C 1
ATOM 2571 O O . VAL B 1 146 ? 3.844 12.609 7.18 1 96.56 146 VAL B O 1
ATOM 2574 N N . SER B 1 147 ? 4.074 11.773 5.164 1 94.75 147 SER B N 1
ATOM 2575 C CA . SER B 1 147 ? 4.828 10.602 5.602 1 94.75 147 SER B CA 1
ATOM 2576 C C . SER B 1 147 ? 6.25 10.977 6.004 1 94.75 147 SER B C 1
ATOM 2578 O O . SER B 1 147 ? 6.992 11.562 5.211 1 94.75 147 SER B O 1
ATOM 2580 N N . LEU B 1 148 ? 6.637 10.625 7.215 1 94.88 148 LEU B N 1
ATOM 2581 C CA . LEU B 1 148 ? 7.93 11.047 7.742 1 94.88 148 LEU B CA 1
ATOM 2582 C C . LEU B 1 148 ? 8.602 9.914 8.508 1 94.88 148 LEU B C 1
ATOM 2584 O O . LEU B 1 148 ? 7.938 8.977 8.953 1 94.88 148 LEU B O 1
ATOM 2588 N N . THR B 1 149 ? 9.883 10.047 8.633 1 90 149 THR B N 1
ATOM 2589 C CA . THR B 1 149 ? 10.672 9.07 9.375 1 90 149 THR B CA 1
ATOM 2590 C C . THR B 1 149 ? 11.016 9.594 10.766 1 90 149 THR B C 1
ATOM 2592 O O . THR B 1 149 ? 11.531 10.703 10.906 1 90 149 THR B O 1
ATOM 2595 N N . VAL B 1 150 ? 10.742 8.82 11.742 1 93.25 150 VAL B N 1
ATOM 2596 C CA . VAL B 1 150 ? 10.984 9.195 13.133 1 93.25 150 VAL B CA 1
ATOM 2597 C C . VAL B 1 150 ? 12.477 9.141 13.438 1 93.25 150 VAL B C 1
ATOM 2599 O O . VAL B 1 150 ? 13.141 8.141 13.148 1 93.25 150 VAL B O 1
ATOM 2602 N N . ASN B 1 151 ? 12.992 10.203 14.016 1 93.25 151 ASN B N 1
ATOM 2603 C CA . ASN B 1 151 ? 14.414 10.297 14.328 1 93.25 151 ASN B CA 1
ATOM 2604 C C . ASN B 1 151 ? 14.695 9.93 15.781 1 93.25 151 ASN B C 1
ATOM 2606 O O . ASN B 1 151 ? 15.789 9.469 16.109 1 93.25 151 ASN B O 1
ATOM 2610 N N . SER B 1 152 ? 13.742 10.18 16.656 1 94 152 SER B N 1
ATOM 2611 C CA . SER B 1 152 ? 13.852 9.812 18.062 1 94 152 SER B CA 1
ATOM 2612 C C . SER B 1 152 ? 12.477 9.727 18.734 1 94 152 SER B C 1
ATOM 2614 O O . SER B 1 152 ? 11.508 10.312 18.234 1 94 152 SER B O 1
ATOM 2616 N N . VAL B 1 153 ? 12.398 8.969 19.734 1 95.5 153 VAL B N 1
ATOM 2617 C CA . VAL B 1 153 ? 11.195 8.828 20.547 1 95.5 153 VAL B CA 1
ATOM 2618 C C . VAL B 1 153 ? 11.555 8.969 22.016 1 95.5 153 VAL B C 1
ATOM 2620 O O . VAL B 1 153 ? 12.531 8.375 22.484 1 95.5 153 VAL B O 1
ATOM 2623 N N . ASP B 1 154 ? 10.828 9.758 22.734 1 95.75 154 ASP B N 1
ATOM 2624 C CA . ASP B 1 154 ? 11.023 9.992 24.156 1 95.75 154 ASP B CA 1
ATOM 2625 C C . ASP B 1 154 ? 9.703 9.883 24.922 1 95.75 154 ASP B C 1
ATOM 2627 O O . ASP B 1 154 ? 8.828 10.75 24.781 1 95.75 154 ASP B O 1
ATOM 2631 N N . ASP B 1 155 ? 9.586 8.82 25.688 1 94.25 155 ASP B N 1
ATOM 2632 C CA . ASP B 1 155 ? 8.391 8.68 26.516 1 94.25 155 ASP B CA 1
ATOM 2633 C C . ASP B 1 155 ? 8.422 9.648 27.703 1 94.25 155 ASP B C 1
ATOM 2635 O O . ASP B 1 155 ? 9.391 9.695 28.453 1 94.25 155 ASP B O 1
ATOM 2639 N N . ARG B 1 156 ? 7.367 10.406 27.844 1 94.19 156 ARG B N 1
ATOM 2640 C CA . ARG B 1 156 ? 7.223 11.391 28.906 1 94.19 156 ARG B CA 1
ATOM 2641 C C . ARG B 1 156 ? 5.949 11.148 29.719 1 94.19 156 ARG B C 1
ATOM 2643 O O . ARG B 1 156 ? 5.086 10.367 29.297 1 94.19 156 ARG B O 1
ATOM 2650 N N . ASP B 1 157 ? 5.797 11.867 30.797 1 93.62 157 ASP B N 1
ATOM 2651 C CA . ASP B 1 157 ? 4.613 11.758 31.641 1 93.62 157 ASP B CA 1
ATOM 2652 C C . ASP B 1 157 ? 3.375 12.289 30.906 1 93.62 157 ASP B C 1
ATOM 2654 O O . ASP B 1 157 ? 2.266 11.789 31.125 1 93.62 157 ASP B O 1
ATOM 2658 N N . ASP B 1 158 ? 3.652 13.234 30.031 1 95 158 ASP B N 1
ATOM 2659 C CA . ASP B 1 158 ? 2.516 13.891 29.406 1 95 158 ASP B CA 1
ATOM 2660 C C . ASP B 1 158 ? 2.275 13.344 28 1 95 158 ASP B C 1
ATOM 2662 O O . ASP B 1 158 ? 1.45 13.867 27.25 1 95 158 ASP B O 1
ATOM 2666 N N . GLY B 1 159 ? 3.059 12.367 27.672 1 96.31 159 GLY B N 1
ATOM 2667 C CA . GLY B 1 159 ? 2.887 11.766 26.359 1 96.31 159 GLY B CA 1
ATOM 2668 C C . GLY B 1 159 ? 4.16 11.156 25.812 1 96.31 159 GLY B C 1
ATOM 2669 O O . GLY B 1 159 ? 5.008 10.688 26.578 1 96.31 159 GLY B O 1
ATOM 2670 N N . CYS B 1 160 ? 4.27 11.055 24.516 1 96.69 160 CYS B N 1
ATOM 2671 C CA . CYS B 1 160 ? 5.434 10.547 23.812 1 96.69 160 CYS B CA 1
ATOM 2672 C C . CYS B 1 160 ? 5.922 11.547 22.766 1 96.69 160 CYS B C 1
ATOM 2674 O O . CYS B 1 160 ? 5.207 11.844 21.812 1 96.69 160 CYS B O 1
ATOM 2676 N N . GLU B 1 161 ? 7.062 12.031 23.047 1 97.88 161 GLU B N 1
ATOM 2677 C CA . GLU B 1 161 ? 7.598 12.984 22.094 1 97.88 161 GLU B CA 1
ATOM 2678 C C . GLU B 1 161 ? 8.453 12.289 21.031 1 97.88 161 GLU B C 1
ATOM 2680 O O . GLU B 1 161 ? 9.258 11.414 21.359 1 97.88 161 GLU B O 1
ATOM 2685 N N . PHE B 1 162 ? 8.211 12.656 19.766 1 97.31 162 PHE B N 1
ATOM 2686 C CA . PHE B 1 162 ? 9.055 12.156 18.688 1 97.31 162 PHE B CA 1
ATOM 2687 C C . PHE B 1 162 ? 9.617 13.312 17.859 1 97.31 162 PHE B C 1
ATOM 2689 O O . PHE B 1 162 ? 9.062 14.414 17.875 1 97.31 162 PHE B O 1
ATOM 2696 N N . SER B 1 163 ? 10.734 13.055 17.25 1 97.81 163 SER B N 1
ATOM 2697 C CA . SER B 1 163 ? 11.359 14.078 16.422 1 97.81 163 SER B CA 1
ATOM 2698 C C . SER B 1 163 ? 11.492 13.609 14.977 1 97.81 163 SER B C 1
ATOM 2700 O O . SER B 1 163 ? 11.531 12.406 14.711 1 97.81 163 SER B O 1
ATOM 2702 N N . ILE B 1 164 ? 11.477 14.539 14.102 1 97.31 164 ILE B N 1
ATOM 2703 C CA . ILE B 1 164 ? 11.625 14.352 12.664 1 97.31 164 ILE B CA 1
ATOM 2704 C C . ILE B 1 164 ? 12.641 15.352 12.117 1 97.31 164 ILE B C 1
ATOM 2706 O O . ILE B 1 164 ? 12.625 16.531 12.492 1 97.31 164 ILE B O 1
ATOM 2710 N N . ASN B 1 165 ? 13.508 14.875 11.312 1 95.12 165 ASN B N 1
ATOM 2711 C CA . ASN B 1 165 ? 14.359 15.766 10.531 1 95.12 165 ASN B CA 1
ATOM 2712 C C . ASN B 1 165 ? 13.773 16.031 9.148 1 95.12 165 ASN B C 1
ATOM 2714 O O . ASN B 1 165 ? 13.711 15.125 8.32 1 95.12 165 ASN B O 1
ATOM 2718 N N . LEU B 1 166 ? 13.469 17.234 8.906 1 95.94 166 LEU B N 1
ATOM 2719 C CA . LEU B 1 166 ? 12.797 17.594 7.668 1 95.94 166 LEU B CA 1
ATOM 2720 C C . LEU B 1 166 ? 13.773 18.203 6.676 1 95.94 166 LEU B C 1
ATOM 2722 O O . LEU B 1 166 ? 14.469 19.172 7.004 1 95.94 166 LEU B O 1
ATOM 2726 N N . ILE B 1 167 ? 13.75 17.734 5.527 1 90.44 167 ILE B N 1
ATOM 2727 C CA . ILE B 1 167 ? 14.539 18.344 4.473 1 90.44 167 ILE B CA 1
ATOM 2728 C C . ILE B 1 167 ? 13.828 19.609 3.969 1 90.44 167 ILE B C 1
ATOM 2730 O O . ILE B 1 167 ? 12.602 19.703 4.023 1 90.44 167 ILE B O 1
ATOM 2734 N N . PRO B 1 168 ? 14.539 20.516 3.451 1 92.25 168 PRO B N 1
ATOM 2735 C CA . PRO B 1 168 ? 13.977 21.797 3.037 1 92.25 168 PRO B CA 1
ATOM 2736 C C . PRO B 1 168 ? 12.852 21.656 2.018 1 92.25 168 PRO B C 1
ATOM 2738 O O . PRO B 1 168 ? 11.844 22.359 2.094 1 92.25 168 PRO B O 1
ATOM 2741 N N . HIS B 1 169 ? 12.984 20.766 1.073 1 91.75 169 HIS B N 1
ATOM 2742 C CA . HIS B 1 169 ? 11.969 20.562 0.045 1 91.75 169 HIS B CA 1
ATOM 2743 C C . HIS B 1 169 ? 10.617 20.219 0.662 1 91.75 169 HIS B C 1
ATOM 2745 O O . HIS B 1 169 ? 9.594 20.797 0.282 1 91.75 169 HIS B O 1
ATOM 2751 N N . THR B 1 170 ? 10.602 19.297 1.634 1 92.31 170 THR B N 1
ATOM 2752 C CA . THR B 1 170 ? 9.375 18.906 2.301 1 92.31 170 THR B CA 1
ATOM 2753 C C . THR B 1 170 ? 8.719 20.094 2.998 1 92.31 170 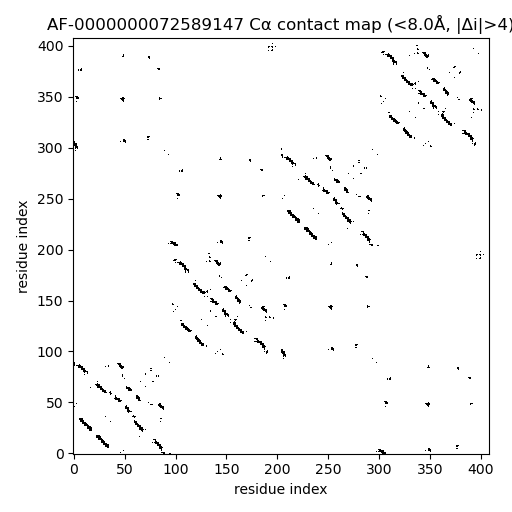THR B C 1
ATOM 2755 O O . THR B 1 170 ? 7.504 20.281 2.91 1 92.31 170 THR B O 1
ATOM 2758 N N . VAL B 1 171 ? 9.539 20.859 3.678 1 95.31 171 VAL B N 1
ATOM 2759 C CA . VAL B 1 171 ? 9.023 22.031 4.379 1 95.31 171 VAL B CA 1
ATOM 2760 C C . VAL B 1 171 ? 8.406 23.016 3.381 1 95.31 171 VAL B C 1
ATOM 2762 O O . VAL B 1 171 ? 7.309 23.531 3.605 1 95.31 171 VAL B O 1
ATOM 2765 N N . GLU B 1 172 ? 9.031 23.172 2.258 1 93.38 172 GLU B N 1
ATOM 2766 C CA . GLU B 1 172 ? 8.633 24.156 1.261 1 93.38 172 GLU B CA 1
ATOM 2767 C C . GLU B 1 172 ? 7.32 23.766 0.589 1 93.38 172 GLU B C 1
ATOM 2769 O O . GLU B 1 172 ? 6.484 24.609 0.292 1 93.38 172 GLU B O 1
ATOM 2774 N N . VAL B 1 173 ? 7.148 22.5 0.37 1 94.25 173 VAL B N 1
ATOM 2775 C CA . VAL B 1 173 ? 6.059 22.094 -0.511 1 94.25 173 VAL B CA 1
ATOM 2776 C C . VAL B 1 173 ? 4.898 21.562 0.319 1 94.25 173 VAL B C 1
ATOM 2778 O O . VAL B 1 173 ? 3.953 20.984 -0.225 1 94.25 173 VAL B O 1
ATOM 2781 N N . THR B 1 174 ? 4.945 21.641 1.609 1 97.12 174 THR B N 1
ATOM 2782 C CA . THR B 1 174 ? 3.852 21.219 2.477 1 97.12 174 THR B CA 1
ATOM 2783 C C . THR B 1 174 ? 3.467 22.328 3.451 1 97.12 174 THR B C 1
ATOM 2785 O O . THR B 1 174 ? 4.148 23.359 3.535 1 97.12 174 THR B O 1
ATOM 2788 N N . THR B 1 175 ? 2.416 22.078 4.207 1 97.62 175 THR B N 1
ATOM 2789 C CA . THR B 1 175 ? 1.953 23.062 5.188 1 97.62 175 THR B CA 1
ATOM 2790 C C . THR B 1 175 ? 2.816 23.016 6.445 1 97.62 175 THR B C 1
ATOM 2792 O O . THR B 1 175 ? 2.631 23.828 7.359 1 97.62 175 THR B O 1
ATOM 2795 N N . LEU B 1 176 ? 3.766 22.125 6.465 1 97.44 176 LEU B N 1
ATOM 2796 C CA . LEU B 1 176 ? 4.621 22.031 7.645 1 97.44 176 LEU B CA 1
ATOM 2797 C C . LEU B 1 176 ? 5.41 23.328 7.84 1 97.44 176 LEU B C 1
ATOM 2799 O O . LEU B 1 176 ? 5.852 23.625 8.953 1 97.44 176 LEU B O 1
ATOM 2803 N N . ARG B 1 177 ? 5.594 24.094 6.789 1 96 177 ARG B N 1
ATOM 2804 C CA . ARG B 1 177 ? 6.336 25.344 6.828 1 96 177 ARG B CA 1
ATOM 2805 C C . ARG B 1 177 ? 5.68 26.344 7.777 1 96 177 ARG B C 1
ATOM 2807 O O . ARG B 1 177 ? 6.328 27.281 8.242 1 96 177 ARG B O 1
ATOM 2814 N N . HIS B 1 178 ? 4.406 26.125 8.094 1 96.69 178 HIS B N 1
ATOM 2815 C CA . HIS B 1 178 ? 3.656 27.062 8.914 1 96.69 178 HIS B CA 1
ATOM 2816 C C . HIS B 1 178 ? 3.701 26.672 10.383 1 96.69 178 HIS B C 1
ATOM 2818 O O . HIS B 1 178 ? 3.178 27.391 11.242 1 96.69 178 HIS B O 1
ATOM 2824 N N . LEU B 1 179 ? 4.312 25.578 10.672 1 97.31 179 LEU B N 1
ATOM 2825 C CA . LEU B 1 179 ? 4.246 25.062 12.031 1 97.31 179 LEU B CA 1
ATOM 2826 C C . LEU B 1 179 ? 5.051 25.938 12.992 1 97.31 179 LEU B C 1
ATOM 2828 O O . LEU B 1 179 ? 6.086 26.484 12.609 1 97.31 179 LEU B O 1
ATOM 2832 N N . THR B 1 180 ? 4.496 26.109 14.188 1 97.25 180 THR B N 1
ATOM 2833 C CA . THR B 1 180 ? 5.133 26.75 15.328 1 97.25 180 THR B CA 1
ATOM 2834 C C . THR B 1 180 ? 4.891 25.953 16.609 1 97.25 180 THR B C 1
ATOM 2836 O O . THR B 1 180 ? 3.971 25.141 16.672 1 97.25 180 THR B O 1
ATOM 2839 N N . ALA B 1 181 ? 5.77 26.219 17.547 1 97.88 181 ALA B N 1
ATOM 2840 C CA . ALA B 1 181 ? 5.539 25.578 18.844 1 97.88 181 ALA B CA 1
ATOM 2841 C C . ALA B 1 181 ? 4.129 25.859 19.344 1 97.88 181 ALA B C 1
ATOM 2843 O O . ALA B 1 181 ? 3.65 27 19.266 1 97.88 181 ALA B O 1
ATOM 2844 N N . GLY B 1 182 ? 3.451 24.844 19.766 1 98.12 182 GLY B N 1
ATOM 2845 C CA . GLY B 1 182 ? 2.094 24.969 20.281 1 98.12 182 GLY B CA 1
ATOM 2846 C C . GLY B 1 182 ? 1.041 24.562 19.266 1 98.12 182 GLY B C 1
ATOM 2847 O O . GLY B 1 182 ? -0.1 24.266 19.641 1 98.12 182 GLY B O 1
ATOM 2848 N N . ALA B 1 183 ? 1.416 24.562 18.031 1 97.88 183 ALA B N 1
ATOM 2849 C CA . ALA B 1 183 ? 0.471 24.188 16.984 1 97.88 183 ALA B CA 1
ATOM 2850 C C . ALA B 1 183 ? 0.035 22.734 17.125 1 97.88 183 ALA B C 1
ATOM 2852 O O . ALA B 1 183 ? 0.83 21.875 17.516 1 97.88 183 ALA B O 1
ATOM 2853 N N . LYS B 1 184 ? -1.208 22.469 16.75 1 98.44 184 LYS B N 1
ATOM 2854 C CA . LYS B 1 184 ? -1.719 21.094 16.703 1 98.44 184 LYS B CA 1
ATOM 2855 C C . LYS B 1 184 ? -1.522 20.484 15.328 1 98.44 184 LYS B C 1
ATOM 2857 O O . LYS B 1 184 ? -1.583 21.188 14.312 1 98.44 184 LYS B O 1
ATOM 2862 N N . VAL B 1 185 ? -1.245 19.156 15.32 1 98.69 185 VAL B N 1
ATOM 2863 C CA . VAL B 1 185 ? -1.057 18.453 14.055 1 98.69 185 VAL B CA 1
ATOM 2864 C C . VAL B 1 185 ? -1.83 17.125 14.078 1 98.69 185 VAL B C 1
ATOM 2866 O O . VAL B 1 185 ? -2.01 16.531 15.141 1 98.69 185 VAL B O 1
ATOM 2869 N N . ASN B 1 186 ? -2.359 16.703 12.914 1 98.69 186 ASN B N 1
ATOM 2870 C CA . ASN B 1 186 ? -2.975 15.383 12.75 1 98.69 186 ASN B CA 1
ATOM 2871 C C . ASN B 1 186 ? -1.925 14.281 12.68 1 98.69 186 ASN B C 1
ATOM 2873 O O . ASN B 1 186 ? -0.956 14.383 11.93 1 98.69 186 ASN B O 1
ATOM 2877 N N . LEU B 1 187 ? -2.135 13.188 13.453 1 98.38 187 LEU B N 1
ATOM 2878 C CA . LEU B 1 187 ? -1.188 12.078 13.469 1 98.38 187 LEU B CA 1
ATOM 2879 C C . LEU B 1 187 ? -1.855 10.789 13 1 98.38 187 LEU B C 1
ATOM 2881 O O . LEU B 1 187 ? -2.973 10.477 13.414 1 98.38 187 LEU B O 1
ATOM 2885 N N . GLU B 1 188 ? -1.245 10.094 12.117 1 96.88 188 GLU B N 1
ATOM 2886 C CA . GLU B 1 188 ? -1.59 8.719 11.781 1 96.88 188 GLU B CA 1
ATOM 2887 C C . GLU B 1 188 ? -0.393 7.789 11.961 1 96.88 188 GLU B C 1
ATOM 2889 O O . GLU B 1 188 ? 0.68 8.031 11.406 1 96.88 188 GLU B O 1
ATOM 2894 N N . ILE B 1 189 ? -0.601 6.781 12.719 1 92.56 189 ILE B N 1
ATOM 2895 C CA . ILE B 1 189 ? 0.478 5.836 12.992 1 92.56 189 ILE B CA 1
ATOM 2896 C C . ILE B 1 189 ? 0.67 4.91 11.797 1 92.56 189 ILE B C 1
ATOM 2898 O O . ILE B 1 189 ? -0.221 4.781 10.953 1 92.56 189 ILE B O 1
ATOM 2902 N N . ASP B 1 190 ? 1.801 4.289 11.742 1 88.12 190 ASP B N 1
ATOM 2903 C CA . ASP B 1 190 ? 2.139 3.342 10.688 1 88.12 190 ASP B CA 1
ATOM 2904 C C . ASP B 1 190 ? 1.265 2.094 10.766 1 88.12 190 ASP B C 1
ATOM 2906 O O . ASP B 1 190 ? 1.166 1.464 11.82 1 88.12 190 ASP B O 1
ATOM 2910 N N . MET B 1 191 ? 0.753 1.793 9.68 1 78.75 191 MET B N 1
ATOM 2911 C CA . MET B 1 191 ? -0.127 0.629 9.625 1 78.75 191 MET B CA 1
ATOM 2912 C C . MET B 1 191 ? 0.614 -0.633 10.047 1 78.75 191 MET B C 1
ATOM 2914 O O . MET B 1 191 ? 0.046 -1.493 10.727 1 78.75 191 MET B O 1
ATOM 2918 N N . ILE B 1 192 ? 1.807 -0.708 9.688 1 74 192 ILE B N 1
ATOM 2919 C CA . ILE B 1 192 ? 2.604 -1.879 10.039 1 74 192 ILE B CA 1
ATOM 2920 C C . ILE B 1 192 ? 2.781 -1.948 11.547 1 74 192 ILE B C 1
ATOM 2922 O O . ILE B 1 192 ? 2.68 -3.023 12.148 1 74 192 ILE B O 1
ATOM 2926 N N . ALA B 1 193 ? 3.037 -0.823 12.172 1 76.88 193 ALA B N 1
ATOM 2927 C CA . ALA B 1 193 ? 3.166 -0.772 13.633 1 76.88 193 ALA B CA 1
ATOM 2928 C C . ALA B 1 193 ? 1.877 -1.224 14.312 1 76.88 193 ALA B C 1
ATOM 2930 O O . ALA B 1 193 ? 1.916 -1.919 15.328 1 76.88 193 ALA B O 1
ATOM 2931 N N . ARG B 1 194 ? 0.747 -0.836 13.773 1 75.81 194 ARG B N 1
ATOM 2932 C CA . ARG B 1 194 ? -0.556 -1.226 14.305 1 75.81 194 ARG B CA 1
ATOM 2933 C C . ARG B 1 194 ? -0.713 -2.742 14.312 1 75.81 194 ARG B C 1
ATOM 2935 O O . ARG B 1 194 ? -1.157 -3.32 15.305 1 75.81 194 ARG B O 1
ATOM 2942 N N . TYR B 1 195 ? -0.345 -3.271 13.336 1 66.44 195 TYR B N 1
ATOM 2943 C CA . TYR B 1 195 ? -0.496 -4.715 13.203 1 66.44 195 TYR B CA 1
ATOM 2944 C C . TYR B 1 195 ? 0.457 -5.453 14.133 1 66.44 195 TYR B C 1
ATOM 2946 O O . TYR B 1 195 ? 0.081 -6.449 14.758 1 66.44 195 TYR B O 1
ATOM 2954 N N . VAL B 1 196 ? 1.607 -4.957 14.227 1 67.94 196 VAL B N 1
ATOM 2955 C CA . VAL B 1 196 ? 2.604 -5.57 15.094 1 67.94 196 VAL B CA 1
ATOM 2956 C C . VAL B 1 196 ? 2.107 -5.555 16.547 1 67.94 196 VAL B C 1
ATOM 2958 O O . VAL B 1 196 ? 2.225 -6.551 17.266 1 67.94 196 VAL B O 1
ATOM 2961 N N . GLU B 1 197 ? 1.594 -4.41 16.906 1 68 197 GLU B N 1
ATOM 2962 C CA . GLU B 1 197 ? 1.071 -4.285 18.266 1 68 197 GLU B CA 1
ATOM 2963 C C . GLU B 1 197 ? -0.025 -5.312 18.531 1 68 197 GLU B C 1
ATOM 2965 O O . GLU B 1 197 ? -0.024 -5.973 19.578 1 68 197 GLU B O 1
ATOM 2970 N N . ARG B 1 198 ? -0.948 -5.414 17.672 1 60.09 198 ARG B N 1
ATOM 2971 C CA . ARG B 1 198 ? -2.049 -6.359 17.828 1 60.09 198 ARG B CA 1
ATOM 2972 C C . ARG B 1 198 ? -1.532 -7.793 17.906 1 60.09 198 ARG B C 1
ATOM 2974 O O . ARG B 1 198 ? -2.012 -8.586 18.719 1 60.09 198 ARG B O 1
ATOM 2981 N N . MET B 1 199 ? -0.627 -8.062 17.062 1 56.81 199 MET B N 1
ATOM 2982 C CA . MET B 1 199 ? -0.081 -9.422 17 1 56.81 199 MET B CA 1
ATOM 2983 C C . MET B 1 199 ? 0.664 -9.766 18.297 1 56.81 199 MET B C 1
ATOM 2985 O O . MET B 1 199 ? 0.655 -10.914 18.734 1 56.81 199 MET B O 1
ATOM 2989 N N . THR B 1 200 ? 1.292 -8.805 18.75 1 62.62 200 THR B N 1
ATOM 2990 C CA . THR B 1 200 ? 2.092 -9.062 19.953 1 62.62 200 THR B CA 1
ATOM 2991 C C . THR B 1 200 ? 1.213 -9.07 21.203 1 62.62 200 THR B C 1
ATOM 2993 O O . THR B 1 200 ? 1.569 -9.672 22.203 1 62.62 200 THR B O 1
ATOM 2996 N N . ASN B 1 201 ? 0.155 -8.281 21.156 1 55.75 201 ASN B N 1
ATOM 2997 C CA . ASN B 1 201 ? -0.717 -8.242 22.328 1 55.75 201 ASN B CA 1
ATOM 2998 C C . ASN B 1 201 ? -1.902 -9.195 22.172 1 55.75 201 ASN B C 1
ATOM 3000 O O . ASN B 1 201 ? -2.824 -9.18 22.984 1 55.75 201 ASN B O 1
ATOM 3004 N N . ALA B 1 202 ? -2.072 -9.773 21 1 45.12 202 ALA B N 1
ATOM 3005 C CA . ALA B 1 202 ? -3.111 -10.797 20.922 1 45.12 202 ALA B CA 1
ATOM 3006 C C . ALA B 1 202 ? -2.867 -11.906 21.938 1 45.12 202 ALA B C 1
ATOM 3008 O O . ALA B 1 202 ? -1.737 -12.375 22.094 1 45.12 202 ALA B O 1
ATOM 3009 N N . PRO B 1 203 ? -3.895 -12.086 22.812 1 36.12 203 PRO B N 1
ATOM 3010 C CA . PRO B 1 203 ? -3.732 -13.172 23.781 1 36.12 203 PRO B CA 1
ATOM 3011 C C . PRO B 1 203 ? -3.357 -14.5 23.125 1 36.12 203 PRO B C 1
ATOM 3013 O O . PRO B 1 203 ? -3.801 -14.781 22 1 36.12 203 PRO B O 1
ATOM 3016 N N . LYS B 1 204 ? -2.33 -15.102 23.734 1 31.27 204 LYS B N 1
ATOM 3017 C CA . LYS B 1 204 ? -2.006 -16.5 23.453 1 31.27 204 LYS B CA 1
ATOM 3018 C C . LYS B 1 204 ? -3.24 -17.391 23.578 1 31.27 204 LYS B C 1
ATOM 3020 O O . LYS B 1 204 ? -4.004 -17.25 24.547 1 31.27 204 LYS B O 1
#

InterPro domains:
  IPR001783 Lumazine-binding protein [PIRSF000498] (1-202)
  IPR001783 Lumazine-binding protein [PTHR21098] (1-200)
  IPR001783 Lumazine-binding protein [TIGR00187] (1-200)
  IPR001783 Lumazine-binding protein [cd00402] (1-192)
  IPR017938 Riboflavin synthase-like beta-barrel [SSF63380] (1-95)
  IPR017938 Riboflavin synthase-like beta-barrel [SSF63380] (95-201)
  IPR023366 ATP synthase subunit alpha, N-terminal domain-like superfamily [G3DSA:2.40.30.20] (1-91)
  IPR023366 ATP synthase subunit alpha, N-terminal domain-like superfamily [G3DSA:2.40.30.20] (104-204)
  IPR026017 Lumazine-binding domain [PF00677] (3-89)
  IPR026017 Lumazine-binding domain [PF00677] (102-190)
  IPR026017 Lumazine-binding domain [PS51177] (1-99)
  IPR026017 Lumazine-binding domain [PS51177] (100-200)

Sequence (408 aa):
MFTGIVAAVGRIEAITPIAASPDAGVRLTLRAGGLDLADVALGDSIAIQGACMTVVAKTADTFDVEVSRESLNRTVGLAEPGDVNLEKALRAHDRLGGHIVSGHVDGLGTVTRFAPVGESHELRVLAPRELGRYLAYKGSITVNGVSLTVNSVDDRDDGCEFSINLIPHTVEVTTLRHLTAGAKVNLEIDMIARYVERMTNAPKMFTGIVAAVGRIEAITPIAASPDAGVRLTLRAGGLDLADVALGDSIAIQGACMTVVAKTADTFDVEVSRESLNRTVGLAEPGDVNLEKALRAHDRLGGHIVSGHVDGLGTVTRFAPVGESHELRVLAPRELGRYLAYKGSITVNGVSLTVNSVDDRDDGCEFSINLIPHTVEVTTLRHLTAGAKVNLEIDMIARYVERMTNAPK

Radius of gyration: 23.65 Å; Cα contacts (8 Å, |Δi|>4): 1076; chains: 2; bounding box: 55×60×60 Å